Protein 4R9X (pdb70)

Radius of gyration: 24.57 Å; Cα contacts (8 Å, |Δi|>4): 889; chains: 2; bounding box: 40×70×51 Å

InterPro domains:
  IPR005627 CutC-like [MF_00795] (1-203)
  IPR005627 CutC-like [PF03932] (2-199)
  IPR005627 CutC-like [PTHR12598] (2-208)
  IPR036822 CutC-like domain superfamily [G3DSA:3.20.20.380] (1-225)
  IPR036822 CutC-like domain superfamily [SSF110395] (1-224)

Secondary structure (DSSP, 8-state):
-EEEESSHHHHHHHHHTT--EEEE-B-GGGT-BPPPHHHHHHHHHH-SS-EE---S-SS-S---HHHH--HHHHHHHHTT-SEEEE--B-TTSSB-HHHHHHHHTT--SSEEEE-GGGGGSSSTTT---GGGSTT--EEEE-SSSS-TTTSHHHHH--GGGTTTSEEEE-TT--TTTHHHHHHHH----BEESGGGBTTS-TTSPB-HHHHHHHHHHH-/-EEEE-SHHHHHHHHHHT--EEEE-B-GGGT-BPPPHHHHHHHHHH-SS-EE---S-SS-S---HHHH--HHHHHHHHTT-SEEEE--B-TTSSB-HHHHHHHHTT--SSEEEE-GGGGGSS-TTT---GGG-TT--EEEE-SSSS-TTTTHHHHH--TTTTTSSEEEEESS--TTHHHHHHHHH---EEEESGGGBGGG-TTSPBPHHHHHHHHHHH-

Nearest PDB structures (foldseek):
  1twd-assembly1_A  TM=9.140E-01  e=3.077E-18  Shigella flexneri
  1twd-assembly1_B  TM=9.065E-01  e=1.204E-17  Shigella flexneri
  1x7i-assembly1_A  TM=9.084E-01  e=1.824E-17  Shigella flexneri 2a str. 301
  1x8c-assembly1_A  TM=9.023E-01  e=2.313E-17  Shigella flexneri 2a str. 301
  1x8c-assembly1_B  TM=9.132E-01  e=1.218E-16  Shigella flexneri 2a str. 301

Sequence (438 aa):
LEVIATCLEDVKRIERRAGGKRRIELISSSYTEGGLTPSYAFIKKAVEAVQIPIHVIRPHAKSFTYTEEEIEKEDIVVAQKLGVAGVVLGVLNERNEVAEEKLADLLSSVVDGINVTYHRAIDDIENPVEARTLKKFHKVTHVLTSGGQGNIVDNIPVLTDQKISDGQIQLVVGAGVTKENIKQLLNETGISQAHVGTAVREGKSCFAEIDLNLVQELVQIIQLEVIATCLEDVKRIERRAGGKRRIELISSYTEGGLTPSYAFIKKAVEAVQIPIHVIRPHAKSFTYTEEEIEKEDIVVAQKLGVAGVVLGVLNERNEVAEEKLADLLSVVDGINVTYHRAIDDIENPVEARTLKKFHKVTHVLTSGGQGNIVDNIPVLTDQKISDGQIQLVVGAGVTKENIKQLLNETGISQAHVGTAVREGKSCFAEIDLNLVQELVQIIQ

B-factor: mean 27.84, std 11.62, range [7.13, 100.3]

Foldseek 3Di:
DEEEDQAQLLLVLCVVLVNQEYEYFHPVPLVGAADDLVRLLCSPVPDDHAYAYHHHGRPDQADDVVSLVLVSQVSSVVSPHQEYEHAHADPLLAGPLVSVVSNCVNVDRHAYEHEASLLQRPQSLVNVVCVVVQRHAEYEYQLHDDASVVSLVSLQNLVVCPNSHQYEYDDNDEPVCPQVSCVSRVRLHYYDYLRQFDVSDNVGHGHSCSSSVVVVRSD/DEEEDQALLQLQLCVVLDNQEYEYFHDVPLPGAADDLVRLLVSVVRDDHAYAYHHHGRPAQADDPVRLPLPSQLSSVVSPHQYYEGAHAHPQLAGPVVSVVSNCVNPDRHEYEDEASCQSHPQNLVNCVVLPDQRHAEYEYLQHDDGSLVNLVSLQNVVSCVNRHQYEYDDNDELVCPLVSCVSRVHLHYYDYQNQFDVSDNPGHGDSVRSNSVVVVSD

Solvent-accessible surface area: 19313 Å² total

Structure (mmCIF, N/CA/C/O backbone):
data_4R9X
#
_entry.id   4R9X
#
_cell.length_a   58.335
_cell.length_b   58.335
_cell.length_c   118.967
_cell.angle_alpha   90.00
_cell.angle_beta   90.00
_cell.angle_gamma   120.00
#
_symmetry.space_group_name_H-M   'P 31'
#
loop_
_entity.id
_entity.type
_entity.pdbx_description
1 polymer 'Copper homeostasis protein CutC'
2 non-polymer 'TRIETHYLENE GLYCOL'
3 non-polymer 'CALCIUM ION'
4 non-polymer GLYCEROL
5 non-polymer 1,2-ETHANEDIOL
6 water water
#
loop_
_atom_site.group_PDB
_atom_site.id
_atom_site.type_symbol
_atom_site.label_atom_id
_atom_site.label_alt_id
_atom_site.label_comp_id
_atom_site.label_asym_id
_atom_site.label_entity_id
_atom_site.label_seq_id
_atom_site.pdbx_PDB_ins_code
_atom_site.Cartn_x
_atom_site.Cartn_y
_atom_site.Cartn_z
_atom_site.occupancy
_atom_site.B_iso_or_equiv
_atom_site.auth_seq_id
_atom_site.auth_comp_id
_atom_site.auth_asym_id
_atom_site.auth_atom_id
_atom_site.pdbx_PDB_model_num
ATOM 9 N N . LEU A 1 2 ? 2.110 18.044 30.885 1.00 24.01 2 LEU A N 1
ATOM 10 C CA . LEU A 1 2 ? 2.717 16.741 30.730 1.00 23.43 2 LEU A CA 1
ATOM 11 C C . LEU A 1 2 ? 4.241 16.858 30.843 1.00 21.45 2 LEU A C 1
ATOM 12 O O . LEU A 1 2 ? 4.878 17.532 30.031 1.00 20.52 2 LEU A O 1
ATOM 17 N N . GLU A 1 3 ? 4.808 16.222 31.867 1.00 21.25 3 GLU A N 1
ATOM 18 C CA . GLU A 1 3 ? 6.262 16.098 32.002 1.00 20.60 3 GLU A CA 1
ATOM 19 C C . GLU A 1 3 ? 6.690 14.785 31.381 1.00 19.54 3 GLU A C 1
ATOM 20 O O . GLU A 1 3 ? 6.091 13.737 31.652 1.00 19.61 3 GLU A O 1
ATOM 26 N N . VAL A 1 4 ? 7.709 14.842 30.529 1.00 16.57 4 VAL A N 1
ATOM 27 C CA . VAL A 1 4 ? 8.118 13.668 29.781 1.00 21.00 4 VAL A CA 1
ATOM 28 C C . VAL A 1 4 ? 9.598 13.374 29.974 1.00 21.76 4 VAL A C 1
ATOM 29 O O . VAL A 1 4 ? 10.446 14.266 29.878 1.00 20.32 4 VAL A O 1
ATOM 33 N N . ILE A 1 5 ? 9.900 12.110 30.242 1.00 19.81 5 ILE A N 1
ATOM 34 C CA . ILE A 1 5 ? 11.278 11.663 30.387 1.00 18.59 5 ILE A CA 1
ATOM 35 C C . ILE A 1 5 ? 12.016 11.698 29.058 1.00 22.60 5 ILE A C 1
ATOM 36 O O . ILE A 1 5 ? 11.495 11.234 28.042 1.00 24.26 5 ILE A O 1
ATOM 41 N N . ALA A 1 6 ? 13.228 12.254 29.077 1.00 22.35 6 ALA A N 1
ATOM 42 C CA . ALA A 1 6 ? 14.172 12.150 27.962 1.00 19.33 6 ALA A CA 1
ATOM 43 C C . ALA A 1 6 ? 15.445 11.431 28.428 1.00 15.11 6 ALA A C 1
ATOM 44 O O . ALA A 1 6 ? 15.950 11.706 29.517 1.00 16.31 6 ALA A O 1
ATOM 46 N N . THR A 1 7 ? 15.952 10.508 27.613 1.00 14.99 7 THR A N 1
ATOM 47 C CA . THR A 1 7 ? 17.206 9.795 27.912 1.00 13.24 7 THR A CA 1
ATOM 48 C C . THR A 1 7 ? 18.261 10.079 26.845 1.00 15.22 7 THR A C 1
ATOM 49 O O . THR A 1 7 ? 19.395 9.588 26.894 1.00 14.50 7 THR A O 1
ATOM 53 N N . CYS A 1 8 ? 17.861 10.856 25.855 1.00 16.80 8 CYS A N 1
ATOM 54 C CA . CYS A 1 8 ? 18.739 11.174 24.745 1.00 13.69 8 CYS A CA 1
ATOM 55 C C . CYS A 1 8 ? 18.270 12.470 24.135 1.00 13.56 8 CYS A C 1
ATOM 56 O O . CYS A 1 8 ? 17.172 12.929 24.420 1.00 15.92 8 CYS A O 1
ATOM 59 N N . LEU A 1 9 ? 19.105 13.059 23.291 1.00 15.27 9 LEU A N 1
ATOM 60 C CA . LEU A 1 9 ? 18.783 14.351 22.705 1.00 14.01 9 LEU A CA 1
ATOM 61 C C . LEU A 1 9 ? 17.528 14.311 21.845 1.00 19.32 9 LEU A C 1
ATOM 62 O O . LEU A 1 9 ? 16.736 15.250 21.840 1.00 21.04 9 LEU A O 1
ATOM 67 N N . GLU A 1 10 ? 17.348 13.232 21.096 1.00 18.54 10 GLU A N 1
ATOM 68 C CA . GLU A 1 10 ? 16.207 13.156 20.206 1.00 17.90 10 GLU A CA 1
ATOM 69 C C . GLU A 1 10 ? 14.905 13.094 21.017 1.00 18.74 10 GLU A C 1
ATOM 70 O O . GLU A 1 10 ? 13.901 13.676 20.613 1.00 18.98 10 GLU A O 1
ATOM 76 N N . ASP A 1 11 ? 14.928 12.434 22.174 1.00 15.96 11 ASP A N 1
ATOM 77 C CA . ASP A 1 11 ? 13.788 12.503 23.085 1.00 14.70 11 ASP A CA 1
ATOM 78 C C . ASP A 1 11 ? 13.512 13.953 23.429 1.00 14.30 11 ASP A C 1
ATOM 79 O O . ASP A 1 11 ? 12.375 14.399 23.417 1.00 15.72 11 ASP A O 1
ATOM 84 N N . VAL A 1 12 ? 14.570 14.681 23.758 1.00 13.84 12 VAL A N 1
ATOM 85 C CA . VAL A 1 12 ? 14.453 16.076 24.128 1.00 12.89 12 VAL A CA 1
ATOM 86 C C . VAL A 1 12 ? 13.731 16.848 23.044 1.00 13.69 12 VAL A C 1
ATOM 87 O O . VAL A 1 12 ? 12.740 17.518 23.298 1.00 14.20 12 VAL A O 1
ATOM 91 N N . LYS A 1 13 ? 14.237 16.712 21.823 1.00 18.46 13 LYS A N 1
ATOM 92 C CA . LYS A 1 13 ? 13.675 17.380 20.661 1.00 17.71 13 LYS A CA 1
ATOM 93 C C . LYS A 1 13 ? 12.234 16.981 20.376 1.00 18.28 13 LYS A C 1
ATOM 94 O O . LYS A 1 13 ? 11.407 17.821 20.037 1.00 20.16 13 LYS A O 1
ATOM 100 N N . ARG A 1 14 ? 11.936 15.695 20.505 1.00 18.89 14 ARG A N 1
ATOM 101 C CA . ARG A 1 14 ? 10.622 15.184 20.128 1.00 19.79 14 ARG A CA 1
ATOM 102 C C . ARG A 1 14 ? 9.538 15.547 21.124 1.00 22.52 14 ARG A C 1
ATOM 103 O O . ARG A 1 14 ? 8.380 15.728 20.739 1.00 23.88 14 ARG A O 1
ATOM 111 N N . ILE A 1 15 ? 9.902 15.640 22.402 1.00 20.58 15 ILE A N 1
ATOM 112 C CA . ILE A 1 15 ? 8.944 16.050 23.425 1.00 16.42 15 ILE A CA 1
ATOM 113 C C . ILE A 1 15 ? 8.495 17.474 23.152 1.00 20.34 15 ILE A C 1
ATOM 114 O O . ILE A 1 15 ? 7.313 17.797 23.263 1.00 21.36 15 ILE A O 1
ATOM 119 N N . GLU A 1 16 ? 9.430 18.326 22.765 1.00 16.51 16 GLU A N 1
ATOM 120 C CA . GLU A 1 16 ? 9.065 19.693 22.446 1.00 21.22 16 GLU A CA 1
ATOM 121 C C . GLU A 1 16 ? 8.203 19.719 21.183 1.00 24.78 16 GLU A C 1
ATOM 122 O O . GLU A 1 16 ? 7.180 20.403 21.138 1.00 25.81 16 GLU A O 1
ATOM 128 N N A ARG A 1 17 ? 8.615 18.971 20.161 0.56 22.20 17 ARG A N 1
ATOM 129 N N B ARG A 1 17 ? 8.621 18.960 20.171 0.44 22.37 17 ARG A N 1
ATOM 130 C CA A ARG A 1 17 ? 7.874 18.915 18.903 0.56 23.64 17 ARG A CA 1
ATOM 131 C CA B ARG A 1 17 ? 7.903 18.875 18.902 0.44 23.85 17 ARG A CA 1
ATOM 132 C C A ARG A 1 17 ? 6.460 18.381 19.095 0.56 25.99 17 ARG A C 1
ATOM 133 C C B ARG A 1 17 ? 6.478 18.363 19.085 0.44 25.96 17 ARG A C 1
ATOM 134 O O A ARG A 1 17 ? 5.556 18.704 18.323 0.56 28.68 17 ARG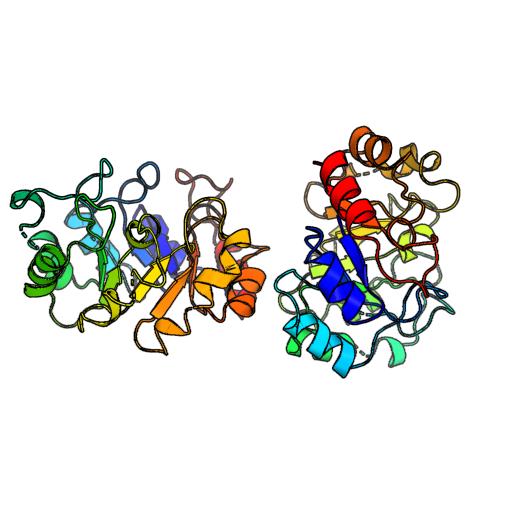 A O 1
ATOM 135 O O B ARG A 1 17 ? 5.587 18.688 18.299 0.44 28.49 17 ARG A O 1
ATOM 150 N N . ALA A 1 18 ? 6.270 17.561 20.122 1.00 24.04 18 ALA A N 1
ATOM 151 C CA . ALA A 1 18 ? 4.974 16.941 20.363 1.00 26.00 18 ALA A CA 1
ATOM 152 C C . ALA A 1 18 ? 4.086 17.750 21.309 1.00 27.52 18 ALA A C 1
ATOM 153 O O . ALA A 1 18 ? 2.985 17.320 21.657 1.00 28.64 18 ALA A O 1
ATOM 155 N N . GLY A 1 19 ? 4.557 18.919 21.721 1.00 26.01 19 GLY A N 1
ATOM 156 C CA . GLY A 1 19 ? 3.751 19.783 22.557 1.00 27.62 19 GLY A CA 1
ATOM 157 C C . GLY A 1 19 ? 3.943 19.585 24.049 1.00 29.97 19 GLY A C 1
ATOM 158 O O . GLY A 1 19 ? 3.297 20.256 24.851 1.00 29.59 19 GLY A O 1
ATOM 159 N N . GLY A 1 20 ? 4.816 18.656 24.428 1.00 27.12 20 GLY A N 1
ATOM 160 C CA . GLY A 1 20 ? 5.225 18.538 25.818 1.00 27.79 20 GLY A CA 1
ATOM 161 C C . GLY A 1 20 ? 5.873 19.843 26.245 1.00 23.49 20 GLY A C 1
ATOM 162 O O . GLY A 1 20 ? 6.570 20.486 25.461 1.00 24.81 20 GLY A O 1
ATOM 163 N N . LYS A 1 21 ? 5.628 20.258 27.481 1.00 23.43 21 LYS A N 1
ATOM 164 C CA . LYS A 1 21 ? 6.111 21.564 27.918 1.00 24.71 21 LYS A CA 1
ATOM 165 C C . LYS A 1 21 ? 7.144 21.457 29.049 1.00 20.07 21 LYS A C 1
ATOM 166 O O . LYS A 1 21 ? 7.533 22.461 29.644 1.00 20.13 21 LYS A O 1
ATOM 172 N N A ARG A 1 22 ? 7.580 20.239 29.343 0.42 19.27 22 ARG A N 1
ATOM 173 N N B ARG A 1 22 ? 7.498 20.239 29.434 0.58 19.19 22 ARG A N 1
ATOM 174 C CA A ARG A 1 22 ? 8.664 20.027 30.302 0.42 18.64 22 ARG A CA 1
ATOM 175 C CA B ARG A 1 22 ? 8.614 19.992 30.340 0.58 18.83 22 ARG A CA 1
ATOM 176 C C A ARG A 1 22 ? 9.308 18.650 30.126 0.42 20.64 22 ARG A C 1
ATOM 177 C C B ARG A 1 22 ? 9.317 18.642 30.086 0.58 20.81 22 ARG A C 1
ATOM 178 O O A ARG A 1 22 ? 8.651 17.679 29.717 0.42 19.44 22 ARG A O 1
ATOM 179 O O B ARG A 1 22 ? 8.681 17.674 29.718 0.58 19.15 22 ARG A O 1
ATOM 194 N N . ILE A 1 23 ? 10.604 18.592 30.437 1.00 20.63 23 ILE A N 1
ATOM 195 C CA . ILE A 1 23 ? 11.412 17.388 30.340 1.00 18.05 23 ILE A CA 1
ATOM 196 C C . ILE A 1 23 ? 12.055 17.023 31.671 1.00 21.93 23 ILE A C 1
ATOM 197 O O . ILE A 1 23 ? 12.660 17.868 32.323 1.00 23.94 23 ILE A O 1
ATOM 202 N N . GLU A 1 24 ? 11.933 15.764 32.076 1.00 20.41 24 GLU A N 1
ATOM 203 C CA . GLU A 1 24 ? 12.820 15.268 33.103 1.00 17.82 24 GLU A CA 1
ATOM 204 C C . GLU A 1 24 ? 13.986 14.655 32.380 1.00 16.47 24 GLU A C 1
ATOM 205 O O . GLU A 1 24 ? 13.818 13.730 31.588 1.00 12.38 24 GLU A O 1
ATOM 211 N N . LEU A 1 25 ? 15.163 15.207 32.631 1.00 12.87 25 LEU A N 1
ATOM 212 C CA . LEU A 1 25 ? 16.379 14.761 31.975 1.00 15.87 25 LEU A CA 1
ATOM 213 C C . LEU A 1 25 ? 17.118 13.762 32.842 1.00 14.95 25 LEU A C 1
ATOM 214 O O . LEU A 1 25 ? 17.580 14.089 33.934 1.00 17.90 25 LEU A O 1
ATOM 219 N N . ILE A 1 26 ? 17.205 12.528 32.350 1.00 14.60 26 ILE A N 1
ATOM 220 C CA . ILE A 1 26 ? 17.873 11.448 33.059 1.00 13.09 26 ILE A CA 1
ATOM 221 C C . ILE A 1 26 ? 18.718 10.598 32.120 1.00 15.66 26 ILE A C 1
ATOM 222 O O . ILE A 1 26 ? 18.605 10.682 30.891 1.00 13.76 26 ILE A O 1
ATOM 227 N N A SER A 1 27 ? 19.584 9.784 32.705 0.40 14.94 27 SER A N 1
ATOM 228 N N B SER A 1 27 ? 19.591 9.797 32.720 0.60 15.13 27 SER A N 1
ATOM 229 C CA A SER A 1 27 ? 20.165 8.676 31.982 0.40 14.37 27 SER A CA 1
ATOM 230 C CA B SER A 1 27 ? 20.207 8.677 32.043 0.60 13.65 27 SER A CA 1
ATOM 231 C C A SER A 1 27 ? 19.755 7.418 32.723 0.40 16.15 27 SER A C 1
ATOM 232 C C B SER A 1 27 ? 19.699 7.423 32.730 0.60 16.18 27 SER A C 1
ATOM 233 O O A SER A 1 27 ? 19.538 7.452 33.934 0.40 16.46 27 SER A O 1
ATOM 234 O O B SER A 1 27 ? 19.360 7.462 33.913 0.60 16.33 27 SER A O 1
ATOM 239 N N . SER A 1 28 ? 19.603 6.330 31.978 1.00 18.69 28 SER A N 1
ATOM 240 C CA . SER A 1 28 ? 19.170 5.044 32.522 1.00 19.44 28 SER A CA 1
ATOM 241 C C . SER A 1 28 ? 17.757 5.052 33.117 1.00 22.79 28 SER A C 1
ATOM 242 O O . SER A 1 28 ? 17.563 5.133 34.338 1.00 21.98 28 SER A O 1
ATOM 245 N N . TYR A 1 29 ? 16.777 4.938 32.228 1.00 22.06 29 TYR A N 1
ATOM 246 C CA . TYR A 1 29 ? 15.398 4.711 32.612 1.00 20.13 29 TYR A CA 1
ATOM 247 C C . TYR A 1 29 ? 15.294 3.459 33.464 1.00 23.96 29 TYR A C 1
ATOM 248 O O . TYR A 1 29 ? 14.452 3.363 34.353 1.00 23.90 29 TYR A O 1
ATOM 257 N N . THR A 1 30 ? 16.162 2.497 33.173 1.00 28.09 30 THR A N 1
ATOM 258 C CA . THR A 1 30 ? 16.106 1.198 33.818 1.00 29.73 30 THR A CA 1
ATOM 259 C C . THR A 1 30 ? 16.201 1.295 35.329 1.00 28.76 30 THR A C 1
ATOM 260 O O . THR A 1 30 ? 15.516 0.573 36.055 1.00 26.76 30 THR A O 1
ATOM 264 N N . GLU A 1 31 ? 17.062 2.189 35.797 1.00 28.24 31 GLU A N 1
ATOM 265 C CA . GLU A 1 31 ? 17.355 2.276 37.224 1.00 25.07 31 GLU A CA 1
ATOM 266 C C . GLU A 1 31 ? 16.643 3.470 37.845 1.00 21.08 31 GLU A C 1
ATOM 267 O O . GLU A 1 31 ? 17.013 3.945 38.917 1.00 19.03 31 GLU A O 1
ATOM 273 N N . GLY A 1 32 ? 15.599 3.937 37.175 1.00 22.92 32 GLY A N 1
ATOM 274 C CA . GLY A 1 32 ? 14.777 5.001 37.720 1.00 20.73 32 GLY A CA 1
ATOM 275 C C . GLY A 1 32 ? 15.275 6.381 37.350 1.00 19.82 32 GLY A C 1
ATOM 276 O O . GLY A 1 32 ? 14.626 7.376 37.671 1.00 14.65 32 GLY A O 1
ATOM 277 N N . GLY A 1 33 ? 16.423 6.436 36.673 1.00 18.82 33 GLY A N 1
ATOM 278 C C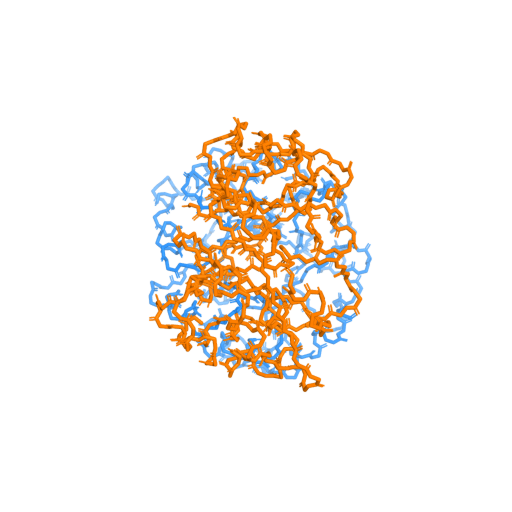A . GLY A 1 33 ? 17.047 7.695 36.282 1.00 14.06 33 GLY A CA 1
ATOM 279 C C . GLY A 1 33 ? 18.157 8.179 37.200 1.00 14.52 33 GLY A C 1
ATOM 280 O O . GLY A 1 33 ? 17.976 8.273 38.412 1.00 17.01 33 GLY A O 1
ATOM 281 N N . LEU A 1 34 ? 19.308 8.483 36.611 1.00 15.42 34 LEU A N 1
ATOM 282 C CA . LEU A 1 34 ? 20.480 8.959 37.337 1.00 14.77 34 LEU A CA 1
ATOM 283 C C . LEU A 1 34 ? 20.927 10.300 36.759 1.00 16.81 34 LEU A C 1
ATOM 284 O O . LEU A 1 34 ? 20.426 10.719 35.714 1.00 14.18 34 LEU A O 1
ATOM 289 N N . THR A 1 35 ? 21.873 10.968 37.419 1.00 10.55 35 THR A N 1
ATOM 290 C CA . THR A 1 35 ? 22.368 12.252 36.930 1.00 8.58 35 THR A CA 1
ATOM 291 C C . THR A 1 35 ? 23.060 12.087 35.584 1.00 13.68 35 THR A C 1
ATOM 292 O O . THR A 1 35 ? 23.995 11.304 35.465 1.00 13.32 35 THR A O 1
ATOM 296 N N . PRO A 1 36 ? 22.616 12.835 34.568 1.00 8.14 36 PRO A N 1
ATOM 297 C CA . PRO A 1 36 ? 23.250 12.697 33.252 1.00 11.87 36 PRO A CA 1
ATOM 298 C C . PRO A 1 36 ? 24.595 13.437 33.158 1.00 9.52 36 PRO A C 1
ATOM 299 O O . PRO A 1 36 ? 24.958 14.168 34.061 1.00 9.63 36 PRO A O 1
ATOM 303 N N . SER A 1 37 ? 25.336 13.231 32.079 1.00 7.39 37 SER A N 1
ATOM 304 C CA . SER A 1 37 ? 26.630 13.881 31.915 1.00 7.13 37 SER A CA 1
ATOM 305 C C . SER A 1 37 ? 26.505 15.378 31.682 1.00 16.78 37 SER A C 1
ATOM 306 O O . SER A 1 37 ? 25.465 15.872 31.234 1.00 13.83 37 SER A O 1
ATOM 309 N N . TYR A 1 38 ? 27.590 16.085 31.964 1.00 10.08 38 TYR A N 1
ATOM 310 C CA . TYR A 1 38 ? 27.729 17.506 31.677 1.00 10.46 38 TYR A CA 1
ATOM 311 C C . TYR A 1 38 ? 27.213 17.899 30.289 1.00 9.92 38 TYR A C 1
ATOM 312 O O . TYR A 1 38 ? 26.391 18.807 30.139 1.00 9.16 38 TYR A O 1
ATOM 321 N N . ALA A 1 39 ? 27.681 17.206 29.264 1.00 10.45 39 ALA A N 1
ATOM 322 C CA . ALA A 1 39 ? 27.350 17.627 27.911 1.00 10.99 39 ALA A CA 1
ATOM 323 C C . ALA A 1 39 ? 25.905 17.325 27.528 1.00 13.49 39 ALA A C 1
ATOM 324 O O . ALA A 1 39 ? 25.334 18.033 26.707 1.00 15.35 39 ALA A O 1
ATOM 326 N N . PHE A 1 40 ? 25.318 16.271 28.086 1.00 11.17 40 PHE A N 1
ATOM 327 C CA . PHE A 1 40 ? 23.916 15.971 27.797 1.00 11.10 40 PHE A CA 1
ATOM 328 C C . PHE A 1 40 ? 23.035 17.054 28.406 1.00 11.47 40 PHE A C 1
ATOM 329 O O . PHE A 1 40 ? 22.081 17.515 27.786 1.00 16.91 40 PHE A O 1
ATOM 337 N N . ILE A 1 41 ? 23.344 17.452 29.637 1.00 8.85 41 ILE A N 1
ATOM 338 C CA . ILE A 1 41 ? 22.659 18.588 30.229 1.00 9.89 41 ILE A CA 1
ATOM 339 C C . ILE A 1 41 ? 22.768 19.852 29.396 1.00 8.99 41 ILE A C 1
ATOM 340 O O . ILE A 1 41 ? 21.771 20.492 29.119 1.00 11.43 41 ILE A O 1
ATOM 345 N N . LYS A 1 42 ? 23.978 20.215 28.994 1.00 12.99 42 LYS A N 1
ATOM 346 C CA . LYS A 1 42 ? 24.185 21.464 28.250 1.00 13.96 42 LYS A CA 1
ATOM 347 C C . LYS A 1 42 ? 23.495 21.434 26.882 1.00 11.76 42 LYS A C 1
ATOM 348 O O . LYS A 1 42 ? 22.818 22.380 26.490 1.00 15.52 42 LYS A O 1
ATOM 354 N N . LYS A 1 43 ? 23.647 20.331 26.166 1.00 9.87 43 LYS A N 1
ATOM 355 C CA . LYS A 1 43 ? 23.081 20.231 24.842 1.00 10.46 43 LYS A CA 1
ATOM 356 C C . LYS A 1 43 ? 21.567 20.107 24.876 1.00 15.47 43 LYS A C 1
ATOM 357 O O . LYS A 1 43 ? 20.898 20.595 23.979 1.00 20.71 43 LYS A O 1
ATOM 363 N N . ALA A 1 44 ? 21.010 19.460 25.890 1.00 10.30 44 ALA A N 1
ATOM 364 C CA . ALA A 1 44 ? 19.546 19.380 25.985 1.00 12.87 44 ALA A CA 1
ATOM 365 C C . ALA A 1 44 ? 18.913 20.760 26.221 1.00 14.44 44 ALA A C 1
ATOM 366 O O . ALA A 1 44 ? 17.947 21.159 25.561 1.00 12.75 44 ALA A O 1
ATOM 368 N N . VAL A 1 45 ? 19.454 21.477 27.193 1.00 15.21 45 VAL A N 1
ATOM 369 C CA . VAL A 1 45 ? 18.992 22.815 27.493 1.00 13.02 45 VAL A CA 1
ATOM 370 C C . VAL A 1 45 ? 19.134 23.711 26.273 1.00 18.41 45 VAL A C 1
ATOM 371 O O . VAL A 1 45 ? 18.239 24.499 25.974 1.00 18.43 45 VAL A O 1
ATOM 375 N N . GLU A 1 46 ? 20.237 23.594 25.547 1.00 18.61 46 GLU A N 1
ATOM 376 C CA . GLU A 1 46 ? 20.394 24.414 24.355 1.00 17.13 46 GLU A CA 1
ATOM 377 C C . GLU A 1 46 ? 19.337 24.084 23.316 1.00 17.43 46 GLU A C 1
ATOM 378 O O . GLU A 1 46 ? 18.758 24.973 22.692 1.00 14.49 46 GLU A O 1
ATOM 384 N N . ALA A 1 47 ? 19.052 22.800 23.173 1.00 13.09 47 ALA A N 1
ATOM 385 C CA . ALA A 1 47 ? 18.325 22.282 22.020 1.00 13.63 47 ALA A CA 1
ATOM 386 C C . ALA A 1 47 ? 16.852 22.647 21.969 1.00 21.67 47 ALA A C 1
ATOM 387 O O . ALA A 1 47 ? 16.259 22.614 20.896 1.00 20.25 47 ALA A O 1
ATOM 389 N N . VAL A 1 48 ? 16.246 22.946 23.117 1.00 18.90 48 VAL A N 1
ATOM 390 C CA . VAL A 1 48 ? 14.812 23.211 23.153 1.00 19.77 48 VAL A CA 1
ATOM 391 C C . VAL A 1 48 ? 14.473 24.418 24.005 1.00 20.65 48 VAL A C 1
ATOM 392 O O . VAL A 1 48 ? 15.246 24.805 24.874 1.00 21.36 48 VAL A O 1
ATOM 396 N N . GLN A 1 49 ? 13.293 24.986 23.763 1.00 22.87 49 GLN A N 1
ATOM 397 C CA . GLN A 1 49 ? 12.835 26.177 24.470 1.00 23.16 49 GLN A CA 1
ATOM 398 C C . GLN A 1 49 ? 11.882 25.877 25.607 1.00 23.06 49 GLN A C 1
ATOM 399 O O . GLN A 1 49 ? 11.298 26.794 26.180 1.00 25.90 49 GLN A O 1
ATOM 405 N N . ILE A 1 50 ? 11.686 24.599 25.905 1.00 20.02 50 ILE A N 1
ATOM 406 C CA . ILE A 1 50 ? 10.875 24.229 27.052 1.00 18.01 50 ILE A CA 1
ATOM 407 C C . ILE A 1 50 ? 11.809 23.884 28.198 1.00 18.56 50 ILE A C 1
ATOM 408 O O . ILE A 1 50 ? 12.951 23.433 27.972 1.00 14.58 50 ILE A O 1
ATOM 413 N N . PRO A 1 51 ? 11.353 24.135 29.433 1.00 18.85 51 PRO A N 1
ATOM 414 C CA . PRO A 1 51 ? 12.221 23.969 30.596 1.00 22.18 51 PRO A CA 1
ATOM 415 C C . PRO A 1 51 ? 12.677 22.529 30.804 1.00 21.08 51 PRO A C 1
ATOM 416 O O . PRO A 1 51 ? 11.927 21.595 30.524 1.00 24.05 51 PRO A O 1
ATOM 420 N N . ILE A 1 52 ? 13.902 22.365 31.295 1.00 20.25 52 ILE A N 1
ATOM 421 C CA . ILE A 1 52 ? 14.453 21.055 31.644 1.00 15.52 52 ILE A CA 1
ATOM 422 C C . ILE A 1 52 ? 14.517 20.872 33.161 1.00 15.63 52 ILE A C 1
ATOM 423 O O . ILE A 1 52 ? 15.090 21.707 33.851 1.00 17.61 52 ILE A O 1
ATOM 428 N N . HIS A 1 53 ? 13.912 19.800 33.672 1.00 14.12 53 HIS A N 1
ATOM 429 C CA . HIS A 1 53 ? 14.158 19.348 35.046 1.00 19.01 53 HIS A CA 1
ATOM 430 C C . HIS A 1 53 ? 15.129 18.187 35.012 1.00 17.69 53 HIS A C 1
ATOM 431 O O . HIS A 1 53 ? 14.808 17.134 34.485 1.00 17.95 53 HIS A O 1
ATOM 438 N N . VAL A 1 54 ? 16.311 18.362 35.582 1.00 13.35 54 VAL A N 1
ATOM 439 C CA . VAL A 1 54 ? 17.340 17.343 35.445 1.00 10.47 54 VAL A CA 1
ATOM 440 C C . VAL A 1 54 ? 17.464 16.509 36.723 1.00 10.57 54 VAL A C 1
ATOM 441 O O . VAL A 1 54 ? 17.378 17.022 37.838 1.00 14.67 54 VAL A O 1
ATOM 453 N N . ILE A 1 56 ? 19.121 14.682 39.750 1.00 14.93 56 ILE A N 1
ATOM 454 C CA . ILE A 1 56 ? 20.327 14.761 40.557 1.00 15.16 56 ILE A CA 1
ATOM 455 C C . ILE A 1 56 ? 20.270 13.550 41.456 1.00 15.28 56 ILE A C 1
ATOM 456 O O . ILE A 1 56 ? 19.705 13.600 42.553 1.00 16.16 56 ILE A O 1
ATOM 461 N N . ARG A 1 57 ? 20.812 12.451 40.954 1.00 11.08 57 ARG A N 1
ATOM 462 C CA . ARG A 1 57 ? 20.689 11.171 41.597 1.00 12.49 57 ARG A CA 1
ATOM 463 C C . ARG A 1 57 ? 21.904 10.368 41.188 1.00 13.22 57 ARG A C 1
ATOM 464 O O . ARG A 1 57 ? 22.057 9.989 40.033 1.00 15.58 57 ARG A O 1
ATOM 472 N N . PRO A 1 58 ? 22.814 10.157 42.138 1.00 13.08 58 PRO A N 1
ATOM 473 C CA . PRO A 1 58 ? 24.130 9.567 41.852 1.00 14.65 58 PRO A CA 1
ATOM 474 C C . PRO A 1 58 ? 24.115 8.068 41.490 1.00 14.54 58 PRO A C 1
ATOM 475 O O . PRO A 1 58 ? 24.988 7.613 40.763 1.00 14.07 58 PRO A O 1
ATOM 479 N N . HIS A 1 59 ? 23.134 7.324 41.984 1.00 14.37 59 HIS A N 1
ATOM 480 C CA . HIS A 1 59 ? 22.963 5.918 41.653 1.00 11.88 59 HIS A CA 1
ATOM 481 C C . HIS A 1 59 ? 21.586 5.534 42.165 1.00 13.75 59 HIS A C 1
ATOM 482 O O . HIS A 1 59 ? 20.856 6.380 42.694 1.00 18.24 59 HIS A O 1
ATOM 489 N N . ALA A 1 60 ? 21.244 4.261 42.044 1.00 19.21 60 ALA A N 1
ATOM 490 C CA . ALA A 1 60 ? 19.933 3.792 42.469 1.00 19.22 60 ALA A CA 1
ATOM 491 C C . ALA A 1 60 ? 20.013 2.722 43.529 1.00 23.03 60 ALA A C 1
ATOM 492 O O . ALA A 1 60 ? 19.110 1.907 43.640 1.00 24.52 60 ALA A O 1
ATOM 494 N N . LYS A 1 61 ? 21.089 2.695 44.300 1.00 21.97 61 LYS A N 1
ATOM 495 C CA . LYS A 1 61 ? 21.197 1.669 45.321 1.00 23.89 61 LYS A CA 1
ATOM 496 C C . LYS A 1 61 ? 20.327 2.067 46.505 1.00 26.92 61 LYS A C 1
ATOM 497 O O . LYS A 1 61 ? 19.824 1.220 47.244 1.00 30.49 61 LYS A O 1
ATOM 503 N N . SER A 1 62 ? 20.117 3.365 46.658 1.00 27.55 62 SER A N 1
ATOM 504 C CA . SER A 1 62 ? 19.536 3.896 47.879 1.00 28.47 62 SER A CA 1
ATOM 505 C C . SER A 1 62 ? 19.151 5.352 47.702 1.00 27.00 62 SER A C 1
ATOM 506 O O . SER A 1 62 ? 19.592 5.995 46.757 1.00 25.23 62 SER A O 1
ATOM 509 N N . PHE A 1 63 ? 18.343 5.886 48.605 1.00 18.63 63 PHE A N 1
ATOM 510 C CA . PHE A 1 63 ? 18.159 7.328 48.626 1.00 23.49 63 PHE A CA 1
ATOM 511 C C . PHE A 1 63 ? 18.780 7.904 49.876 1.00 21.72 63 PHE A C 1
ATOM 512 O O . PHE A 1 63 ? 18.536 9.052 50.238 1.00 23.79 63 PHE A O 1
ATOM 520 N N . THR A 1 64 ? 19.590 7.089 50.538 1.00 23.56 64 THR A N 1
ATOM 521 C CA . THR A 1 64 ? 20.409 7.573 51.632 1.00 26.14 64 THR A CA 1
ATOM 522 C C . THR A 1 64 ? 21.817 7.757 51.076 1.00 29.87 64 THR A C 1
ATOM 523 O O . THR A 1 64 ? 22.473 6.792 50.670 1.00 34.78 64 THR A O 1
ATOM 527 N N . TYR A 1 65 ? 22.254 9.011 51.025 1.00 24.31 65 TYR A N 1
ATOM 528 C CA . TYR A 1 65 ? 23.532 9.371 50.415 1.00 18.50 65 TYR A CA 1
ATOM 529 C C . TYR A 1 65 ? 24.590 9.634 51.476 1.00 22.72 65 TYR A C 1
ATOM 530 O O . TYR A 1 65 ? 24.266 10.100 52.574 1.00 24.47 65 TYR A O 1
ATOM 539 N N . THR A 1 66 ? 25.843 9.320 51.157 1.00 21.10 66 THR A N 1
ATOM 540 C CA . THR A 1 66 ? 26.950 9.673 52.026 1.00 14.93 66 THR A CA 1
ATOM 541 C C . THR A 1 66 ? 27.126 11.174 51.982 1.00 14.18 66 THR A C 1
ATOM 542 O O . THR A 1 66 ? 26.602 11.832 51.101 1.00 13.55 66 THR A O 1
ATOM 546 N N . GLU A 1 67 ? 27.872 11.717 52.935 1.00 22.48 67 GLU A N 1
ATOM 547 C CA . GLU A 1 67 ? 28.073 13.160 52.966 1.00 20.31 67 GLU A CA 1
ATOM 548 C C . GLU A 1 67 ? 28.827 13.641 51.737 1.00 17.20 67 GLU A C 1
ATOM 549 O O . GLU A 1 67 ? 28.584 14.729 51.223 1.00 16.59 67 GLU A O 1
ATOM 555 N N . GLU A 1 68 ? 29.739 12.811 51.261 1.00 16.52 68 GLU A N 1
ATOM 556 C CA . GLU A 1 68 ? 30.471 13.129 50.057 1.00 14.40 68 GLU A CA 1
ATOM 557 C C . GLU A 1 68 ? 29.561 13.054 48.855 1.00 13.16 68 GLU A C 1
ATOM 558 O O . GLU A 1 68 ? 29.706 13.834 47.914 1.00 12.38 68 GLU A O 1
ATOM 564 N N . GLU A 1 69 ? 28.613 12.124 48.866 1.00 14.94 69 GLU A N 1
ATOM 565 C CA . GLU A 1 69 ? 27.650 12.082 47.768 1.00 14.91 69 GLU A CA 1
ATOM 566 C C . GLU A 1 69 ? 26.762 13.305 47.786 1.00 14.88 69 GLU A C 1
ATOM 567 O O . GLU A 1 69 ? 26.416 13.831 46.739 1.00 11.14 69 GLU A O 1
ATOM 573 N N . ILE A 1 70 ? 26.413 13.771 48.974 1.00 12.21 70 ILE A N 1
ATOM 574 C CA . ILE A 1 70 ? 25.696 15.029 49.101 1.00 15.37 70 ILE A CA 1
ATOM 575 C C . ILE A 1 70 ? 26.507 16.114 48.423 1.00 21.45 70 ILE A C 1
ATOM 576 O O . ILE A 1 70 ? 25.983 16.865 47.609 1.00 24.39 70 ILE A O 1
ATOM 581 N N . GLU A 1 71 ? 27.803 16.166 48.717 1.00 15.25 71 GLU A N 1
ATOM 582 C CA . GLU A 1 71 ? 28.629 17.213 48.147 1.00 12.12 71 GLU A CA 1
ATOM 583 C C . GLU A 1 71 ? 28.779 17.059 46.640 1.00 10.82 71 GLU A C 1
ATOM 584 O O . GLU A 1 71 ? 28.876 18.041 45.924 1.00 15.30 71 GLU A O 1
ATOM 614 N N . LYS A 1 74 ? 25.567 18.410 45.401 1.00 12.49 74 LYS A N 1
ATOM 615 C CA . LYS A 1 74 ? 25.645 19.863 45.442 1.00 10.91 74 LYS A CA 1
ATOM 616 C C . LYS A 1 74 ? 26.385 20.380 44.192 1.00 18.27 74 LYS A C 1
ATOM 617 O O . LYS A 1 74 ? 25.861 21.227 43.464 1.00 20.78 74 LYS A O 1
ATOM 623 N N . GLU A 1 75 ? 27.572 19.846 43.918 1.00 16.79 75 GLU A N 1
ATOM 624 C CA . GLU A 1 75 ? 28.351 20.327 42.785 1.00 12.03 75 GLU A CA 1
ATOM 625 C C . GLU A 1 75 ? 27.620 20.090 41.468 1.00 12.95 75 GLU A C 1
ATOM 626 O O . GLU A 1 75 ? 27.683 20.923 40.571 1.00 14.59 75 GLU A O 1
ATOM 632 N N . ASP A 1 76 ? 26.904 18.979 41.343 1.00 11.95 76 ASP A N 1
ATOM 633 C CA . ASP A 1 76 ? 26.146 18.751 40.109 1.00 10.02 76 ASP A CA 1
ATOM 634 C C . ASP A 1 76 ? 24.989 19.742 39.983 1.00 10.57 76 ASP A C 1
ATOM 635 O O . ASP A 1 76 ? 24.608 20.093 38.867 1.00 12.41 76 ASP A O 1
ATOM 640 N N . ILE A 1 77 ? 24.429 20.179 41.109 1.00 15.32 77 ILE A N 1
ATOM 641 C CA . ILE A 1 77 ? 23.362 21.188 41.085 1.00 19.16 77 ILE A CA 1
ATOM 642 C C . ILE A 1 77 ? 23.912 22.527 40.579 1.00 20.82 77 ILE A C 1
ATOM 643 O O . ILE A 1 77 ? 23.347 23.158 39.686 1.00 20.65 77 ILE A O 1
ATOM 648 N N . VAL A 1 78 ? 25.030 22.946 41.154 1.00 17.87 78 VAL A N 1
ATOM 649 C CA . VAL A 1 78 ? 25.724 24.143 40.705 1.00 16.94 78 VAL A CA 1
ATOM 650 C C . VAL A 1 78 ? 26.078 24.059 39.216 1.00 16.87 78 VAL A C 1
ATOM 651 O O . VAL A 1 78 ? 25.884 25.016 38.458 1.00 18.45 78 VAL A O 1
ATOM 655 N N . VAL A 1 79 ? 26.576 22.908 38.783 1.00 13.41 79 VAL A N 1
ATOM 656 C CA . VAL A 1 79 ? 26.908 22.723 37.364 1.00 12.56 79 VAL A CA 1
ATOM 657 C C . VAL A 1 79 ? 25.669 22.868 36.458 1.00 19.80 79 VAL A C 1
ATOM 658 O O . VAL A 1 79 ? 25.680 23.638 35.493 1.00 17.78 79 VAL A O 1
ATOM 662 N N . ALA A 1 80 ? 24.598 22.151 36.799 1.00 19.28 80 ALA A N 1
ATOM 663 C CA . ALA A 1 80 ? 23.373 22.140 36.016 1.00 13.96 80 ALA A CA 1
ATOM 664 C C . ALA A 1 80 ? 22.710 23.508 36.013 1.00 15.41 80 ALA A C 1
ATOM 665 O O . ALA A 1 80 ? 22.125 23.928 35.026 1.00 16.79 80 ALA A O 1
ATOM 667 N N . GLN A 1 81 ? 22.814 24.216 37.124 1.00 15.47 81 GLN A N 1
ATOM 668 C CA . GLN A 1 81 ? 22.300 25.575 37.158 1.00 21.30 81 GLN A CA 1
ATOM 669 C C . GLN A 1 81 ? 23.036 26.470 36.162 1.00 23.73 81 GLN A C 1
ATOM 670 O O . GLN A 1 81 ? 22.417 27.185 35.374 1.00 25.76 81 GLN A O 1
ATOM 676 N N . LYS A 1 82 ? 24.361 26.403 36.179 1.00 20.34 82 LYS A N 1
ATOM 677 C CA . LYS A 1 82 ? 25.150 27.217 35.288 1.00 21.59 82 LYS A CA 1
ATOM 678 C C . LYS A 1 82 ? 24.857 26.835 33.841 1.00 24.26 82 LYS A C 1
ATOM 679 O O . LYS A 1 82 ? 24.970 27.673 32.947 1.00 25.56 82 LYS A O 1
ATOM 685 N N . LEU A 1 83 ? 24.458 25.584 33.614 1.00 15.69 83 LEU A N 1
ATOM 686 C CA . LEU A 1 83 ? 24.093 25.137 32.268 1.00 16.52 83 LEU A CA 1
ATOM 687 C C . LEU A 1 83 ? 22.640 25.449 31.962 1.00 16.46 83 LEU A C 1
ATOM 688 O O . LEU A 1 83 ? 22.118 25.042 30.917 1.00 17.14 83 LEU A O 1
ATOM 693 N N . GLY A 1 84 ? 21.977 26.127 32.891 1.00 17.33 84 GLY A N 1
ATOM 694 C CA . GLY A 1 84 ? 20.659 26.668 32.626 1.00 18.53 84 GLY A CA 1
ATOM 695 C C . GLY A 1 84 ? 19.475 25.726 32.682 1.00 19.48 84 GLY A C 1
ATOM 696 O O . GLY A 1 84 ? 18.470 25.979 32.024 1.00 22.11 84 GLY A O 1
ATOM 697 N N . VAL A 1 85 ? 19.548 24.653 33.459 1.00 16.85 85 VAL A N 1
ATOM 698 C CA . VAL A 1 85 ? 18.356 23.837 33.616 1.00 18.69 85 VAL A CA 1
ATOM 699 C C . VAL A 1 85 ? 17.294 24.694 34.279 1.00 16.47 85 VAL A C 1
ATOM 700 O O . VAL A 1 85 ? 17.601 25.738 34.850 1.00 12.74 85 VAL A O 1
ATOM 704 N N . ALA A 1 86 ? 16.041 24.275 34.199 1.00 13.26 86 ALA A N 1
ATOM 705 C CA . ALA A 1 86 ? 14.991 25.003 34.892 1.00 15.37 86 ALA A CA 1
ATOM 706 C C . ALA A 1 86 ? 14.756 24.474 36.310 1.00 18.00 86 ALA A C 1
ATOM 707 O O . ALA A 1 86 ? 14.267 25.194 37.178 1.00 21.31 86 ALA A O 1
ATOM 709 N N . GLY A 1 87 ? 15.090 23.216 36.548 1.00 14.45 87 GLY A N 1
ATOM 710 C CA . GLY A 1 87 ? 14.908 22.648 37.874 1.00 13.93 87 GLY A CA 1
ATOM 711 C C . GLY A 1 87 ? 15.746 21.405 38.078 1.00 13.11 87 GLY A C 1
ATOM 712 O O . GLY A 1 87 ? 16.205 20.792 37.117 1.00 19.92 87 GLY A O 1
ATOM 713 N N . VAL A 1 88 ? 15.964 21.053 39.341 1.00 14.57 88 VAL A N 1
ATOM 714 C CA . VAL A 1 88 ? 16.648 19.827 39.684 1.00 14.26 88 VAL A CA 1
ATOM 715 C C . VAL A 1 88 ? 15.664 18.861 40.327 1.00 13.13 88 VAL A C 1
ATOM 716 O O . VAL A 1 88 ? 14.699 19.268 40.964 1.00 15.54 88 VAL A O 1
ATOM 720 N N . VAL A 1 89 ? 15.915 17.579 40.140 1.00 13.59 89 VAL A N 1
ATOM 721 C CA . VAL A 1 89 ? 15.020 16.542 40.605 1.00 12.25 89 VAL A CA 1
ATOM 722 C C . VAL A 1 89 ? 15.845 15.714 41.558 1.00 14.37 89 VAL A C 1
ATOM 723 O O . VAL A 1 89 ? 16.807 15.066 41.143 1.00 14.30 89 VAL A O 1
ATOM 727 N N . LEU A 1 90 ? 15.504 15.754 42.840 1.00 19.02 90 LEU A N 1
ATOM 728 C CA . LEU A 1 90 ? 16.349 15.117 43.852 1.00 17.28 90 LEU A CA 1
ATOM 729 C C . LEU A 1 90 ? 15.506 14.654 45.021 1.00 20.28 90 LEU A C 1
ATOM 730 O O . LEU A 1 90 ? 14.420 15.161 45.228 1.00 20.32 90 LEU A O 1
ATOM 735 N N . GLY A 1 91 ? 15.996 13.684 45.780 1.00 21.03 91 GLY A N 1
ATOM 736 C CA . GLY A 1 91 ? 15.306 13.260 46.984 1.00 21.49 91 GLY A CA 1
ATOM 737 C C . GLY A 1 91 ? 16.254 12.547 47.910 1.00 17.79 91 GLY A C 1
ATOM 738 O O . GLY A 1 91 ? 17.119 11.808 47.454 1.00 23.48 91 GLY A O 1
ATOM 739 N N . VAL A 1 92 ? 16.101 12.759 49.212 1.00 19.93 92 VAL A N 1
ATOM 740 C CA . VAL A 1 92 ? 17.014 12.171 50.182 1.00 21.89 92 VAL A CA 1
ATOM 741 C C . VAL A 1 92 ? 16.253 11.697 51.426 1.00 25.01 92 VAL A C 1
ATOM 742 O O . VAL A 1 92 ? 15.355 12.386 51.935 1.00 22.28 92 VAL A O 1
ATOM 746 N N . LEU A 1 93 ? 16.590 10.499 51.896 1.00 22.83 93 LEU A N 1
ATOM 747 C CA . LEU A 1 93 ? 15.958 9.945 53.088 1.00 24.56 93 LEU A CA 1
ATOM 748 C C . LEU A 1 93 ? 16.971 9.694 54.191 1.00 27.74 93 LEU A C 1
ATOM 749 O O . LEU A 1 93 ? 18.173 9.638 53.945 1.00 28.25 93 LEU A O 1
ATOM 754 N N . ASN A 1 94 ? 16.467 9.531 55.411 1.00 33.25 94 ASN A N 1
ATOM 755 C CA . ASN A 1 94 ? 17.309 9.165 56.537 1.00 32.00 94 ASN A CA 1
ATOM 756 C C . ASN A 1 94 ? 17.069 7.746 57.017 1.00 34.82 94 ASN A C 1
ATOM 757 O O . ASN A 1 94 ? 16.563 6.900 56.278 1.00 30.76 94 ASN A O 1
ATOM 762 N N . GLU A 1 95 ? 17.440 7.521 58.273 1.00 39.44 95 GLU A N 1
ATOM 763 C CA . GLU A 1 95 ? 17.345 6.229 58.944 1.00 48.45 95 GLU A CA 1
ATOM 764 C C . GLU A 1 95 ? 15.904 5.835 59.224 1.00 47.25 95 GLU A C 1
ATOM 765 O O . GLU A 1 95 ? 15.538 4.665 59.121 1.00 48.26 95 GLU A O 1
ATOM 771 N N . ARG A 1 96 ? 15.089 6.818 59.585 1.00 45.18 96 ARG A N 1
ATOM 772 C CA . ARG A 1 96 ? 13.685 6.578 59.872 1.00 44.22 96 ARG A CA 1
ATOM 773 C C . ARG A 1 96 ? 12.894 6.310 58.600 1.00 43.54 96 ARG A C 1
ATOM 774 O O . ARG A 1 96 ? 11.724 5.966 58.672 1.00 47.06 96 ARG A O 1
ATOM 782 N N . ASN A 1 97 ? 13.549 6.454 57.448 1.00 43.60 97 ASN A N 1
ATOM 783 C CA . ASN A 1 97 ? 12.895 6.527 56.134 1.00 36.87 97 ASN A CA 1
ATOM 784 C C . ASN A 1 97 ? 11.966 7.717 56.067 1.00 31.81 97 ASN A C 1
ATOM 785 O O . ASN A 1 97 ? 10.844 7.635 55.562 1.00 30.27 97 ASN A O 1
ATOM 790 N N . GLU A 1 98 ? 12.453 8.825 56.606 1.00 31.54 98 GLU A N 1
ATOM 791 C CA . GLU A 1 98 ? 11.800 10.111 56.468 1.00 32.02 98 GLU A CA 1
ATOM 792 C C . GLU A 1 98 ? 12.764 11.071 55.801 1.00 32.78 98 GLU A C 1
ATOM 793 O O . GLU A 1 98 ? 13.940 10.762 55.663 1.00 31.04 98 GLU A O 1
ATOM 799 N N . VAL A 1 99 ? 12.254 12.227 55.388 1.00 33.94 99 VAL A N 1
ATOM 800 C CA . VAL A 1 99 ? 13.051 13.248 54.720 1.00 32.32 99 VAL A CA 1
ATOM 801 C C . VAL A 1 99 ? 14.311 13.577 55.504 1.00 36.15 99 VAL A C 1
ATOM 802 O O . VAL A 1 99 ? 14.243 13.987 56.665 1.00 42.86 99 VAL A O 1
ATOM 806 N N . ALA A 1 100 ? 15.462 13.367 54.877 1.00 31.30 100 ALA A N 1
ATOM 807 C CA . ALA A 1 100 ? 16.726 13.645 55.534 1.00 30.50 100 ALA A CA 1
ATOM 808 C C . ALA A 1 100 ? 16.916 15.145 55.551 1.00 28.93 100 ALA A C 1
ATOM 809 O O . ALA A 1 100 ? 17.513 15.713 54.651 1.00 30.08 100 ALA A O 1
ATOM 811 N N . GLU A 1 101 ? 16.397 15.773 56.596 1.00 27.21 101 GLU A N 1
ATOM 812 C CA . GLU A 1 101 ? 16.217 17.212 56.613 1.00 24.18 101 GLU A CA 1
ATOM 813 C C . GLU A 1 101 ? 17.536 17.983 56.647 1.00 27.09 101 GLU A C 1
ATOM 814 O O . GLU A 1 101 ? 17.649 19.011 55.993 1.00 24.26 101 GLU A O 1
ATOM 820 N N . GLU A 1 102 ? 18.538 17.505 57.382 1.00 23.17 102 GLU A N 1
ATOM 821 C CA . GLU A 1 102 ? 19.827 18.193 57.334 1.00 22.19 102 GLU A CA 1
ATOM 822 C C . GLU A 1 102 ? 20.490 17.978 55.992 1.00 20.47 102 GLU A C 1
ATOM 823 O O . GLU A 1 102 ? 21.162 18.866 55.485 1.00 19.57 102 GLU A O 1
ATOM 829 N N . LYS A 1 103 ? 20.323 16.785 55.439 1.00 21.46 103 LYS A N 1
ATOM 830 C CA . LYS A 1 103 ? 20.926 16.480 54.151 1.00 18.66 103 LYS A CA 1
ATOM 831 C C . LYS A 1 103 ? 20.173 17.225 53.066 1.00 19.79 103 LYS A C 1
ATOM 832 O O . LYS A 1 103 ? 20.775 17.804 52.165 1.00 19.86 103 LYS A O 1
ATOM 838 N N . LEU A 1 104 ? 18.852 17.222 53.166 1.00 21.49 104 LEU A N 1
ATOM 839 C CA . LEU A 1 104 ? 18.029 17.993 52.249 1.00 21.14 104 LEU A CA 1
ATOM 840 C C . LEU A 1 104 ? 18.400 19.469 52.273 1.00 23.26 104 LEU A C 1
ATOM 841 O O . LEU A 1 104 ? 18.559 20.092 51.228 1.00 23.27 104 LEU A O 1
ATOM 846 N N . ALA A 1 105 ? 18.545 20.024 53.471 1.00 23.43 105 ALA A N 1
ATOM 847 C CA . ALA A 1 105 ? 18.919 21.424 53.610 1.00 19.74 105 ALA A CA 1
ATOM 848 C C . ALA A 1 105 ? 20.239 21.707 52.913 1.00 21.35 105 ALA A C 1
ATOM 849 O O . ALA A 1 105 ? 20.371 22.680 52.183 1.00 17.82 105 ALA A O 1
ATOM 851 N N . ASP A 1 106 ? 21.215 20.838 53.150 1.00 23.93 106 ASP A N 1
ATOM 852 C CA . ASP A 1 106 ? 22.539 20.979 52.572 1.00 20.64 106 ASP A CA 1
ATOM 853 C C . ASP A 1 106 ? 22.451 21.048 51.053 1.00 21.20 106 ASP A C 1
ATOM 854 O O . ASP A 1 106 ? 23.068 21.905 50.425 1.00 24.18 106 ASP A O 1
ATOM 859 N N . LEU A 1 107 ? 21.676 20.142 50.473 1.00 20.79 107 LEU A N 1
ATOM 860 C CA . LEU A 1 107 ? 21.477 20.109 49.030 1.00 19.94 107 LEU A CA 1
ATOM 861 C C . LEU A 1 107 ? 20.873 21.411 48.521 1.00 19.53 107 LEU A C 1
ATOM 862 O O . LEU A 1 107 ? 21.272 21.927 47.479 1.00 19.59 107 LEU A O 1
ATOM 867 N N . LEU A 1 108 ? 19.905 21.932 49.262 1.00 19.95 108 LEU A N 1
ATOM 868 C CA . LEU A 1 108 ? 19.165 23.116 48.841 1.00 19.26 108 LEU A CA 1
ATOM 869 C C . LEU A 1 108 ? 19.990 24.372 49.004 1.00 20.90 108 LEU A C 1
ATOM 870 O O . LEU A 1 108 ? 19.646 25.411 48.455 1.00 17.13 108 LEU A O 1
ATOM 875 N N A SER A 1 109 ? 21.067 24.282 49.771 0.39 21.55 109 SER A N 1
ATOM 876 N N B SER A 1 109 ? 21.090 24.269 49.744 0.61 21.74 109 SER A N 1
ATOM 877 C CA A SER A 1 109 ? 21.898 25.444 50.053 0.39 21.82 109 SER A CA 1
ATOM 878 C CA B SER A 1 109 ? 21.906 25.434 50.076 0.61 21.54 109 SER A CA 1
ATOM 879 C C A SER A 1 109 ? 22.396 26.124 48.781 0.39 22.39 109 SER A C 1
ATOM 880 C C B SER A 1 109 ? 22.625 26.046 48.869 0.61 22.32 109 SER A C 1
ATOM 881 O O A SER A 1 109 ? 22.524 27.345 48.735 0.39 24.44 109 SER A O 1
ATOM 882 O O B SER A 1 109 ? 23.148 27.156 48.960 0.61 25.12 109 SER A O 1
ATOM 887 N N . VAL A 1 110 ? 22.660 25.338 47.746 1.00 19.21 110 VAL A N 1
ATOM 888 C CA . VAL A 1 110 ? 23.287 25.876 46.542 1.00 15.69 110 VAL A CA 1
ATOM 889 C C . VAL A 1 110 ? 22.279 26.108 45.433 1.00 19.11 110 VAL A C 1
ATOM 890 O O . VAL A 1 110 ? 22.641 26.565 44.353 1.00 21.61 110 VAL A O 1
ATOM 894 N N . VAL A 1 111 ? 21.016 25.771 45.690 1.00 22.17 111 VAL A N 1
ATOM 895 C CA . VAL A 1 111 ? 19.941 26.037 44.738 1.00 17.43 111 VAL A CA 1
ATOM 896 C C . VAL A 1 111 ? 19.716 27.536 44.706 1.00 18.67 111 VAL A C 1
ATOM 897 O O . VAL A 1 111 ? 19.552 28.176 45.749 1.00 20.02 111 VAL A O 1
ATOM 901 N N . ASP A 1 112 ? 19.748 28.099 43.508 1.00 20.58 112 ASP A N 1
ATOM 902 C CA . ASP A 1 112 ? 19.749 29.541 43.351 1.00 24.21 112 ASP A CA 1
ATOM 903 C C . ASP A 1 112 ? 18.988 29.938 42.103 1.00 30.69 112 ASP A C 1
ATOM 904 O O . ASP A 1 112 ? 19.577 30.072 41.032 1.00 34.38 112 ASP A O 1
ATOM 909 N N . GLY A 1 113 ? 17.675 30.098 42.241 1.00 30.45 113 GLY A N 1
ATOM 910 C CA . GLY A 1 113 ? 16.839 30.536 41.138 1.00 32.04 113 GLY A CA 1
ATOM 911 C C . GLY A 1 113 ? 15.900 29.500 40.536 1.00 33.25 113 GLY A C 1
ATOM 912 O O . GLY A 1 113 ? 14.865 29.870 39.973 1.00 39.98 113 GLY A O 1
ATOM 913 N N . ILE A 1 114 ? 16.243 28.215 40.646 1.00 24.71 114 ILE A N 1
ATOM 914 C CA . ILE A 1 114 ? 15.526 27.182 39.899 1.00 22.77 114 ILE A CA 1
ATOM 915 C C . ILE A 1 114 ? 14.605 26.350 40.763 1.00 26.10 114 ILE A C 1
ATOM 916 O O . ILE A 1 114 ? 14.613 26.464 41.984 1.00 27.44 114 ILE A O 1
ATOM 921 N N . ASN A 1 115 ? 13.800 25.512 40.116 1.00 26.61 115 ASN A N 1
ATOM 922 C CA . ASN A 1 115 ? 12.860 24.657 40.828 1.00 25.76 115 ASN A CA 1
ATOM 923 C C . ASN A 1 115 ? 13.569 23.490 41.481 1.00 20.38 115 ASN A C 1
ATOM 924 O O . ASN A 1 115 ? 14.648 23.100 41.058 1.00 15.95 115 ASN A O 1
ATOM 929 N N . VAL A 1 116 ? 12.965 22.949 42.529 1.00 24.05 116 VAL A N 1
ATOM 930 C CA . VAL A 1 116 ? 13.422 21.695 43.083 1.00 22.55 116 VAL A CA 1
ATOM 931 C C . VAL A 1 116 ? 12.239 20.759 43.192 1.00 23.65 116 VAL A C 1
ATOM 932 O O . VAL A 1 116 ? 11.260 21.070 43.863 1.00 23.63 116 VAL A O 1
ATOM 936 N N . THR A 1 117 ? 12.328 19.628 42.506 1.00 18.86 117 THR A N 1
ATOM 937 C CA . THR A 1 117 ? 11.332 18.578 42.605 1.00 18.40 117 THR A CA 1
ATOM 938 C C . THR A 1 117 ? 11.835 17.514 43.551 1.00 18.35 117 THR A C 1
ATOM 939 O O . THR A 1 117 ? 12.880 16.922 43.304 1.00 17.40 117 THR A O 1
ATOM 943 N N . TYR A 1 118 ? 11.110 17.260 44.634 1.00 23.44 118 TYR A N 1
ATOM 944 C CA . TYR A 1 118 ? 11.448 16.129 45.492 1.00 21.94 118 TYR A CA 1
ATOM 945 C C . TYR A 1 118 ? 10.744 14.913 44.914 1.00 20.01 118 TYR A C 1
ATOM 946 O O . TYR A 1 118 ? 9.524 14.908 44.787 1.00 23.66 118 TYR A O 1
ATOM 955 N N . HIS A 1 119 ? 11.507 13.892 44.548 1.00 19.32 119 HIS A N 1
ATOM 956 C CA . HIS A 1 119 ? 10.974 12.849 43.691 1.00 20.93 119 HIS A CA 1
ATOM 957 C C . HIS A 1 119 ? 10.511 11.589 44.427 1.00 25.42 119 HIS A C 1
ATOM 958 O O . HIS A 1 119 ? 10.233 11.610 45.633 1.00 23.53 119 HIS A O 1
ATOM 965 N N . ARG A 1 120 ? 10.429 10.494 43.678 1.00 27.27 120 ARG A N 1
ATOM 966 C CA . ARG A 1 120 ? 9.751 9.278 44.116 1.00 26.53 120 ARG A CA 1
ATOM 967 C C . ARG A 1 120 ? 10.451 8.548 45.261 1.00 29.53 120 ARG A C 1
ATOM 968 O O . ARG A 1 120 ? 10.075 7.425 45.630 1.00 28.12 120 ARG A O 1
ATOM 976 N N . ALA A 1 121 ? 11.457 9.193 45.834 1.00 31.17 121 ALA A N 1
ATOM 977 C CA . ALA A 1 121 ? 11.948 8.781 47.131 1.00 31.35 121 ALA A CA 1
ATOM 978 C C . ALA A 1 121 ? 10.747 8.746 48.066 1.00 37.00 121 ALA A C 1
ATOM 979 O O . ALA A 1 121 ? 10.618 7.857 48.909 1.00 38.71 121 ALA A O 1
ATOM 981 N N . ILE A 1 122 ? 9.854 9.713 47.879 1.00 35.02 122 ILE A N 1
ATOM 982 C CA . ILE A 1 122 ? 8.669 9.859 48.718 1.00 32.88 122 ILE A CA 1
ATOM 983 C C . ILE A 1 122 ? 7.745 8.629 48.676 1.00 26.38 122 ILE A C 1
ATOM 984 O O . ILE A 1 122 ? 7.027 8.347 49.639 1.00 27.83 122 ILE A O 1
ATOM 989 N N . ASP A 1 123 ? 7.779 7.874 47.581 1.00 25.90 123 ASP A N 1
ATOM 990 C CA . ASP A 1 123 ? 6.947 6.675 47.476 1.00 29.88 123 ASP A CA 1
ATOM 991 C C . ASP A 1 123 ? 7.429 5.580 48.408 1.00 32.74 123 ASP A C 1
ATOM 992 O O . ASP A 1 123 ? 6.691 4.651 48.708 1.00 31.91 123 ASP A O 1
ATOM 997 N N . ASP A 1 124 ? 8.680 5.683 48.850 1.00 34.55 124 ASP A N 1
ATOM 998 C CA . ASP A 1 124 ? 9.248 4.687 49.747 1.00 35.83 124 ASP A CA 1
ATOM 999 C C . ASP A 1 124 ? 9.018 5.076 51.213 1.00 37.62 124 ASP A C 1
ATOM 1000 O O . ASP A 1 124 ? 9.485 4.392 52.116 1.00 39.31 124 ASP A O 1
ATOM 1005 N N . ILE A 1 125 ? 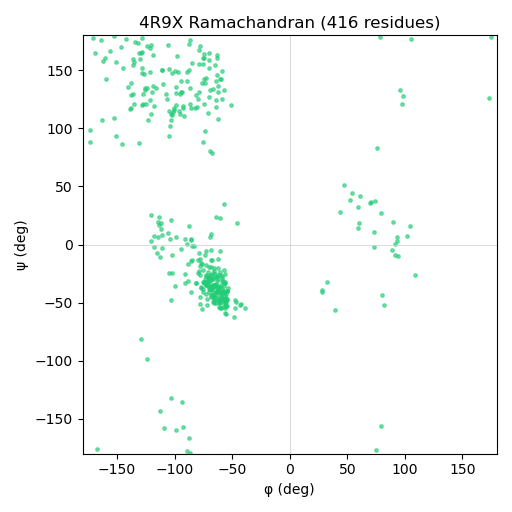8.276 6.158 51.439 1.00 39.86 125 ILE A N 1
ATOM 1006 C CA . ILE A 1 125 ? 7.885 6.583 52.787 1.00 30.34 125 ILE A CA 1
ATOM 1007 C C . ILE A 1 125 ? 6.491 6.030 53.131 1.00 32.19 125 ILE A C 1
ATOM 1008 O O . ILE A 1 125 ? 5.613 5.994 52.274 1.00 35.75 125 ILE A O 1
ATOM 1013 N N . GLU A 1 126 ? 6.285 5.586 54.369 1.00 37.76 126 GLU A N 1
ATOM 1014 C CA . GLU A 1 126 ? 5.090 4.793 54.669 1.00 36.25 126 GLU A CA 1
ATOM 1015 C C . GLU A 1 126 ? 3.779 5.584 54.664 1.00 38.99 126 GLU A C 1
ATOM 1016 O O . GLU A 1 126 ? 2.743 5.049 54.265 1.00 38.12 126 GLU A O 1
ATOM 1022 N N . ASN A 1 127 ? 3.806 6.840 55.098 1.00 40.40 127 ASN A N 1
ATOM 1023 C CA . ASN A 1 127 ? 2.676 7.731 54.839 1.00 42.07 127 ASN A CA 1
ATOM 1024 C C . ASN A 1 127 ? 3.163 9.053 54.270 1.00 39.30 127 ASN A C 1
ATOM 1025 O O . ASN A 1 127 ? 3.391 10.006 55.009 1.00 41.51 127 ASN A O 1
ATOM 1030 N N . PRO A 1 128 ? 3.318 9.114 52.943 1.00 40.11 128 PRO A N 1
ATOM 1031 C CA . PRO A 1 128 ? 3.905 10.263 52.249 1.00 40.52 128 PRO A CA 1
ATOM 1032 C C . PRO A 1 128 ? 3.148 11.568 52.433 1.00 42.53 128 PRO A C 1
ATOM 1033 O O . PRO A 1 128 ? 3.629 12.603 51.966 1.00 41.54 128 PRO A O 1
ATOM 1037 N N . VAL A 1 129 ? 1.990 11.528 53.085 1.00 42.05 129 VAL A N 1
ATOM 1038 C CA . VAL A 1 129 ? 1.229 12.750 53.313 1.00 42.94 129 VAL A CA 1
ATOM 1039 C C . VAL A 1 129 ? 1.965 13.552 54.377 1.00 42.92 129 VAL A C 1
ATOM 1040 O O . VAL A 1 129 ? 2.012 14.782 54.338 1.00 44.12 129 VAL A O 1
ATOM 1044 N N . GLU A 1 130 ? 2.557 12.823 55.316 1.00 41.46 130 GLU A N 1
ATOM 1045 C CA . GLU A 1 130 ? 3.383 13.398 56.368 1.00 39.93 130 GLU A CA 1
ATOM 1046 C C . GLU A 1 130 ? 4.529 14.234 55.803 1.00 37.23 130 GLU A C 1
ATOM 1047 O O . GLU A 1 130 ? 4.770 15.362 56.236 1.00 38.37 130 GLU A O 1
ATOM 1053 N N . ALA A 1 131 ? 5.219 13.657 54.823 1.00 36.02 131 ALA A N 1
ATOM 1054 C CA . ALA A 1 131 ? 6.411 14.245 54.214 1.00 30.83 131 ALA A CA 1
ATOM 1055 C C . ALA A 1 131 ? 6.166 15.638 53.634 1.00 33.92 131 ALA A C 1
ATOM 1056 O O . ALA A 1 131 ? 7.065 16.481 53.597 1.00 31.75 131 ALA A O 1
ATOM 1066 N N . ARG A 1 133 ? 4.142 18.057 54.775 1.00 35.57 133 ARG A N 1
ATOM 1067 C CA . ARG A 1 133 ? 4.248 19.041 55.847 1.00 37.83 133 ARG A CA 1
ATOM 1068 C C . ARG A 1 133 ? 5.705 19.401 56.130 1.00 39.34 133 ARG A C 1
ATOM 1069 O O . ARG A 1 133 ? 6.038 20.561 56.355 1.00 41.98 133 ARG A O 1
ATOM 1077 N N . THR A 1 134 ? 6.565 18.391 56.117 1.00 39.00 134 THR A N 1
ATOM 1078 C CA . THR A 1 134 ? 8.001 18.581 56.278 1.00 31.23 134 THR A CA 1
ATOM 1079 C C . THR A 1 134 ? 8.596 19.380 55.123 1.00 29.60 134 THR A C 1
ATOM 1080 O O . THR A 1 134 ? 9.302 20.360 55.334 1.00 29.26 134 THR A O 1
ATOM 1084 N N . LEU A 1 135 ? 8.295 18.967 53.897 1.00 28.71 135 LEU A N 1
ATOM 1085 C CA . LEU A 1 135 ? 8.873 19.617 52.725 1.00 27.20 135 LEU A CA 1
ATOM 1086 C C . LEU A 1 135 ? 8.462 21.076 52.647 1.00 27.79 135 LEU A C 1
ATOM 1087 O O . LEU A 1 135 ? 9.203 21.909 52.140 1.00 29.42 135 LEU A O 1
ATOM 1092 N N . LYS A 1 136 ? 7.278 21.381 53.171 1.00 37.70 136 LYS A N 1
ATOM 1093 C CA . LYS A 1 136 ? 6.784 22.750 53.194 1.00 36.70 136 LYS A CA 1
ATOM 1094 C C . LYS A 1 136 ? 7.648 23.625 54.102 1.00 34.80 136 LYS A C 1
ATOM 1095 O O . LYS A 1 136 ? 7.667 24.846 53.965 1.00 30.91 136 LYS A O 1
ATOM 1101 N N . LYS A 1 137 ? 8.386 22.993 55.011 1.00 32.63 137 LYS A N 1
ATOM 1102 C CA . LYS A 1 137 ? 9.330 23.728 55.851 1.00 34.60 137 LYS A CA 1
ATOM 1103 C C . LYS A 1 137 ? 10.538 24.168 55.037 1.00 30.57 137 LYS A C 1
ATOM 1104 O O . LYS A 1 137 ? 11.293 25.042 55.454 1.00 29.25 137 LYS A O 1
ATOM 1110 N N . PHE A 1 138 ? 10.717 23.546 53.878 1.00 29.82 138 PHE A N 1
ATOM 1111 C CA . PHE A 1 138 ? 11.800 23.898 52.970 1.00 32.30 138 PHE A CA 1
ATOM 1112 C C . PHE A 1 138 ? 11.209 24.691 51.834 1.00 34.40 138 PHE A C 1
ATOM 1113 O O . PHE A 1 138 ? 10.600 24.114 50.934 1.00 36.07 138 PHE A O 1
ATOM 1121 N N . HIS A 1 139 ? 11.378 26.007 51.863 1.00 31.23 139 HIS A N 1
ATOM 1122 C CA . HIS A 1 139 ? 10.666 26.844 50.909 1.00 30.62 139 HIS A CA 1
ATOM 1123 C C . HIS A 1 139 ? 11.129 26.591 49.464 1.00 25.43 139 HIS A C 1
ATOM 1124 O O . HIS A 1 139 ? 10.362 26.822 48.537 1.00 26.19 139 HIS A O 1
ATOM 1131 N N . LYS A 1 140 ? 12.340 26.068 49.271 1.00 23.14 140 LYS A N 1
ATOM 1132 C CA . LYS A 1 140 ? 12.868 25.897 47.911 1.00 24.09 140 LYS A CA 1
ATOM 1133 C C . LYS A 1 140 ? 12.250 24.722 47.164 1.00 24.86 140 LYS A C 1
ATOM 1134 O O . LYS A 1 140 ? 12.271 24.683 45.935 1.00 27.61 140 LYS A O 1
ATOM 1140 N N . VAL A 1 141 ? 11.695 23.765 47.895 1.00 25.79 141 VAL A N 1
ATOM 1141 C CA . VAL A 1 141 ? 11.061 22.610 47.264 1.00 25.23 141 VAL A CA 1
ATOM 1142 C C . VAL A 1 141 ? 9.769 22.994 46.575 1.00 30.62 141 VAL A C 1
ATOM 1143 O O . VAL A 1 141 ? 8.803 23.355 47.241 1.00 35.61 141 VAL A O 1
ATOM 1147 N N . THR A 1 142 ? 9.742 22.912 45.248 1.00 27.18 142 THR A N 1
ATOM 1148 C CA . THR A 1 142 ? 8.599 23.410 44.493 1.00 27.46 142 THR A CA 1
ATOM 1149 C C . THR A 1 142 ? 7.619 22.325 44.054 1.00 28.72 142 THR A C 1
ATOM 1150 O O . THR A 1 142 ? 6.416 22.567 44.001 1.00 33.30 142 THR A O 1
ATOM 1154 N N . HIS A 1 143 ? 8.125 21.146 43.720 1.00 22.73 143 HIS A N 1
ATOM 1155 C CA . HIS A 1 143 ? 7.277 20.083 43.195 1.00 22.47 143 HIS A CA 1
ATOM 1156 C C . HIS A 1 143 ? 7.458 18.801 43.938 1.00 22.47 143 HIS A C 1
ATOM 1157 O O . HIS A 1 143 ? 8.442 18.610 44.651 1.00 25.09 143 HIS A O 1
ATOM 1164 N N . VAL A 1 144 ? 6.525 17.890 43.724 1.00 24.62 144 VAL A N 1
ATOM 1165 C CA . VAL A 1 144 ? 6.700 16.548 44.233 1.00 24.34 144 VAL A CA 1
ATOM 1166 C C . VAL A 1 144 ? 6.253 15.543 43.194 1.00 23.10 144 VAL A C 1
ATOM 1167 O O . VAL A 1 144 ? 5.158 15.642 42.648 1.00 27.70 144 VAL A O 1
ATOM 1171 N N . LEU A 1 145 ? 7.130 14.587 42.915 1.00 22.21 145 LEU A N 1
ATOM 1172 C CA . LEU A 1 145 ? 6.837 13.498 41.997 1.00 26.59 145 LEU A CA 1
ATOM 1173 C C . LEU A 1 145 ? 6.515 12.220 42.786 1.00 29.89 145 LEU A C 1
ATOM 1174 O O . LEU A 1 145 ? 7.385 11.634 43.428 1.00 25.71 145 LEU A O 1
ATOM 1179 N N . THR A 1 146 ? 5.262 11.785 42.743 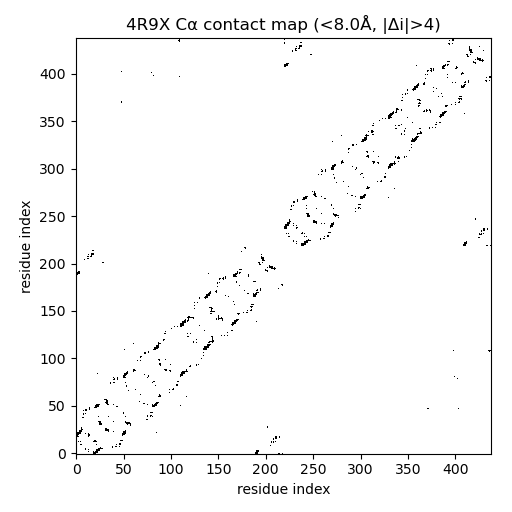1.00 31.20 146 THR A N 1
ATOM 1180 C CA . THR A 1 146 ? 4.870 10.639 43.551 1.00 29.24 146 THR A CA 1
ATOM 1181 C C . THR A 1 146 ? 3.835 9.764 42.857 1.00 30.30 146 THR A C 1
ATOM 1182 O O . THR A 1 146 ? 3.043 10.237 42.035 1.00 26.43 146 THR A O 1
ATOM 1186 N N . SER A 1 147 ? 3.859 8.479 43.197 1.00 34.09 147 SER A N 1
ATOM 1187 C CA . SER A 1 147 ? 2.927 7.508 42.639 1.00 37.43 147 SER A CA 1
ATOM 1188 C C . SER A 1 147 ? 1.966 6.969 43.703 1.00 39.51 147 SER A C 1
ATOM 1189 O O . SER A 1 147 ? 1.411 5.875 43.569 1.00 42.14 147 SER A O 1
ATOM 1192 N N . GLY A 1 148 ? 1.766 7.744 44.760 1.00 35.93 148 GLY A N 1
ATOM 1193 C CA . GLY A 1 148 ? 0.862 7.337 45.806 1.00 35.85 148 GLY A CA 1
ATOM 1194 C C . GLY A 1 148 ? 1.421 6.188 46.609 1.00 40.10 148 GLY A C 1
ATOM 1195 O O . GLY A 1 148 ? 0.687 5.301 47.025 1.00 43.21 148 GLY A O 1
ATOM 1196 N N . GLY A 1 149 ? 2.729 6.197 46.829 1.00 30.87 149 GLY A N 1
ATOM 1197 C CA . GLY A 1 149 ? 3.362 5.098 47.523 1.00 31.24 149 GLY A CA 1
ATOM 1198 C C . GLY A 1 149 ? 3.565 3.936 46.576 1.00 38.40 149 GLY A C 1
ATOM 1199 O O . GLY A 1 149 ? 3.648 4.109 45.355 1.00 32.70 149 GLY A O 1
ATOM 1200 N N . GLN A 1 150 ? 3.659 2.738 47.139 1.00 40.42 150 GLN A N 1
ATOM 1201 C CA . GLN A 1 150 ? 3.816 1.549 46.320 1.00 41.77 150 GLN A CA 1
ATOM 1202 C C . GLN A 1 150 ? 2.443 1.051 45.909 1.00 44.46 150 GLN A C 1
ATOM 1203 O O . GLN A 1 150 ? 1.423 1.652 46.258 1.00 44.65 150 GLN A O 1
ATOM 1209 N N . GLY A 1 151 ? 2.418 -0.044 45.161 1.00 43.55 151 GLY A N 1
ATOM 1210 C CA . GLY A 1 151 ? 1.169 -0.604 44.693 1.00 44.42 151 GLY A CA 1
ATOM 1211 C C . GLY A 1 151 ? 0.643 0.166 43.506 1.00 44.29 151 GLY A C 1
ATOM 1212 O O . GLY A 1 151 ? 1.238 1.157 43.084 1.00 46.77 151 GLY A O 1
ATOM 1213 N N . ASN A 1 152 ? -0.484 -0.286 42.973 1.00 45.43 152 ASN A N 1
ATOM 1214 C CA . ASN A 1 152 ? -1.026 0.290 41.7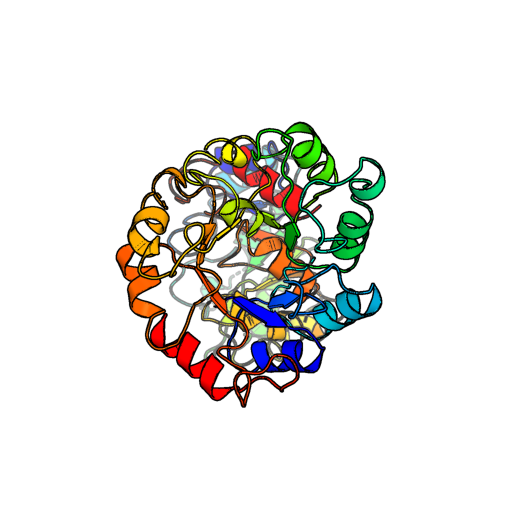55 1.00 42.54 152 ASN A CA 1
ATOM 1215 C C . ASN A 1 152 ? -1.435 1.752 41.906 1.00 41.03 152 ASN A C 1
ATOM 1216 O O . ASN A 1 152 ? -1.986 2.159 42.921 1.00 35.56 152 ASN A O 1
ATOM 1221 N N . ILE A 1 153 ? -1.156 2.533 40.872 1.00 40.45 153 ILE A N 1
ATOM 1222 C CA . ILE A 1 153 ? -1.277 3.978 40.949 1.00 38.31 153 ILE A CA 1
ATOM 1223 C C . ILE A 1 153 ? -2.724 4.419 41.124 1.00 37.14 153 ILE A C 1
ATOM 1224 O O . ILE A 1 153 ? -3.024 5.273 41.960 1.00 38.37 153 ILE A O 1
ATOM 1229 N N . VAL A 1 154 ? -3.629 3.829 40.358 1.00 37.98 154 VAL A N 1
ATOM 1230 C CA . VAL A 1 154 ? -5.031 4.203 40.463 1.00 36.59 154 VAL A CA 1
ATOM 1231 C C . VAL A 1 154 ? -5.619 3.580 41.713 1.00 41.99 154 VAL A C 1
ATOM 1232 O O . VAL A 1 154 ? -6.681 3.970 42.186 1.00 42.25 154 VAL A O 1
ATOM 1236 N N . ASP A 1 155 ? -4.917 2.590 42.239 1.00 43.27 155 ASP A N 1
ATOM 1237 C CA . ASP A 1 155 ? -5.321 2.001 43.491 1.00 48.01 155 ASP A CA 1
ATOM 1238 C C . ASP A 1 155 ? -4.658 2.804 44.598 1.00 44.72 155 ASP A C 1
ATOM 1239 O O . ASP A 1 155 ? -5.071 2.749 45.754 1.00 40.35 155 ASP A O 1
ATOM 1244 N N . ASN A 1 156 ? -3.636 3.569 44.220 1.00 41.18 156 ASN A N 1
ATOM 1245 C CA . ASN A 1 156 ? -3.028 4.543 45.121 1.00 41.77 156 ASN A CA 1
ATOM 1246 C C . ASN A 1 156 ? -3.709 5.892 45.012 1.00 43.05 156 ASN A C 1
ATOM 1247 O O . ASN A 1 156 ? -3.336 6.837 45.708 1.00 41.31 156 ASN A O 1
ATOM 1252 N N . ILE A 1 157 ? -4.718 5.977 44.147 1.00 36.04 157 ILE A N 1
ATOM 1253 C CA . ILE A 1 157 ? -5.391 7.244 43.926 1.00 38.81 157 ILE A CA 1
ATOM 1254 C C . ILE A 1 157 ? -5.966 7.855 45.212 1.00 37.34 157 ILE A C 1
ATOM 1255 O O . ILE A 1 157 ? -5.954 9.074 45.339 1.00 44.62 157 ILE A O 1
ATOM 1260 N N . PRO A 1 158 ? -6.425 7.039 46.190 1.00 42.86 158 PRO A N 1
ATOM 1261 C CA . PRO A 1 158 ? -6.853 7.755 47.401 1.00 42.78 158 PRO A CA 1
ATOM 1262 C C . PRO A 1 158 ? -5.711 8.425 48.160 1.00 43.33 158 PRO A C 1
ATOM 1263 O O . PRO A 1 158 ? -5.884 9.496 48.740 1.00 40.40 158 PRO A O 1
ATOM 1267 N N . VAL A 1 159 ? -4.549 7.789 48.164 1.00 44.59 159 VAL A N 1
ATOM 1268 C CA . VAL A 1 159 ? -3.436 8.316 48.929 1.00 42.89 159 VAL A CA 1
ATOM 1269 C C . VAL A 1 159 ? -2.863 9.534 48.187 1.00 40.63 159 VAL A C 1
ATOM 1270 O O . VAL A 1 159 ? -2.429 10.498 48.815 1.00 37.68 159 VAL A O 1
ATOM 1274 N N . LEU A 1 160 ? -2.914 9.513 46.857 1.00 36.23 160 LEU A N 1
ATOM 1275 C CA . LEU A 1 160 ? -2.576 10.700 46.075 1.00 35.06 160 LEU A CA 1
ATOM 1276 C C . LEU A 1 160 ? -3.465 11.886 46.439 1.00 41.60 160 LEU A C 1
ATOM 1277 O O . LEU A 1 160 ? -3.012 13.033 46.489 1.00 41.94 160 LEU A O 1
ATOM 1282 N N . THR A 1 161 ? -4.739 11.607 46.682 1.00 38.84 161 THR A N 1
ATOM 1283 C CA . THR A 1 161 ? -5.673 12.655 47.044 1.00 38.24 161 THR A CA 1
ATOM 1284 C C . THR A 1 161 ? -5.320 13.273 48.398 1.00 39.34 161 THR A C 1
ATOM 1285 O O . THR A 1 161 ? -5.264 14.496 48.523 1.00 39.47 161 THR A O 1
ATOM 1289 N N . ASP A 1 162 ? -5.071 12.425 49.394 1.00 40.23 162 ASP A N 1
ATOM 1290 C CA . ASP A 1 162 ? -4.568 12.852 50.704 1.00 45.38 162 ASP A CA 1
ATOM 1291 C C . ASP A 1 162 ? -3.414 13.840 50.589 1.00 40.24 162 ASP A C 1
ATOM 1292 O O . ASP A 1 162 ? -3.368 14.852 51.286 1.00 41.09 162 ASP A O 1
ATOM 1305 N N . GLN A 1 164 ? -2.462 15.727 47.985 1.00 38.65 164 GLN A N 1
ATOM 1306 C CA . GLN A 1 164 ? -2.813 16.973 47.323 1.00 40.66 164 GLN A CA 1
ATOM 1307 C C . GLN A 1 164 ? -3.352 18.037 48.291 1.00 43.32 164 GLN A C 1
ATOM 1308 O O . GLN A 1 164 ? -3.121 19.232 48.098 1.00 42.75 164 GLN A O 1
ATOM 1314 N N . LYS A 1 165 ? -4.040 17.605 49.345 1.00 46.63 165 LYS A N 1
ATOM 1315 C CA . LYS A 1 165 ? -4.724 18.547 50.228 1.00 52.15 165 LYS A CA 1
ATOM 1316 C C . LYS A 1 165 ? -3.806 19.537 50.971 1.00 53.53 165 LYS A C 1
ATOM 1317 O O . LYS A 1 165 ? -4.124 20.728 51.049 1.00 53.14 165 LYS A O 1
ATOM 1323 N N . ILE A 1 166 ? -2.677 19.067 51.506 1.00 54.36 166 ILE A N 1
ATOM 1324 C CA . ILE A 1 166 ? -1.826 19.923 52.350 1.00 52.31 166 ILE A CA 1
ATOM 1325 C C . ILE A 1 166 ? -0.958 20.883 51.548 1.00 50.35 166 ILE A C 1
ATOM 1326 O O . ILE A 1 166 ? -0.285 21.747 52.110 1.00 52.55 166 ILE A O 1
ATOM 1331 N N . SER A 1 167 ? -0.979 20.719 50.233 1.00 46.08 167 SER A N 1
ATOM 1332 C CA . SER A 1 167 ? -0.112 21.468 49.338 1.00 45.88 167 SER A CA 1
ATOM 1333 C C . SER A 1 167 ? -0.253 22.973 49.475 1.00 46.77 167 SER A C 1
ATOM 1334 O O . SER A 1 167 ? 0.712 23.704 49.261 1.00 44.20 167 SER A O 1
ATOM 1337 N N . ASP A 1 168 ? -1.467 23.413 49.810 1.00 50.13 168 ASP A N 1
ATOM 1338 C CA . ASP A 1 168 ? -1.823 24.828 49.964 1.00 48.53 168 ASP A CA 1
ATOM 1339 C C . ASP A 1 168 ? -1.274 25.711 48.858 1.00 46.62 168 ASP A C 1
ATOM 1340 O O . ASP A 1 168 ? -1.029 26.898 49.075 1.00 47.71 168 ASP A O 1
ATOM 1345 N N . GLY A 1 169 ? -1.080 25.131 47.679 1.00 37.56 169 GLY A N 1
ATOM 1346 C CA . GLY A 1 169 ? -0.517 25.861 46.564 1.00 36.20 169 GLY A CA 1
ATOM 1347 C C . GLY A 1 169 ? 0.962 26.110 46.766 1.00 44.38 169 GLY A C 1
ATOM 1348 O O . GLY A 1 169 ? 1.575 26.885 46.030 1.00 46.25 169 GLY A O 1
ATOM 1349 N N . GLN A 1 170 ? 1.539 25.453 47.770 1.00 40.76 170 GLN A N 1
ATOM 1350 C CA . GLN A 1 170 ? 2.947 25.623 48.073 1.00 38.05 170 GLN A CA 1
ATOM 1351 C C . GLN A 1 170 ? 3.774 24.688 47.215 1.00 33.00 170 GLN A C 1
ATOM 1352 O O . GLN A 1 170 ? 4.826 25.060 46.709 1.00 31.86 170 GLN A O 1
ATOM 1358 N N . ILE A 1 171 ? 3.284 23.466 47.057 1.00 34.41 171 ILE A N 1
ATOM 1359 C CA . ILE A 1 171 ? 4.012 22.445 46.315 1.00 34.78 171 ILE A CA 1
ATOM 1360 C C . ILE A 1 171 ? 3.169 21.952 45.145 1.00 34.20 171 ILE A C 1
ATOM 1361 O O . ILE A 1 171 ? 2.032 21.520 45.328 1.00 37.30 171 ILE A O 1
ATOM 1366 N N . GLN A 1 172 ? 3.721 22.026 43.939 1.00 31.41 172 GLN A N 1
ATOM 1367 C CA . GLN A 1 172 ? 3.036 21.481 42.780 1.00 28.61 172 GLN A CA 1
ATOM 1368 C C . GLN A 1 172 ? 3.261 19.985 42.680 1.00 28.13 172 GLN A C 1
ATOM 1369 O O . GLN A 1 172 ? 4.381 19.532 42.514 1.00 30.32 172 GLN A O 1
ATOM 1375 N N . LEU A 1 173 ? 2.204 19.202 42.764 1.00 28.80 173 LEU A N 1
ATOM 1376 C CA . LEU A 1 173 ? 2.396 17.775 42.619 1.00 28.44 173 LEU A CA 1
ATOM 1377 C C . LEU A 1 173 ? 2.387 17.391 41.155 1.00 30.01 173 LEU A C 1
ATOM 1378 O O . LEU A 1 173 ? 1.892 18.128 40.309 1.00 29.90 173 LEU A O 1
ATOM 1383 N N . VAL A 1 174 ? 3.017 16.266 40.865 1.00 31.33 174 VAL A N 1
ATOM 1384 C CA . VAL A 1 174 ? 3.091 15.717 39.533 1.00 25.96 174 VAL A CA 1
ATOM 1385 C C . VAL A 1 174 ? 2.815 14.246 39.675 1.00 26.33 174 VAL A C 1
ATOM 1386 O O . VAL A 1 174 ? 3.551 13.590 40.368 1.00 26.51 174 VAL A O 1
ATOM 1390 N N . VAL A 1 175 ? 1.787 13.720 39.025 1.00 30.36 175 VAL A N 1
ATOM 1391 C CA . VAL A 1 175 ? 1.509 12.293 39.149 1.00 33.29 175 VAL A CA 1
ATOM 1392 C C . VAL A 1 175 ? 2.519 11.517 38.361 1.00 38.09 175 VAL A C 1
ATOM 1393 O O . VAL A 1 175 ? 2.918 11.920 37.290 1.00 38.74 175 VAL A O 1
ATOM 1397 N N . GLY A 1 176 ? 2.897 10.381 38.921 1.00 41.69 176 GLY A N 1
ATOM 1398 C CA . GLY A 1 176 ? 4.036 9.637 38.472 1.00 44.67 176 GLY A CA 1
ATOM 1399 C C . GLY A 1 176 ? 3.829 8.304 37.827 1.00 48.16 176 GLY A C 1
ATOM 1400 O O . GLY A 1 176 ? 2.867 8.068 37.118 1.00 51.34 176 GLY A O 1
ATOM 1401 N N . ALA A 1 177 ? 4.759 7.417 38.137 1.00 46.30 177 ALA A N 1
ATOM 1402 C CA . ALA A 1 177 ? 4.968 6.184 37.428 1.00 47.76 177 ALA A CA 1
ATOM 1403 C C . ALA A 1 177 ? 3.715 5.369 37.481 1.00 43.90 177 ALA A C 1
ATOM 1404 O O . ALA A 1 177 ? 2.943 5.471 38.405 1.00 45.34 177 ALA A O 1
ATOM 1406 N N . GLY A 1 178 ? 3.528 4.599 36.435 1.00 39.06 178 GLY A N 1
ATOM 1407 C CA . GLY A 1 178 ? 2.329 3.850 36.218 1.00 40.03 178 GLY A CA 1
ATOM 1408 C C . GLY A 1 178 ? 1.311 4.569 35.348 1.00 33.58 178 GLY A C 1
ATOM 1409 O O . GLY A 1 178 ? 0.410 3.937 34.879 1.00 32.88 178 GLY A O 1
ATOM 1410 N N . VAL A 1 179 ? 1.529 5.842 35.053 1.00 28.74 179 VAL A N 1
ATOM 1411 C CA . VAL A 1 179 ? 0.597 6.590 34.220 1.00 28.74 179 VAL A CA 1
ATOM 1412 C C . VAL A 1 179 ? 0.481 6.020 32.812 1.00 30.16 179 VAL A C 1
ATOM 1413 O O . VAL A 1 179 ? 1.481 5.778 32.151 1.00 28.49 179 VAL A O 1
ATOM 1417 N N . THR A 1 180 ? -0.774 5.837 32.367 1.00 28.05 180 THR A N 1
ATOM 1418 C CA . THR A 1 180 ? -1.084 5.393 30.997 1.00 28.26 180 THR A CA 1
ATOM 1419 C C . THR A 1 180 ? -2.165 6.279 30.382 1.00 28.37 180 THR A C 1
ATOM 1420 O O . THR A 1 180 ? -2.734 7.119 31.069 1.00 28.40 180 THR A O 1
ATOM 1424 N N . LYS A 1 181 ? -2.457 6.095 29.098 1.00 28.57 181 LYS A N 1
ATOM 1425 C CA . LYS A 1 181 ? -3.543 6.856 28.482 1.00 28.86 181 LYS A CA 1
ATOM 1426 C C . LYS A 1 181 ? -4.884 6.397 29.044 1.00 29.85 181 LYS A C 1
ATOM 1427 O O . LYS A 1 181 ? -5.842 7.170 29.127 1.00 30.16 181 LYS A O 1
ATOM 1433 N N . GLU A 1 182 ? -4.939 5.137 29.450 1.00 30.44 182 GLU A N 1
ATOM 1434 C CA . GLU A 1 182 ? -6.161 4.589 29.999 1.00 33.27 182 GLU A CA 1
ATOM 1435 C C . GLU A 1 182 ? -6.445 5.135 31.398 1.00 36.44 182 GLU A C 1
ATOM 1436 O O . GLU A 1 182 ? -7.605 5.206 31.810 1.00 38.74 182 GLU A O 1
ATOM 1442 N N . ASN A 1 183 ? -5.409 5.538 32.132 1.00 30.84 183 ASN A N 1
ATOM 1443 C CA . ASN A 1 183 ? -5.634 5.925 33.522 1.00 32.67 183 ASN A CA 1
ATOM 1444 C C . ASN A 1 183 ? -5.251 7.359 33.915 1.00 34.23 183 ASN A C 1
ATOM 1445 O O . ASN A 1 183 ? -5.373 7.732 35.084 1.00 38.21 183 ASN A O 1
ATOM 1450 N N . ILE A 1 184 ? -4.804 8.164 32.961 1.00 29.94 184 ILE A N 1
ATOM 1451 C CA . ILE A 1 184 ? -4.246 9.462 33.313 1.00 29.78 184 ILE A CA 1
ATOM 1452 C C . ILE A 1 184 ? -5.326 10.501 33.647 1.00 27.61 184 ILE A C 1
ATOM 1453 O O . ILE A 1 184 ? -5.149 11.320 34.545 1.00 36.69 184 ILE A O 1
ATOM 1458 N N . LYS A 1 185 ? -6.452 10.457 32.945 1.00 31.57 185 LYS A N 1
ATOM 1459 C CA . LYS A 1 185 ? -7.548 11.395 33.205 1.00 31.79 185 LYS A CA 1
ATOM 1460 C C . LYS A 1 185 ? -8.069 11.269 34.627 1.00 34.09 185 LYS A C 1
ATOM 1461 O O . LYS A 1 185 ? -8.149 12.251 35.371 1.00 30.61 185 LYS A O 1
ATOM 1467 N N . GLN A 1 186 ? -8.437 10.037 34.972 1.00 37.41 186 GLN A N 1
ATOM 1468 C CA . GLN A 1 186 ? -8.909 9.679 36.299 1.00 39.03 186 GLN A CA 1
ATOM 1469 C C . GLN A 1 186 ? -7.975 10.240 37.371 1.00 43.00 186 GLN A C 1
ATOM 1470 O O . GLN A 1 186 ? -8.427 10.866 38.328 1.00 45.41 186 GLN A O 1
ATOM 1476 N N . LEU A 1 187 ? -6.671 10.043 37.184 1.00 42.51 187 LEU A N 1
ATOM 1477 C CA . LEU A 1 187 ? -5.686 10.357 38.215 1.00 43.01 187 LEU A CA 1
ATOM 1478 C C . LEU A 1 187 ? -5.583 11.852 38.538 1.00 39.22 187 LEU A C 1
ATOM 1479 O O . LEU A 1 187 ? -5.374 12.223 39.689 1.00 39.60 187 LEU A O 1
ATOM 1484 N N . LEU A 1 188 ? -5.725 12.713 37.540 1.00 34.32 188 LEU A N 1
ATOM 1485 C CA . LEU A 1 188 ? -5.730 14.141 37.822 1.00 31.13 188 LEU A CA 1
ATOM 1486 C C . LEU A 1 188 ? -7.073 14.570 38.386 1.00 30.28 188 LEU A C 1
ATOM 1487 O O . LEU A 1 188 ? -7.140 15.319 39.362 1.00 29.73 188 LEU A O 1
ATOM 1492 N N . ASN A 1 189 ? -8.144 14.097 37.759 1.00 32.64 189 ASN A N 1
ATOM 1493 C CA . ASN A 1 189 ? -9.486 14.504 38.150 1.00 34.35 189 ASN A CA 1
ATOM 1494 C C . ASN A 1 189 ? -9.756 14.240 39.607 1.00 38.76 189 ASN A C 1
ATOM 1495 O O . ASN A 1 189 ? -10.175 15.134 40.341 1.00 43.24 189 ASN A O 1
ATOM 1500 N N . GLU A 1 190 ? -9.503 13.009 40.025 1.00 36.61 190 GLU A N 1
ATOM 1501 C CA . GLU A 1 190 ? -9.850 12.607 41.372 1.00 36.58 190 GLU A CA 1
ATOM 1502 C C . GLU A 1 190 ? -9.048 13.432 42.378 1.00 35.25 190 GLU A C 1
ATOM 1503 O O . GLU A 1 190 ? -9.593 13.899 43.379 1.00 34.88 190 GLU A O 1
ATOM 1509 N N . THR A 1 191 ? -7.775 13.657 42.073 1.00 34.09 191 THR A N 1
ATOM 1510 C CA . THR A 1 191 ? -6.844 14.272 43.018 1.00 34.44 191 THR A CA 1
ATOM 1511 C C . THR A 1 191 ? -6.796 15.785 42.975 1.00 34.60 191 THR A C 1
ATOM 1512 O O . THR A 1 191 ? -6.503 16.421 43.976 1.00 36.25 191 THR A O 1
ATOM 1516 N N . GLY A 1 192 ? -7.032 16.359 41.808 1.00 30.48 192 GLY A N 1
ATOM 1517 C CA . GLY A 1 192 ? -6.955 17.796 41.674 1.00 30.44 192 GLY A CA 1
ATOM 1518 C C . GLY A 1 192 ? -5.564 18.233 41.267 1.00 38.75 192 GLY A C 1
ATOM 1519 O O . GLY A 1 192 ? -5.343 19.397 40.949 1.00 42.47 192 GLY A O 1
ATOM 1520 N N . ILE A 1 193 ? -4.619 17.299 41.285 1.00 35.99 193 ILE A N 1
ATOM 1521 C CA . ILE A 1 193 ? -3.264 17.574 40.807 1.00 30.21 193 ILE A CA 1
ATOM 1522 C C . ILE A 1 193 ? -3.363 17.990 39.352 1.00 30.37 193 ILE A C 1
ATOM 1523 O O . ILE A 1 193 ? -4.195 17.461 38.622 1.00 33.83 193 ILE A O 1
ATOM 1528 N N . SER A 1 194 ? -2.545 18.944 38.927 1.00 29.78 194 SER A N 1
ATOM 1529 C CA . SER A 1 194 ? -2.643 19.434 37.559 1.00 29.63 194 SER A CA 1
ATOM 1530 C C . SER A 1 194 ? -1.417 19.134 36.704 1.00 35.67 194 SER A C 1
ATOM 1531 O O . SER A 1 194 ? -1.333 19.612 35.570 1.00 37.32 194 SER A O 1
ATOM 1534 N N . GLN A 1 195 ? -0.470 18.360 37.237 1.00 26.13 195 GLN A N 1
ATOM 1535 C CA . GLN A 1 195 ? 0.724 17.998 36.468 1.00 25.43 195 GLN A CA 1
ATOM 1536 C C . GLN A 1 195 ? 0.970 16.500 36.473 1.00 29.94 195 GLN A C 1
ATOM 1537 O O . GLN A 1 195 ? 0.643 15.809 37.440 1.00 29.02 195 GLN A O 1
ATOM 1543 N N . ALA A 1 196 ? 1.526 16.006 35.369 1.00 32.17 196 ALA A N 1
ATOM 1544 C CA . ALA A 1 196 ? 1.749 14.573 35.170 1.00 30.69 196 ALA A CA 1
ATOM 1545 C C . ALA A 1 196 ? 3.131 14.270 34.587 1.00 29.98 196 ALA A C 1
ATOM 1546 O O . ALA A 1 196 ? 3.729 15.094 33.890 1.00 29.89 196 ALA A O 1
ATOM 1548 N N . HIS A 1 197 ? 3.609 13.063 34.870 1.00 29.08 197 HIS A N 1
ATOM 1549 C CA . HIS A 1 197 ? 4.936 12.616 34.480 1.00 26.94 197 HIS A CA 1
ATOM 1550 C C . HIS A 1 197 ? 4.825 11.283 33.741 1.00 28.14 197 HIS A C 1
ATOM 1551 O O . HIS A 1 197 ? 4.292 10.307 34.283 1.00 23.90 197 HIS A O 1
ATOM 1558 N N . VAL A 1 198 ? 5.298 11.243 32.497 1.00 23.11 198 VAL A N 1
ATOM 1559 C CA . VAL A 1 198 ? 5.190 10.021 31.701 1.00 28.56 198 VAL A CA 1
ATOM 1560 C C . VAL A 1 198 ? 6.518 9.550 31.129 1.00 28.33 198 VAL A C 1
ATOM 1561 O O . VAL A 1 198 ? 7.385 10.352 30.774 1.00 22.26 198 VAL A O 1
ATOM 1565 N N . GLY A 1 199 ? 6.650 8.235 31.023 1.00 26.83 199 GLY A N 1
ATOM 1566 C CA . GLY A 1 199 ? 7.879 7.617 30.577 1.00 26.17 199 GLY A CA 1
ATOM 1567 C C . GLY A 1 199 ? 7.694 6.716 29.375 1.00 27.99 199 GLY A C 1
ATOM 1568 O O . GLY A 1 199 ? 7.642 7.185 28.245 1.00 22.37 199 GLY A O 1
ATOM 1569 N N . THR A 1 200 ? 7.595 5.416 29.623 1.00 30.09 200 THR A N 1
ATOM 1570 C CA . THR A 1 200 ? 7.532 4.426 28.553 1.00 32.26 200 THR A CA 1
ATOM 1571 C C . THR A 1 200 ? 6.179 4.438 27.857 1.00 29.42 200 THR A C 1
ATOM 1572 O O . THR A 1 200 ? 5.989 3.807 26.817 1.00 27.32 200 THR A O 1
ATOM 1576 N N . ALA A 1 201 ? 5.242 5.176 28.437 1.00 27.99 201 ALA A N 1
ATOM 1577 C CA . ALA A 1 201 ? 3.927 5.347 27.847 1.00 26.21 201 ALA A CA 1
ATOM 1578 C C . ALA A 1 201 ? 3.969 5.963 26.444 1.00 29.21 201 ALA A C 1
ATOM 1579 O O . ALA A 1 201 ? 3.093 5.693 25.628 1.00 32.69 201 ALA A O 1
ATOM 1581 N N . VAL A 1 202 ? 4.978 6.781 26.157 1.00 27.47 202 VAL A N 1
ATOM 1582 C CA . VAL A 1 202 ? 5.027 7.503 24.883 1.00 27.00 202 VAL A CA 1
ATOM 1583 C C . VAL A 1 202 ? 6.176 7.100 23.966 1.00 26.31 202 VAL A C 1
ATOM 1584 O O . VAL A 1 202 ? 6.536 7.835 23.047 1.00 26.53 202 VAL A O 1
ATOM 1588 N N . ARG A 1 203 ? 6.733 5.924 24.213 1.00 26.83 203 ARG A N 1
ATOM 1589 C CA . ARG A 1 203 ? 7.767 5.356 23.364 1.00 28.20 203 ARG A CA 1
ATOM 1590 C C . ARG A 1 203 ? 7.170 4.334 22.405 1.00 32.96 203 ARG A C 1
ATOM 1591 O O . ARG A 1 203 ? 6.340 3.508 22.797 1.00 30.70 203 ARG A O 1
ATOM 1599 N N . GLU A 1 204 ? 7.587 4.401 21.146 1.00 36.79 204 GLU A N 1
ATOM 1600 C CA . GLU A 1 204 ? 7.125 3.454 20.143 1.00 43.15 204 GLU A CA 1
ATOM 1601 C C . GLU A 1 204 ? 7.587 2.064 20.565 1.00 49.06 204 GLU A C 1
ATOM 1602 O O . GLU A 1 204 ? 8.777 1.767 20.522 1.00 53.61 204 GLU A O 1
ATOM 1608 N N . GLY A 1 205 ? 6.654 1.226 21.011 1.00 48.68 205 GLY A N 1
ATOM 1609 C CA . GLY A 1 205 ? 6.992 -0.128 21.426 1.00 45.07 205 GLY A CA 1
ATOM 1610 C C . GLY A 1 205 ? 7.064 -0.289 22.932 1.00 39.72 205 GLY A C 1
ATOM 1611 O O . GLY A 1 205 ? 7.468 -1.335 23.443 1.00 36.64 205 GLY A O 1
ATOM 1612 N N . LYS A 1 206 ? 6.665 0.767 23.634 1.00 36.40 206 LYS A N 1
ATOM 1613 C CA . LYS A 1 206 ? 6.584 0.787 25.092 1.00 32.40 206 LYS A CA 1
ATOM 1614 C C . LYS A 1 206 ? 7.935 0.539 25.761 1.00 33.78 206 LYS A C 1
ATOM 1615 O O . LYS A 1 206 ? 7.995 0.209 26.949 1.00 34.01 206 LYS A O 1
ATOM 1621 N N . SER A 1 207 ? 9.022 0.715 25.015 1.00 31.30 207 SER A N 1
ATOM 1622 C CA . SER A 1 207 ? 10.353 0.441 25.553 1.00 30.35 207 SER A CA 1
ATOM 1623 C C . SER A 1 207 ? 11.186 1.705 25.746 1.00 32.32 207 SER A C 1
ATOM 1624 O O . SER A 1 207 ? 11.044 2.672 25.002 1.00 33.53 207 SER A O 1
ATOM 1627 N N . CYS A 1 208 ? 12.076 1.672 26.733 1.00 29.66 208 CYS A N 1
ATOM 1628 C CA . CYS A 1 208 ? 12.896 2.830 27.061 1.00 27.01 208 CYS A CA 1
ATOM 1629 C C . CYS A 1 208 ? 14.154 2.929 26.217 1.00 23.13 208 CYS A C 1
ATOM 1630 O O . CYS A 1 208 ? 14.926 3.873 26.380 1.00 25.00 208 CYS A O 1
ATOM 1633 N N . PHE A 1 209 ? 14.366 1.959 25.330 1.00 23.91 209 PHE A N 1
ATOM 1634 C CA . PHE A 1 209 ? 15.462 2.045 24.366 1.00 26.38 209 PHE A CA 1
ATOM 1635 C C . PHE A 1 209 ? 14.907 2.412 23.008 1.00 27.15 209 PHE A C 1
ATOM 1636 O O . PHE A 1 209 ? 15.637 2.474 22.013 1.00 26.38 209 PHE A O 1
ATOM 1644 N N . ALA A 1 210 ? 13.603 2.664 22.983 1.00 30.38 210 ALA A N 1
ATOM 1645 C CA . ALA A 1 210 ? 12.926 3.082 21.770 1.00 28.43 210 ALA A CA 1
ATOM 1646 C C . ALA A 1 210 ? 12.756 4.595 21.730 1.00 24.30 210 ALA A C 1
ATOM 1647 O O . ALA A 1 210 ? 12.857 5.266 22.749 1.00 23.28 210 ALA A O 1
ATOM 1649 N N . GLU A 1 211 ? 12.502 5.114 20.535 1.00 24.59 211 GLU A N 1
ATOM 1650 C CA . GLU A 1 211 ? 12.246 6.530 20.322 1.00 24.86 211 GLU A CA 1
ATOM 1651 C C . GLU A 1 211 ? 10.855 6.921 20.782 1.00 29.25 211 GLU A C 1
ATOM 1652 O O . GLU A 1 211 ? 9.974 6.073 20.920 1.00 34.05 211 GLU A O 1
ATOM 1658 N N . ILE A 1 212 ? 10.662 8.217 21.008 1.00 28.53 212 ILE A N 1
ATOM 1659 C CA . ILE A 1 212 ? 9.380 8.736 21.468 1.00 28.93 212 ILE A CA 1
ATOM 1660 C C . ILE A 1 212 ? 8.380 8.786 20.318 1.00 27.02 212 ILE A C 1
ATOM 1661 O O . ILE A 1 212 ? 8.744 9.104 19.184 1.00 21.36 212 ILE A O 1
ATOM 1666 N N . ASP A 1 213 ? 7.136 8.411 20.615 1.00 29.07 213 ASP A N 1
ATOM 1667 C CA . ASP A 1 213 ? 6.028 8.472 19.660 1.00 28.85 213 ASP A CA 1
ATOM 1668 C C . ASP A 1 213 ? 5.323 9.811 19.811 1.00 27.03 213 ASP A C 1
ATOM 1669 O O . ASP A 1 213 ? 4.667 10.044 20.818 1.00 27.06 213 ASP A O 1
ATOM 1674 N N . LEU A 1 214 ? 5.452 10.687 18.820 1.00 27.38 214 LEU A N 1
ATOM 1675 C CA . LEU A 1 214 ? 4.875 12.031 18.915 1.00 27.92 214 LEU A CA 1
ATOM 1676 C C . LEU A 1 214 ? 3.366 12.010 19.120 1.00 32.65 214 LEU A C 1
ATOM 1677 O O . LEU A 1 214 ? 2.827 12.802 19.894 1.00 24.51 214 LEU A O 1
ATOM 1682 N N . ASN A 1 215 ? 2.688 11.100 18.428 1.00 34.69 215 ASN A N 1
ATOM 1683 C CA . ASN A 1 215 ? 1.240 10.980 18.566 1.00 33.14 215 ASN A CA 1
ATOM 1684 C C . ASN A 1 215 ? 0.824 10.589 19.973 1.00 32.46 215 ASN A C 1
ATOM 1685 O O . ASN A 1 215 ? -0.158 11.105 20.491 1.00 34.37 215 ASN A O 1
ATOM 1690 N N . LEU A 1 216 ? 1.571 9.688 20.596 1.00 24.99 216 LEU A N 1
ATOM 1691 C CA . LEU A 1 216 ? 1.221 9.266 21.944 1.00 26.81 216 LEU A CA 1
ATOM 1692 C C . LEU A 1 216 ? 1.405 10.428 22.907 1.00 30.36 216 LEU A C 1
ATOM 1693 O O . LEU A 1 216 ? 0.706 10.517 23.911 1.00 33.61 216 LEU A O 1
ATOM 1698 N N . VAL A 1 217 ? 2.345 11.321 22.605 1.00 30.09 217 VAL A N 1
ATOM 1699 C CA . VAL A 1 217 ? 2.527 12.497 23.439 1.00 29.92 217 VAL A CA 1
ATOM 1700 C C . VAL A 1 217 ? 1.423 13.485 23.150 1.00 29.35 217 VAL A C 1
ATOM 1701 O O . VAL A 1 217 ? 0.722 13.902 24.072 1.00 30.51 217 VAL A O 1
ATOM 1705 N N . GLN A 1 218 ? 1.279 13.857 21.873 1.00 25.17 218 GLN A N 1
ATOM 1706 C CA . GLN A 1 218 ? 0.242 14.805 21.446 1.00 28.36 218 GLN A CA 1
ATOM 1707 C C . GLN A 1 218 ? -1.086 14.406 22.074 1.00 33.37 218 GLN A C 1
ATOM 1708 O O . GLN A 1 218 ? -1.772 15.219 22.690 1.00 36.85 218 GLN A O 1
ATOM 1714 N N . GLU A 1 219 ? -1.412 13.129 21.934 1.00 27.07 219 GLU A N 1
ATOM 1715 C CA . GLU A 1 219 ? -2.617 12.556 22.495 1.00 27.77 219 GLU A CA 1
ATOM 1716 C C . GLU A 1 219 ? -2.717 12.820 23.980 1.00 27.50 219 GLU A C 1
ATOM 1717 O O . GLU A 1 219 ? -3.752 13.248 24.467 1.00 29.84 219 GLU A O 1
ATOM 1723 N N . LEU A 1 220 ? -1.626 12.568 24.691 1.00 25.89 220 LEU A N 1
ATOM 1724 C CA . LEU A 1 220 ? -1.606 12.741 26.129 1.00 29.06 220 LEU A CA 1
ATOM 1725 C C . LEU A 1 220 ? -1.820 14.198 26.477 1.00 30.60 220 LEU A C 1
ATOM 1726 O O . LEU A 1 220 ? -2.464 14.511 27.474 1.00 32.89 220 LEU A O 1
ATOM 1731 N N . VAL A 1 221 ? -1.285 15.089 25.652 1.00 28.07 221 VAL A N 1
ATOM 1732 C CA . VAL A 1 221 ? -1.581 16.499 25.814 1.00 30.49 221 VAL A CA 1
ATOM 1733 C C . VAL A 1 221 ? -3.100 16.640 25.714 1.00 30.82 221 VAL A C 1
ATOM 1734 O O . VAL A 1 221 ? -3.764 17.150 26.622 1.00 31.65 221 VAL A O 1
ATOM 1738 N N . GLN A 1 222 ? -3.638 16.107 24.625 1.00 31.43 222 GLN A N 1
ATOM 1739 C CA . GLN A 1 222 ? -5.024 16.327 24.232 1.00 34.24 222 GLN A CA 1
ATOM 1740 C C . GLN A 1 222 ? -6.060 15.691 25.143 1.00 36.09 222 GLN A C 1
ATOM 1741 O O . GLN A 1 222 ? -7.262 15.867 24.943 1.00 39.01 222 GLN A O 1
ATOM 1747 N N . ILE A 1 223 ? -5.607 14.937 26.132 1.00 33.70 223 ILE A N 1
ATOM 1748 C CA . ILE A 1 223 ? -6.533 14.267 27.035 1.00 34.05 223 ILE A CA 1
ATOM 1749 C C . ILE A 1 223 ? -6.570 15.051 28.336 1.00 36.20 223 ILE A C 1
ATOM 1750 O O . ILE A 1 223 ? -7.640 15.371 28.858 1.00 39.82 223 ILE A O 1
ATOM 1755 N N . ILE A 1 224 ? -5.383 15.374 28.836 1.00 33.55 224 ILE A N 1
ATOM 1756 C CA . ILE A 1 224 ? -5.224 16.153 30.054 1.00 32.11 224 ILE A CA 1
ATOM 1757 C C . ILE A 1 224 ? -5.879 17.510 29.886 1.00 32.85 224 ILE A C 1
ATOM 1758 O O . ILE A 1 224 ? -6.624 17.965 30.745 1.00 37.41 224 ILE A O 1
ATOM 1763 N N . GLN A 1 225 ? -5.624 18.136 28.745 1.00 35.13 225 GLN A N 1
ATOM 1764 C CA . GLN A 1 225 ? -6.114 19.480 28.494 1.00 38.30 225 GLN A CA 1
ATOM 1765 C C . GLN A 1 225 ? -7.581 19.495 28.062 1.00 39.99 225 GLN A C 1
ATOM 1766 O O . GLN A 1 225 ? -8.390 20.244 28.612 1.00 34.91 225 GLN A O 1
ATOM 1780 N N . LEU B 1 2 ? 14.785 44.665 36.947 1.00 32.06 2 LEU B N 1
ATOM 1781 C CA . LEU B 1 2 ? 13.350 44.500 37.148 1.00 32.17 2 LEU B CA 1
ATOM 1782 C C . LEU B 1 2 ? 12.669 45.852 37.068 1.00 30.26 2 LEU B C 1
ATOM 1783 O O . LEU B 1 2 ? 12.904 46.735 37.900 1.00 31.68 2 LEU B O 1
ATOM 1788 N N . GLU B 1 3 ? 11.823 45.994 36.053 1.00 26.36 3 GLU B N 1
ATOM 1789 C CA . GLU B 1 3 ? 10.982 47.171 35.886 1.00 22.92 3 GLU B CA 1
ATOM 1790 C C . GLU B 1 3 ? 9.584 46.860 36.406 1.00 25.70 3 GLU B C 1
ATOM 1791 O O . GLU B 1 3 ? 9.008 45.818 36.069 1.00 27.69 3 GLU B O 1
ATOM 1797 N N . VAL B 1 4 ? 9.051 47.749 37.244 1.00 22.05 4 VAL B N 1
ATOM 1798 C CA . VAL B 1 4 ? 7.742 47.530 37.856 1.00 23.10 4 VAL B CA 1
ATOM 1799 C C . VAL B 1 4 ? 6.766 48.681 37.616 1.00 22.85 4 VAL B C 1
ATOM 1800 O O . VAL B 1 4 ? 7.112 49.848 37.790 1.00 15.67 4 VAL B O 1
ATOM 1804 N N . ILE B 1 5 ? 5.534 48.346 37.250 1.00 19.62 5 ILE B N 1
ATOM 1805 C CA . ILE B 1 5 ? 4.489 49.353 37.096 1.00 18.05 5 ILE B CA 1
ATOM 1806 C C . ILE B 1 5 ? 4.136 49.972 38.432 1.00 20.04 5 ILE B C 1
ATOM 1807 O O . ILE B 1 5 ? 3.963 49.259 39.417 1.00 15.13 5 ILE B O 1
ATOM 1812 N N . ALA B 1 6 ? 4.042 51.297 38.456 1.00 14.68 6 ALA B N 1
ATOM 1813 C CA . ALA B 1 6 ? 3.548 52.029 39.612 1.00 14.73 6 ALA B CA 1
ATOM 1814 C C . ALA B 1 6 ? 2.302 52.823 39.208 1.00 13.78 6 ALA B C 1
ATOM 1815 O O . ALA B 1 6 ? 2.306 53.500 38.184 1.00 14.54 6 ALA B O 1
ATOM 1817 N N . THR B 1 7 ? 1.233 52.716 39.995 1.00 13.58 7 THR B N 1
ATOM 1818 C CA . THR B 1 7 ? -0.013 53.446 39.702 1.00 12.90 7 THR B CA 1
ATOM 1819 C C . THR B 1 7 ? -0.279 54.503 40.756 1.00 14.80 7 THR B C 1
ATOM 1820 O O . THR B 1 7 ? -1.174 55.332 40.616 1.00 17.84 7 THR B O 1
ATOM 1824 N N . CYS B 1 8 ? 0.474 54.450 41.840 1.00 11.84 8 CYS B N 1
ATOM 1825 C CA . CYS B 1 8 ? 0.273 55.420 42.908 1.00 19.82 8 CYS B CA 1
ATOM 1826 C C . CYS B 1 8 ? 1.586 55.737 43.575 1.00 16.27 8 CYS B C 1
ATOM 1827 O O . CYS B 1 8 ? 2.589 55.085 43.326 1.00 18.32 8 CYS B O 1
ATOM 1830 N N . LEU B 1 9 ? 1.581 56.753 44.421 1.00 17.96 9 LEU B N 1
ATOM 1831 C CA . LEU B 1 9 ? 2.812 57.187 45.049 1.00 20.43 9 LEU B CA 1
ATOM 1832 C C . LEU B 1 9 ? 3.385 56.121 45.979 1.00 20.14 9 LEU B C 1
ATOM 1833 O O . LEU B 1 9 ? 4.592 55.973 46.078 1.00 18.65 9 LEU B O 1
ATOM 1838 N N . GLU B 1 10 ? 2.533 55.363 46.654 1.00 19.80 10 GLU B N 1
ATOM 1839 C CA . GLU B 1 10 ? 3.064 54.327 47.537 1.00 22.34 10 GLU B CA 1
ATOM 1840 C C . GLU B 1 10 ? 3.751 53.225 46.722 1.00 20.22 10 GLU B C 1
ATOM 1841 O O . GLU B 1 10 ? 4.787 52.709 47.142 1.00 19.51 10 GLU B O 1
ATOM 1847 N N . ASP B 1 11 ? 3.188 52.881 45.561 1.00 19.64 11 ASP B N 1
ATOM 1848 C CA . ASP B 1 11 ? 3.842 51.954 44.634 1.00 15.68 11 ASP B CA 1
ATOM 1849 C C . ASP B 1 11 ? 5.278 52.367 44.434 1.00 23.24 11 ASP B C 1
ATOM 1850 O O . ASP B 1 11 ? 6.193 51.626 44.756 1.00 25.58 11 ASP B O 1
ATOM 1855 N N . VAL B 1 12 ? 5.448 53.566 43.886 1.00 21.11 12 VAL B N 1
ATOM 1856 C CA . VAL B 1 12 ? 6.747 54.133 43.566 1.00 17.79 12 VAL B CA 1
ATOM 1857 C C . VAL B 1 12 ? 7.776 53.886 44.656 1.00 18.29 12 VAL B C 1
ATOM 1858 O O . VAL B 1 12 ? 8.860 53.372 44.391 1.00 19.51 12 VAL B O 1
ATOM 1862 N N . LYS B 1 13 ? 7.414 54.213 45.892 1.00 18.73 13 LYS B N 1
ATOM 1863 C CA . LYS B 1 13 ? 8.341 54.097 47.010 1.00 20.77 13 LYS B CA 1
ATOM 1864 C C . LYS B 1 13 ? 8.661 52.643 47.341 1.00 23.13 13 LYS B C 1
ATOM 1865 O O . LYS B 1 13 ? 9.813 52.296 47.552 1.00 22.35 13 LYS B O 1
ATOM 1871 N N . ARG B 1 14 ? 7.646 51.792 47.392 1.00 22.33 14 ARG B N 1
ATOM 1872 C CA . ARG B 1 14 ? 7.877 50.387 47.697 1.00 20.83 14 ARG B CA 1
ATOM 1873 C C . ARG B 1 14 ? 8.660 49.712 46.587 1.00 24.40 14 ARG B C 1
ATOM 1874 O O . ARG B 1 14 ? 9.393 48.749 46.847 1.00 25.31 14 ARG B O 1
ATOM 1882 N N . ILE B 1 15 ? 8.510 50.212 45.356 1.00 22.63 15 ILE B N 1
ATOM 1883 C CA . ILE B 1 15 ? 9.296 49.698 44.241 1.00 25.20 15 ILE B CA 1
ATOM 1884 C C . ILE B 1 15 ? 10.761 49.802 44.603 1.00 24.91 15 ILE B C 1
ATOM 1885 O O . ILE B 1 15 ? 11.470 48.803 44.659 1.00 25.47 15 ILE B O 1
ATOM 1890 N N . GLU B 1 16 ? 11.202 51.024 44.862 1.00 24.83 16 GLU B N 1
ATOM 1891 C CA . GLU B 1 16 ? 12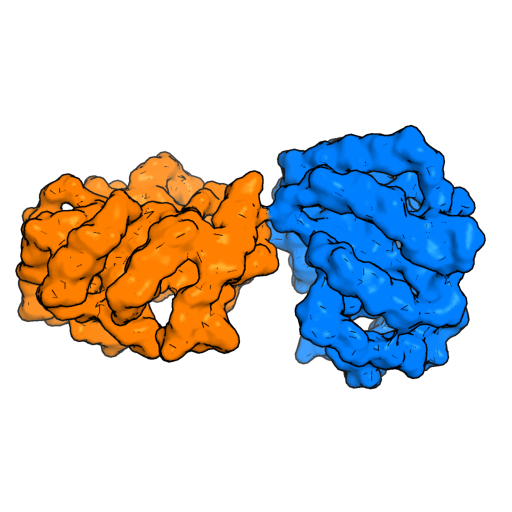.583 51.265 45.225 1.00 20.52 16 GLU B CA 1
ATOM 1892 C C . GLU B 1 16 ? 12.972 50.457 46.476 1.00 29.13 16 GLU B C 1
ATOM 1893 O O . GLU B 1 16 ? 14.017 49.802 46.484 1.00 32.49 16 GLU B O 1
ATOM 1899 N N A ARG B 1 17 ? 12.130 50.501 47.506 0.37 27.41 17 ARG B N 1
ATOM 1900 N N B ARG B 1 17 ? 12.124 50.483 47.509 0.63 27.33 17 ARG B N 1
ATOM 1901 C CA A ARG B 1 17 ? 12.403 49.833 48.779 0.37 26.82 17 ARG B CA 1
ATOM 1902 C CA B ARG B 1 17 ? 12.430 49.840 48.794 0.63 26.67 17 ARG B CA 1
ATOM 1903 C C A ARG B 1 17 ? 12.733 48.349 48.622 0.37 27.98 17 ARG B C 1
ATOM 1904 C C B ARG B 1 17 ? 12.713 48.339 48.654 0.63 28.05 17 ARG B C 1
ATOM 1905 O O A ARG B 1 17 ? 13.698 47.853 49.206 0.37 28.37 17 ARG B O 1
ATOM 1906 O O B ARG B 1 17 ? 13.638 47.819 49.281 0.63 28.28 17 ARG B O 1
ATOM 1921 N N . ALA B 1 18 ? 11.933 47.647 47.826 1.00 28.12 18 ALA B N 1
ATOM 1922 C CA . ALA B 1 18 ? 12.052 46.189 47.706 1.00 26.97 18 ALA B CA 1
ATOM 1923 C C . ALA B 1 18 ? 13.112 45.723 46.709 1.00 29.24 18 ALA B C 1
ATOM 1924 O O . ALA B 1 18 ? 13.386 44.527 46.607 1.00 27.02 18 ALA B O 1
ATOM 1926 N N . GLY B 1 19 ? 13.701 46.653 45.967 1.00 28.37 19 GLY B N 1
ATOM 1927 C CA . GLY B 1 19 ? 14.761 46.293 45.043 1.00 29.48 19 GLY B CA 1
ATOM 1928 C C . GLY B 1 19 ? 14.422 46.256 43.561 1.00 30.49 19 GLY B C 1
ATOM 1929 O O . GLY B 1 19 ? 15.173 45.686 42.771 1.00 33.02 19 GLY B O 1
ATOM 1930 N N . GLY B 1 20 ? 13.305 46.855 43.172 1.00 26.28 20 GLY B N 1
ATOM 1931 C CA . GLY B 1 20 ? 13.035 47.069 41.763 1.00 20.43 20 GLY B CA 1
ATOM 1932 C C . GLY B 1 20 ? 14.001 48.128 41.264 1.00 25.63 20 GLY B C 1
ATOM 1933 O O . GLY B 1 20 ? 14.446 48.981 42.036 1.00 27.05 20 GLY B O 1
ATOM 1934 N N . LYS B 1 21 ? 14.340 48.089 39.981 1.00 25.81 21 LYS B N 1
ATOM 1935 C CA . LYS B 1 21 ? 15.350 49.012 39.477 1.00 24.56 21 LYS B CA 1
ATOM 1936 C C . LYS B 1 21 ? 14.840 50.044 38.466 1.00 24.37 21 LYS B C 1
ATOM 1937 O O . LYS B 1 21 ? 15.522 51.018 38.153 1.00 23.00 21 LYS B O 1
ATOM 1943 N N A ARG B 1 22 ? 13.631 49.842 37.978 0.37 23.56 22 ARG B N 1
ATOM 1944 N N B ARG B 1 22 ? 13.672 49.856 37.904 0.63 23.53 22 ARG B N 1
ATOM 1945 C CA A ARG B 1 22 ? 13.012 50.814 37.095 0.37 23.11 22 ARG B CA 1
ATOM 1946 C CA B ARG B 1 22 ? 13.037 50.875 37.107 0.63 23.40 22 ARG B CA 1
ATOM 1947 C C A ARG B 1 22 ? 11.510 50.815 37.366 0.37 23.66 22 ARG B C 1
ATOM 1948 C C B ARG B 1 22 ? 11.523 50.840 37.367 0.63 23.70 22 ARG B C 1
ATOM 1949 O O A ARG B 1 22 ? 10.939 49.780 37.723 0.37 24.01 22 ARG B O 1
ATOM 1950 O O B ARG B 1 22 ? 10.995 49.859 37.825 0.63 23.85 22 ARG B O 1
ATOM 1965 N N . ILE B 1 23 ? 10.893 51.987 37.235 1.00 16.17 23 ILE B N 1
ATOM 1966 C CA . ILE B 1 23 ? 9.450 52.149 37.390 1.00 15.32 23 ILE B CA 1
ATOM 1967 C C . ILE B 1 23 ? 8.792 52.547 36.077 1.00 15.25 23 ILE B C 1
ATOM 1968 O O . ILE B 1 23 ? 9.305 53.407 35.371 1.00 15.16 23 ILE B O 1
ATOM 1973 N N . GLU B 1 24 ? 7.656 51.921 35.761 1.00 21.29 24 GLU B N 1
ATOM 1974 C CA . GLU B 1 24 ? 6.767 52.411 34.708 1.00 19.76 24 GLU B CA 1
ATOM 1975 C C . GLU B 1 24 ? 5.600 53.093 35.381 1.00 19.64 24 GLU B C 1
ATOM 1976 O O . GLU B 1 24 ? 4.738 52.442 35.970 1.00 19.10 24 GLU B O 1
ATOM 1982 N N . LEU B 1 25 ? 5.595 54.413 35.301 1.00 17.08 25 LEU B N 1
ATOM 1983 C CA . LEU B 1 25 ? 4.592 55.233 35.952 1.00 16.12 25 LEU B CA 1
ATOM 1984 C C . LEU B 1 25 ? 3.355 55.380 35.072 1.00 15.78 25 LEU B C 1
ATOM 1985 O O . LEU B 1 25 ? 3.429 55.928 33.966 1.00 14.71 25 LEU B O 1
ATOM 1990 N N . ILE B 1 26 ? 2.237 54.887 35.574 1.00 17.05 26 ILE B N 1
ATOM 1991 C CA . ILE B 1 26 ? 0.961 54.907 34.865 1.00 17.09 26 ILE B CA 1
ATOM 1992 C C . ILE B 1 26 ? -0.205 55.457 35.724 1.00 15.78 26 ILE B C 1
ATOM 1993 O O . ILE B 1 26 ? -0.076 55.623 36.905 1.00 13.68 26 ILE B O 1
ATOM 1998 N N . SER B 1 27 ? -1.298 55.782 35.048 1.00 12.30 27 SER B N 1
ATOM 1999 C CA . SER B 1 27 ? -2.620 55.802 35.628 1.00 15.07 27 SER B CA 1
ATOM 2000 C C . SER B 1 27 ? -3.476 54.739 34.923 1.00 17.23 27 SER B C 1
ATOM 2001 O O . SER B 1 27 ? -3.386 54.589 33.739 1.00 19.17 27 SER B O 1
ATOM 2004 N N . SER B 1 28 ? -4.211 53.958 35.700 1.00 21.63 28 SER B N 1
ATOM 2005 C CA . SER B 1 28 ? -5.119 52.930 35.175 1.00 23.69 28 SER B CA 1
ATOM 2006 C C . SER B 1 28 ? -4.476 51.650 34.660 1.00 20.77 28 SER B C 1
ATOM 2007 O O . SER B 1 28 ? -4.267 51.525 33.492 1.00 20.33 28 SER B O 1
ATOM 2010 N N . TYR B 1 29 ? -4.170 50.714 35.543 1.00 22.08 29 TYR B N 1
ATOM 2011 C CA . TYR B 1 29 ? -3.716 49.408 35.097 1.00 23.72 29 TYR B CA 1
ATOM 2012 C C . TYR B 1 29 ? -4.821 48.731 34.264 1.00 23.34 29 TYR B C 1
ATOM 2013 O O . TYR B 1 29 ? -4.574 48.063 33.286 1.00 21.44 29 TYR B O 1
ATOM 2022 N N . THR B 1 30 ? -6.056 48.948 34.669 1.00 21.85 30 THR B N 1
ATOM 2023 C CA . THR B 1 30 ? -7.195 48.261 34.075 1.00 22.80 30 THR B CA 1
ATOM 2024 C C . THR B 1 30 ? -7.292 48.528 32.560 1.00 21.42 30 THR B C 1
ATOM 2025 O O . THR B 1 30 ? -7.834 47.735 31.824 1.00 22.91 30 THR B O 1
ATOM 2029 N N . GLU B 1 31 ? -6.780 49.670 32.122 1.00 19.50 31 GLU B N 1
ATOM 2030 C CA . GLU B 1 31 ? -6.812 50.035 30.708 1.00 17.32 31 GLU B CA 1
ATOM 2031 C C . GLU B 1 31 ? -5.436 49.893 30.076 1.00 19.08 31 GLU B C 1
ATOM 2032 O O . GLU B 1 31 ? -5.222 50.313 28.936 1.00 21.68 31 GLU B O 1
ATOM 2038 N N . GLY B 1 32 ? -4.505 49.287 30.805 1.00 15.23 32 GLY B N 1
ATOM 2039 C CA . GLY B 1 32 ? -3.202 48.999 30.238 1.00 19.75 32 GLY B CA 1
ATOM 2040 C C . GLY B 1 32 ? -2.147 50.058 30.485 1.00 22.44 32 GLY B C 1
ATOM 2041 O O . GLY B 1 32 ? -1.022 49.923 30.011 1.00 19.81 32 GLY B O 1
ATOM 2042 N N . GLY B 1 33 ? -2.502 51.100 31.234 1.00 20.32 33 GLY B N 1
ATOM 2043 C CA . GLY B 1 33 ? -1.583 52.186 31.528 1.00 14.69 33 GLY B CA 1
ATOM 2044 C C . GLY B 1 33 ? -1.772 53.378 30.616 1.00 12.24 33 GLY B C 1
ATOM 2045 O O . GLY B 1 33 ? -1.668 53.239 29.398 1.00 14.37 33 GLY B O 1
ATOM 2046 N N . LEU B 1 34 ? -2.070 54.536 31.210 1.00 11.97 34 LEU B N 1
ATOM 2047 C CA . LEU B 1 34 ? -2.293 55.798 30.490 1.00 15.47 34 LEU B CA 1
ATOM 2048 C C . LEU B 1 34 ? -1.444 56.895 31.117 1.00 13.54 34 LEU B C 1
ATOM 2049 O O . LEU B 1 34 ? -0.959 56.724 32.233 1.00 16.31 34 LEU B O 1
ATOM 2054 N N . THR B 1 35 ? -1.283 58.021 30.422 1.00 13.54 35 THR B N 1
ATOM 2055 C CA . THR B 1 35 ? -0.473 59.121 30.944 1.00 15.93 35 THR B CA 1
ATOM 2056 C C . THR B 1 35 ? -1.023 59.611 32.273 1.00 12.68 35 THR B C 1
ATOM 2057 O O . THR B 1 35 ? -2.192 59.968 32.350 1.00 15.19 35 THR B O 1
ATOM 2061 N N . PRO B 1 36 ? -0.185 59.638 33.318 1.00 12.04 36 PRO B N 1
ATOM 2062 C CA . PRO B 1 36 ? -0.576 60.164 34.628 1.00 11.60 36 PRO B CA 1
ATOM 2063 C C . PRO B 1 36 ? -0.553 61.688 34.693 1.00 13.25 36 PRO B C 1
ATOM 2064 O O . PRO B 1 36 ? -0.001 62.335 33.813 1.00 14.50 36 PRO B O 1
ATOM 2068 N N . SER B 1 37 ? -1.134 62.256 35.740 1.00 15.89 37 SER B N 1
ATOM 2069 C CA . SER B 1 37 ? -1.243 63.703 35.841 1.00 12.75 37 SER B CA 1
ATOM 2070 C C . SER B 1 37 ? 0.074 64.348 36.192 1.00 12.27 37 SER B C 1
ATOM 2071 O O . SER B 1 37 ? 1.016 63.684 36.653 1.00 8.32 37 SER B O 1
ATOM 2074 N N . TYR B 1 38 ? 0.109 65.657 35.976 1.00 10.36 38 TYR B N 1
ATOM 2075 C CA . TYR B 1 38 ? 1.259 66.500 36.242 1.00 9.48 38 TYR B CA 1
ATOM 2076 C C . TYR B 1 38 ? 1.848 66.250 37.611 1.00 10.02 38 TYR B C 1
ATOM 2077 O O . TYR B 1 38 ? 3.029 65.954 37.754 1.00 9.51 38 TYR B O 1
ATOM 2086 N N . ALA B 1 39 ? 1.016 66.358 38.632 1.00 9.36 39 ALA B N 1
ATOM 2087 C CA . ALA B 1 39 ? 1.560 66.295 39.981 1.00 11.30 39 ALA B CA 1
ATOM 2088 C C . ALA B 1 39 ? 2.059 64.894 40.337 1.00 14.33 39 ALA B C 1
ATOM 2089 O O . ALA B 1 39 ? 3.020 64.748 41.096 1.00 17.54 39 ALA B O 1
ATOM 2091 N N . PHE B 1 40 ? 1.422 63.867 39.786 1.00 12.34 40 PHE B N 1
ATOM 2092 C CA . PHE B 1 40 ? 1.908 62.497 39.988 1.00 16.35 40 PHE B CA 1
ATOM 2093 C C . PHE B 1 40 ? 3.317 62.345 39.408 1.00 19.26 40 PHE B C 1
ATOM 2094 O O . PHE B 1 40 ? 4.233 61.919 40.104 1.00 10.04 40 PHE B O 1
ATOM 2102 N N . ILE B 1 41 ? 3.502 62.694 38.133 1.00 19.22 41 ILE B N 1
ATOM 2103 C CA . ILE B 1 41 ? 4.844 62.626 37.562 1.00 13.85 41 ILE B CA 1
ATOM 2104 C C . ILE B 1 41 ? 5.818 63.422 38.407 1.00 14.81 41 ILE B C 1
ATOM 2105 O O . ILE B 1 41 ? 6.897 62.950 38.735 1.00 17.96 41 ILE B O 1
ATOM 2110 N N . LYS B 1 42 ? 5.424 64.632 38.774 1.00 13.93 42 LYS B N 1
ATOM 2111 C CA . LYS B 1 42 ? 6.304 65.509 39.545 1.00 15.44 42 LYS B CA 1
ATOM 2112 C C . LYS B 1 42 ? 6.775 64.827 40.812 1.00 14.06 42 LYS B C 1
ATOM 2113 O O . LYS B 1 42 ? 7.974 64.722 41.078 1.00 11.71 42 LYS B O 1
ATOM 2119 N N . LYS B 1 43 ? 5.815 64.325 41.574 1.00 14.26 43 LYS B N 1
ATOM 2120 C CA . LYS B 1 43 ? 6.106 63.778 42.880 1.00 13.85 43 LYS B CA 1
ATOM 2121 C C . LYS B 1 43 ? 6.770 62.427 42.802 1.00 12.93 43 LYS B C 1
ATOM 2122 O O . LYS B 1 43 ? 7.581 62.092 43.665 1.00 12.82 43 LYS B O 1
ATOM 2128 N N . ALA B 1 44 ? 6.429 61.647 41.780 1.00 13.20 44 ALA B N 1
ATOM 2129 C CA . ALA B 1 44 ? 7.009 60.314 41.627 1.00 13.30 44 ALA B CA 1
ATOM 2130 C C . ALA B 1 44 ? 8.498 60.424 41.431 1.00 13.88 44 ALA B C 1
ATOM 2131 O O . ALA B 1 44 ? 9.276 59.701 42.046 1.00 14.86 44 ALA B O 1
ATOM 2133 N N . VAL B 1 45 ? 8.887 61.330 40.547 1.00 15.44 45 VAL B N 1
ATOM 2134 C CA . VAL B 1 45 ? 10.290 61.593 40.315 1.00 15.20 45 VAL B CA 1
ATOM 2135 C C . VAL B 1 45 ? 10.945 62.031 41.622 1.00 18.56 45 VAL B C 1
ATOM 2136 O O . VAL B 1 45 ? 12.025 61.543 41.965 1.00 18.00 45 VAL B O 1
ATOM 2140 N N . GLU B 1 46 ? 10.296 62.912 42.374 1.00 14.25 46 GLU B N 1
ATOM 2141 C CA . GLU B 1 46 ? 10.887 63.406 43.621 1.00 16.90 46 GLU B CA 1
ATOM 2142 C C . GLU B 1 46 ? 11.008 62.366 44.737 1.00 21.76 46 GLU B C 1
ATOM 2143 O O . GLU B 1 46 ? 11.795 62.542 45.676 1.00 26.67 46 GLU B O 1
ATOM 2149 N N . ALA B 1 47 ? 10.246 61.283 44.651 1.00 20.46 47 ALA B N 1
ATOM 2150 C CA . ALA B 1 47 ? 10.150 60.342 45.769 1.00 19.37 47 ALA B CA 1
ATOM 2151 C C . ALA B 1 47 ? 11.308 59.370 45.811 1.00 18.42 47 ALA B C 1
ATOM 2152 O O . ALA B 1 47 ? 11.718 58.934 46.885 1.00 19.48 47 ALA B O 1
ATOM 2154 N N . VAL B 1 48 ? 11.822 59.000 44.644 1.00 15.25 48 VAL B N 1
ATOM 2155 C CA . VAL B 1 48 ? 12.800 57.931 44.583 1.00 17.85 48 VAL B CA 1
ATOM 2156 C C . VAL B 1 48 ? 14.014 58.379 43.812 1.00 21.15 48 VAL B C 1
ATOM 2157 O O . VAL B 1 48 ? 14.055 59.499 43.314 1.00 20.45 48 VAL B O 1
ATOM 2161 N N . GLN B 1 49 ? 15.002 57.498 43.726 1.00 23.34 49 GLN B N 1
ATOM 2162 C CA . GLN B 1 49 ? 16.209 57.774 42.966 1.00 24.97 49 GLN B CA 1
ATOM 2163 C C . GLN B 1 49 ? 16.337 56.829 41.779 1.00 29.77 49 GLN B C 1
ATOM 2164 O O . GLN B 1 49 ? 17.219 57.001 40.938 1.00 35.94 49 GLN B O 1
ATOM 2170 N N . ILE B 1 50 ? 15.451 55.838 41.703 1.00 24.79 50 ILE B N 1
ATOM 2171 C CA . ILE B 1 50 ? 15.448 54.934 40.561 1.00 22.51 50 ILE B CA 1
ATOM 2172 C C . ILE B 1 50 ? 14.777 55.625 39.398 1.00 19.96 50 ILE B C 1
ATOM 2173 O O . ILE B 1 50 ? 13.970 56.544 39.594 1.00 21.58 50 ILE B O 1
ATOM 2178 N N . PRO B 1 51 ? 15.110 55.193 38.174 1.00 22.14 51 PRO B N 1
ATOM 2179 C CA . PRO B 1 51 ? 14.505 55.809 36.990 1.00 24.03 51 PRO B CA 1
ATOM 2180 C C . PRO B 1 51 ? 12.979 55.661 36.893 1.00 22.98 51 PRO B C 1
ATOM 2181 O O . PRO B 1 51 ? 12.405 54.599 37.149 1.00 18.43 51 PRO B O 1
ATOM 2185 N N . ILE B 1 52 ? 12.345 56.766 36.518 1.00 15.02 52 ILE B N 1
ATOM 2186 C CA . ILE B 1 52 ? 10.936 56.812 36.153 1.00 16.81 52 ILE B CA 1
ATOM 2187 C C . ILE B 1 52 ? 10.769 56.932 34.646 1.00 15.12 52 ILE B C 1
ATOM 2188 O O . ILE B 1 52 ? 11.166 57.935 34.062 1.00 16.92 52 ILE B O 1
ATOM 2193 N N . HIS B 1 53 ? 10.197 55.903 34.030 1.00 14.58 53 HIS B N 1
ATOM 2194 C CA . HIS B 1 53 ? 9.709 55.974 32.659 1.00 15.36 53 HIS B CA 1
ATOM 2195 C C . HIS B 1 53 ? 8.208 56.162 32.719 1.00 13.26 53 HIS B C 1
ATOM 2196 O O . HIS B 1 53 ? 7.499 55.298 33.217 1.00 15.14 53 HIS B O 1
ATOM 2203 N N . VAL B 1 54 ? 7.722 57.281 32.206 1.00 14.29 54 VAL B N 1
ATOM 2204 C CA . VAL B 1 54 ? 6.298 57.593 32.265 1.00 11.85 54 VAL B CA 1
ATOM 2205 C C . VAL B 1 54 ? 5.568 57.139 30.990 1.00 11.97 54 VAL B C 1
ATOM 2206 O O . VAL B 1 54 ? 6.046 57.319 29.872 1.00 16.89 54 VAL B O 1
ATOM 2218 N N . ILE B 1 56 ? 3.134 57.405 28.007 1.00 11.75 56 ILE B N 1
ATOM 2219 C CA . ILE B 1 56 ? 2.550 58.476 27.232 1.00 11.34 56 ILE B CA 1
ATOM 2220 C C . ILE B 1 56 ? 1.542 57.830 26.295 1.00 17.76 56 ILE B C 1
ATOM 2221 O O . ILE B 1 56 ? 1.899 57.273 25.245 1.00 16.44 56 ILE B O 1
ATOM 2226 N N . ARG B 1 57 ? 0.284 57.897 26.717 1.00 11.91 57 ARG B N 1
ATOM 2227 C CA . ARG B 1 57 ? -0.805 57.165 26.114 1.00 11.51 57 ARG B CA 1
ATOM 2228 C C . ARG B 1 57 ? -2.101 57.809 26.573 1.00 10.81 57 ARG B C 1
ATOM 2229 O O . ARG B 1 57 ? -2.498 57.681 27.727 1.00 10.91 57 ARG B O 1
ATOM 2237 N N . PRO B 1 58 ? -2.768 58.520 25.667 1.00 12.53 58 PRO B N 1
ATOM 2238 C CA . PRO B 1 58 ? -3.864 59.411 26.058 1.00 15.62 58 PRO B CA 1
ATOM 2239 C C . PRO B 1 58 ? -5.189 58.680 26.326 1.00 16.54 58 PRO B C 1
ATOM 2240 O O . PRO B 1 58 ? -6.045 59.186 27.049 1.00 21.55 58 PRO B O 1
ATOM 2244 N N . HIS B 1 59 ? -5.341 57.493 25.753 1.00 14.24 59 HIS B N 1
ATOM 2245 C CA . HIS B 1 59 ? -6.488 56.635 26.008 1.00 16.48 59 HIS B CA 1
ATOM 2246 C C . HIS B 1 59 ? -6.117 55.247 25.506 1.00 18.65 59 HIS B C 1
ATOM 2247 O O . HIS B 1 59 ? -5.052 55.061 24.909 1.00 19.77 59 HIS B O 1
ATOM 2254 N N . ALA B 1 60 ? -6.999 54.280 25.711 1.00 19.55 60 ALA B N 1
ATOM 2255 C CA . ALA B 1 60 ? -6.684 52.902 25.370 1.00 19.01 60 ALA B CA 1
ATOM 2256 C C . ALA B 1 60 ? -7.517 52.346 24.231 1.00 24.15 60 ALA B C 1
ATOM 2257 O O . ALA B 1 60 ? -7.569 51.137 24.058 1.00 30.99 60 ALA B O 1
ATOM 2259 N N . LYS B 1 61 ? -8.166 53.211 23.455 1.00 23.09 61 LYS B N 1
ATOM 2260 C CA . LYS B 1 61 ? -9.126 52.745 22.457 1.00 24.63 61 LYS B CA 1
ATOM 2261 C C . LYS B 1 61 ? -8.443 52.239 21.178 1.00 23.50 61 LYS B C 1
ATOM 2262 O O . LYS B 1 61 ? -9.006 51.422 20.445 1.00 18.66 61 LYS B O 1
ATOM 2268 N N . SER B 1 62 ? -7.230 52.718 20.926 1.00 23.31 62 SER B N 1
ATOM 2269 C CA . SER B 1 62 ? -6.442 52.281 19.780 1.00 24.54 62 SER B CA 1
ATOM 2270 C C . SER B 1 62 ? -5.031 52.831 19.887 1.00 28.28 62 SER B C 1
ATOM 2271 O O . SER B 1 62 ? -4.734 53.581 20.811 1.00 25.46 62 SER B O 1
ATOM 2274 N N . PHE B 1 63 ? -4.169 52.478 18.938 1.00 18.14 63 PHE B N 1
ATOM 2275 C CA . PHE B 1 63 ? -2.874 53.136 18.832 1.00 18.85 63 PHE B CA 1
ATOM 2276 C C . PHE B 1 63 ? -2.775 53.985 17.572 1.00 21.36 63 PHE B C 1
ATOM 2277 O O . PHE B 1 63 ? -1.679 54.307 17.131 1.00 22.70 63 PHE B O 1
ATOM 2285 N N . THR B 1 64 ? -3.909 54.326 16.974 1.00 23.00 64 THR B N 1
ATOM 2286 C CA . THR B 1 64 ? -3.906 55.192 15.800 1.00 22.31 64 THR B CA 1
ATOM 2287 C C . THR B 1 64 ? -4.371 56.574 16.217 1.00 21.39 64 THR B C 1
ATOM 2288 O O . THR B 1 64 ? -5.565 56.844 16.263 1.00 22.52 64 THR B O 1
ATOM 2292 N N . TYR B 1 65 ? -3.430 57.432 16.541 1.00 21.28 65 TYR B N 1
ATOM 2293 C CA . TYR B 1 65 ? -3.738 58.697 17.185 1.00 19.96 65 TYR B CA 1
ATOM 2294 C C . TYR B 1 65 ? -4.000 59.817 16.169 1.00 20.89 65 TYR B C 1
ATOM 2295 O O . TYR B 1 65 ? -3.340 59.863 15.172 1.00 28.11 65 TYR B O 1
ATOM 2304 N N . THR B 1 66 ? -4.978 60.683 16.422 1.00 17.18 66 THR B N 1
ATOM 2305 C CA . THR B 1 66 ? -5.225 61.854 15.585 1.00 14.42 66 THR B CA 1
ATOM 2306 C C . THR B 1 66 ? -4.015 62.773 15.636 1.00 22.62 66 THR B C 1
ATOM 2307 O O . THR B 1 66 ? -3.213 62.684 16.565 1.00 18.88 66 THR B O 1
ATOM 2311 N N . GLU B 1 67 ? -3.873 63.670 14.664 1.00 10.96 67 GLU B N 1
ATOM 2312 C CA . GLU B 1 67 ? -2.742 64.589 14.729 1.00 11.01 67 GLU B CA 1
ATOM 2313 C C . GLU B 1 67 ? -2.844 65.519 15.938 1.00 16.56 67 GLU B C 1
ATOM 2314 O O . GLU B 1 67 ? -1.837 66.015 16.446 1.00 12.97 67 GLU B O 1
ATOM 2320 N N . GLU B 1 68 ? -4.057 65.745 16.414 1.00 18.08 68 GLU B N 1
ATOM 2321 C CA . GLU B 1 68 ? -4.223 66.534 17.618 1.00 12.26 68 GLU B CA 1
ATOM 2322 C C . GLU B 1 68 ? -3.780 65.734 18.819 1.00 15.67 68 GLU B C 1
ATOM 2323 O O . GLU B 1 68 ? -3.251 66.291 19.784 1.00 18.42 68 GLU B O 1
ATOM 2329 N N . GLU B 1 69 ? -3.972 64.426 18.774 1.00 13.40 69 GLU B N 1
ATOM 2330 C CA . GLU B 1 69 ? -3.491 63.613 19.879 1.00 13.70 69 GLU B CA 1
ATOM 2331 C C . GLU B 1 69 ? -1.979 63.490 19.863 1.00 15.16 69 GLU B C 1
ATOM 2332 O O . GLU B 1 69 ? -1.352 63.449 20.919 1.00 12.19 69 GLU B O 1
ATOM 2338 N N . ILE B 1 70 ? -1.384 63.449 18.681 1.00 12.31 70 ILE B N 1
ATOM 2339 C CA . ILE B 1 70 ? 0.071 63.369 18.593 1.00 12.70 70 ILE B CA 1
ATOM 2340 C C . ILE B 1 70 ? 0.720 64.607 19.211 1.00 14.94 70 ILE B C 1
ATOM 2341 O O . ILE B 1 70 ? 1.728 64.501 19.903 1.00 11.89 70 ILE B O 1
ATOM 2346 N N . GLU B 1 71 ? 0.129 65.777 18.985 1.00 13.66 71 GLU B N 1
ATOM 2347 C CA . GLU B 1 71 ? 0.668 66.996 19.559 1.00 14.01 71 GLU B CA 1
ATOM 2348 C C . GLU B 1 71 ? 0.485 67.013 21.073 1.00 14.36 71 GLU B C 1
ATOM 2349 O O . GLU B 1 71 ? 1.333 67.502 21.794 1.00 14.01 71 GLU B O 1
ATOM 2379 N N . LYS B 1 74 ? 3.258 64.932 22.438 1.00 16.48 74 LYS B N 1
ATOM 2380 C CA . LYS B 1 74 ? 4.499 65.711 22.404 1.00 12.63 74 LYS B CA 1
ATOM 2381 C C . LYS B 1 74 ? 4.578 66.676 23.586 1.00 10.77 74 LYS B C 1
ATOM 2382 O O . LYS B 1 74 ? 5.617 66.804 24.224 1.00 13.86 74 LYS B O 1
ATOM 2388 N N . GLU B 1 75 ? 3.472 67.342 23.891 1.00 13.34 75 GLU B N 1
ATOM 2389 C CA . GLU B 1 75 ? 3.480 68.332 24.954 1.00 13.86 75 GLU B CA 1
ATOM 2390 C C . GLU B 1 75 ? 3.577 67.655 26.322 1.00 13.35 75 GLU B C 1
ATOM 2391 O O . GLU B 1 75 ? 4.182 68.205 27.245 1.00 16.83 75 GLU B O 1
ATOM 2397 N N . ASP B 1 76 ? 3.019 66.452 26.451 1.00 12.41 76 ASP B N 1
ATOM 2398 C CA . ASP B 1 76 ? 3.209 65.673 27.687 1.00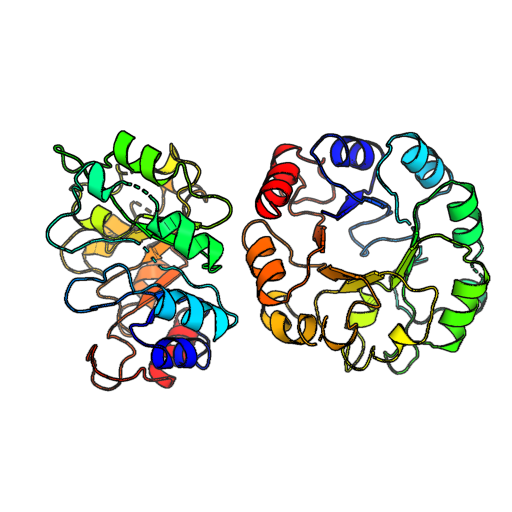 16.91 76 ASP B CA 1
ATOM 2399 C C . ASP B 1 76 ? 4.642 65.162 27.845 1.00 12.78 76 ASP B C 1
ATOM 2400 O O . ASP B 1 76 ? 5.121 64.994 28.966 1.00 12.41 76 ASP B O 1
ATOM 2405 N N . ILE B 1 77 ? 5.307 64.886 26.732 1.00 11.90 77 ILE B N 1
ATOM 2406 C CA . ILE B 1 77 ? 6.695 64.440 26.765 1.00 14.26 77 ILE B CA 1
ATOM 2407 C C . ILE B 1 77 ? 7.596 65.571 27.236 1.00 16.09 77 ILE B C 1
ATOM 2408 O O . ILE B 1 77 ? 8.489 65.380 28.063 1.00 14.19 77 ILE B O 1
ATOM 2413 N N . VAL B 1 78 ? 7.342 66.762 26.713 1.00 14.12 78 VAL B N 1
ATOM 2414 C CA . VAL B 1 78 ? 8.113 67.941 27.089 1.00 17.20 78 VAL B CA 1
ATOM 2415 C C . VAL B 1 78 ? 7.989 68.218 28.585 1.00 16.15 78 VAL B C 1
ATOM 2416 O O . VAL B 1 78 ? 8.984 68.432 29.270 1.00 15.97 78 VAL B O 1
ATOM 2420 N N . VAL B 1 79 ? 6.766 68.206 29.097 1.00 16.91 79 VAL B N 1
ATOM 2421 C CA . VAL B 1 79 ? 6.540 68.462 30.528 1.00 15.48 79 VAL B CA 1
ATOM 2422 C C . VAL B 1 79 ? 7.133 67.348 31.409 1.00 14.98 79 VAL B C 1
ATOM 2423 O O . VAL B 1 79 ? 7.726 67.613 32.452 1.00 15.61 79 VAL B O 1
ATOM 2427 N N . ALA B 1 80 ? 6.986 66.100 30.975 1.00 15.84 80 ALA B N 1
ATOM 2428 C CA . ALA B 1 80 ? 7.615 64.971 31.643 1.00 13.95 80 ALA B CA 1
ATOM 2429 C C . ALA B 1 80 ? 9.122 65.167 31.761 1.00 14.79 80 ALA B C 1
ATOM 2430 O O . ALA B 1 80 ? 9.684 65.019 32.837 1.00 11.71 80 ALA B O 1
ATOM 2432 N N . GLN B 1 81 ? 9.764 65.493 30.644 1.00 12.85 81 GLN B N 1
ATOM 2433 C CA . GLN B 1 81 ? 11.201 65.755 30.636 1.00 15.19 81 GLN B CA 1
ATOM 2434 C C . GLN B 1 81 ? 11.552 66.843 31.633 1.00 16.05 81 GLN B C 1
ATOM 2435 O O . GLN B 1 81 ? 12.509 66.723 32.383 1.00 15.78 81 GLN B O 1
ATOM 2441 N N . LYS B 1 82 ? 10.743 67.882 31.661 1.00 15.88 82 LYS B N 1
ATOM 2442 C CA . LYS B 1 82 ? 10.954 68.964 32.583 1.00 16.51 82 LYS B CA 1
ATOM 2443 C C . LYS B 1 82 ? 10.826 68.456 34.017 1.00 21.18 82 LYS B C 1
ATOM 2444 O O . LYS B 1 82 ? 11.426 68.992 34.904 1.00 21.84 82 LYS B O 1
ATOM 2450 N N . LEU B 1 83 ? 9.982 67.454 34.224 1.00 20.65 83 LEU B N 1
ATOM 2451 C CA . LEU B 1 83 ? 9.715 66.949 35.552 1.00 17.82 83 LEU B CA 1
ATOM 2452 C C . LEU B 1 83 ? 10.766 65.941 36.030 1.00 15.55 83 LEU B C 1
ATOM 2453 O O . LEU B 1 83 ? 10.715 65.482 37.156 1.00 13.51 83 LEU B O 1
ATOM 2458 N N . GLY B 1 84 ? 11.732 65.657 35.163 1.00 18.30 84 GLY B N 1
ATOM 2459 C CA . GLY B 1 84 ? 12.797 64.753 35.519 1.00 18.66 84 GLY B CA 1
ATOM 2460 C C . GLY B 1 84 ? 12.623 63.279 35.241 1.00 26.41 84 GLY B C 1
ATOM 2461 O O . GLY B 1 84 ? 13.266 62.464 35.835 1.00 23.91 84 GLY B O 1
ATOM 2462 N N . VAL B 1 85 ? 11.708 62.923 34.361 1.00 22.27 85 VAL B N 1
ATOM 2463 C CA . VAL B 1 85 ? 11.528 61.506 34.086 1.00 21.94 85 VAL B CA 1
ATOM 2464 C C . VAL B 1 85 ? 12.775 60.923 33.440 1.00 22.36 85 VAL B C 1
ATOM 2465 O O . VAL B 1 85 ? 13.545 61.633 32.807 1.00 22.31 85 VAL B O 1
ATOM 2469 N N . ALA B 1 86 ? 12.981 59.625 33.602 1.00 17.90 86 ALA B N 1
ATOM 2470 C CA . ALA B 1 86 ? 14.119 58.979 32.967 1.00 21.52 86 ALA B CA 1
ATOM 2471 C C . ALA B 1 86 ? 13.818 58.568 31.526 1.00 23.41 86 ALA B C 1
ATOM 2472 O O . ALA B 1 86 ? 14.726 58.237 30.755 1.00 20.16 86 ALA B O 1
ATOM 2474 N N . GLY B 1 87 ? 12.545 58.590 31.159 1.00 25.17 87 GLY B N 1
ATOM 2475 C CA . GLY B 1 87 ? 12.140 58.238 29.808 1.00 17.33 87 GLY B CA 1
ATOM 2476 C C . GLY B 1 87 ? 10.627 58.219 29.644 1.00 17.69 87 GLY B C 1
ATOM 2477 O O . GLY B 1 87 ? 9.892 58.466 30.598 1.00 16.22 87 GLY B O 1
ATOM 2478 N N . VAL B 1 88 ? 10.165 57.942 28.426 1.00 16.54 88 VAL B N 1
ATOM 2479 C CA . VAL B 1 88 ? 8.738 57.856 28.138 1.00 18.37 88 VAL B CA 1
ATOM 2480 C C . VAL B 1 88 ? 8.409 56.544 27.417 1.00 21.35 88 VAL B C 1
ATOM 2481 O O . VAL B 1 88 ? 9.250 55.984 26.718 1.00 20.83 88 VAL B O 1
ATOM 2485 N N . VAL B 1 89 ? 7.185 56.063 27.605 1.00 22.18 89 VAL B N 1
ATOM 2486 C CA . VAL B 1 89 ? 6.740 54.784 27.065 1.00 19.60 89 VAL B CA 1
ATOM 2487 C C . VAL B 1 89 ? 5.594 55.030 26.101 1.00 17.57 89 VAL B C 1
ATOM 2488 O O . VAL B 1 89 ? 4.564 55.551 26.501 1.00 18.63 89 VAL B O 1
ATOM 2492 N N . LEU B 1 90 ? 5.743 54.669 24.838 1.00 16.58 90 LEU B N 1
ATOM 2493 C CA . LEU B 1 90 ? 4.716 55.036 23.865 1.00 19.51 90 LEU B CA 1
ATOM 2494 C C . LEU B 1 90 ? 4.667 54.048 22.703 1.00 17.42 90 LEU B C 1
ATOM 2495 O O . LEU B 1 90 ? 5.434 53.106 22.656 1.00 18.06 90 LEU B O 1
ATOM 2500 N N . GLY B 1 91 ? 3.765 54.264 21.761 1.00 17.81 91 GLY B N 1
ATOM 2501 C CA . GLY B 1 91 ? 3.719 53.414 20.594 1.00 18.59 91 GLY B CA 1
ATOM 2502 C C . GLY B 1 91 ? 2.513 53.727 19.750 1.00 24.21 91 GLY B C 1
ATOM 2503 O O . GLY B 1 91 ? 1.394 53.706 20.244 1.00 26.11 91 GLY B O 1
ATOM 2504 N N . VAL B 1 92 ? 2.730 54.006 18.472 1.00 20.47 92 VAL B N 1
ATOM 2505 C CA . VAL B 1 92 ? 1.624 54.375 17.588 1.00 26.92 92 VAL B CA 1
ATOM 2506 C C . VAL B 1 92 ? 1.603 53.500 16.331 1.00 35.19 92 VAL B C 1
ATOM 2507 O O . VAL B 1 92 ? 2.623 53.309 15.655 1.00 40.05 92 VAL B O 1
ATOM 2511 N N . LEU B 1 93 ? 0.434 52.943 16.031 1.00 37.36 93 LEU B N 1
ATOM 2512 C CA . LEU B 1 93 ? 0.281 52.098 14.851 1.00 32.12 93 LEU B CA 1
ATOM 2513 C C . LEU B 1 93 ? -0.470 52.851 13.763 1.00 28.82 93 LEU B C 1
ATOM 2514 O O . LEU B 1 93 ? -1.288 53.723 14.051 1.00 24.45 93 LEU B O 1
ATOM 2519 N N . ASN B 1 94 ? -0.201 52.513 12.508 1.00 29.85 94 ASN B N 1
ATOM 2520 C CA . ASN B 1 94 ? -1.027 53.046 11.449 1.00 30.26 94 ASN B CA 1
ATOM 2521 C C . ASN B 1 94 ? -2.216 52.141 11.242 1.00 29.47 94 ASN B C 1
ATOM 2522 O O . ASN B 1 94 ? -2.511 51.275 12.063 1.00 31.27 94 ASN B O 1
ATOM 2527 N N . GLU B 1 95 ? -2.903 52.356 10.136 1.00 30.99 95 GLU B N 1
ATOM 2528 C CA . GLU B 1 95 ? -4.175 51.713 9.902 1.00 30.42 95 GLU B CA 1
ATOM 2529 C C . GLU B 1 95 ? -3.903 50.269 9.472 1.00 34.83 95 GLU B C 1
ATOM 2530 O O . GLU B 1 95 ? -4.796 49.421 9.476 1.00 35.29 95 GLU B O 1
ATOM 2536 N N . ARG B 1 96 ? -2.637 50.003 9.152 1.00 35.44 96 ARG B N 1
ATOM 2537 C CA . ARG B 1 96 ? -2.163 48.670 8.792 1.00 39.19 96 ARG B CA 1
ATOM 2538 C C . ARG B 1 96 ? -1.771 47.817 10.003 1.00 40.38 96 ARG B C 1
ATOM 2539 O O . ARG B 1 96 ? -1.280 46.706 9.830 1.00 43.37 96 ARG B O 1
ATOM 2547 N N . ASN B 1 97 ? -1.987 48.325 11.214 1.00 28.77 97 ASN B N 1
ATOM 2548 C CA . ASN B 1 97 ? -1.447 47.702 12.430 1.00 27.56 97 ASN B CA 1
ATOM 2549 C C . ASN B 1 97 ? 0.056 47.514 12.328 1.00 32.39 97 ASN B C 1
ATOM 2550 O O . ASN B 1 97 ? 0.591 46.458 12.661 1.00 34.41 97 ASN B O 1
ATOM 2555 N N . GLU B 1 98 ? 0.728 48.549 11.836 1.00 30.86 98 GLU B N 1
ATOM 2556 C CA . GLU B 1 98 ? 2.183 48.561 11.726 1.00 30.54 98 GLU B CA 1
ATOM 2557 C C . GLU B 1 98 ? 2.697 49.901 12.252 1.00 33.13 98 GLU B C 1
ATOM 2558 O O . GLU B 1 98 ? 1.901 50.758 12.594 1.00 36.26 98 GLU B O 1
ATOM 2564 N N . VAL B 1 99 ? 4.010 50.082 12.345 1.00 33.47 99 VAL B N 1
ATOM 2565 C CA . VAL B 1 99 ? 4.565 51.310 12.925 1.00 30.91 99 VAL B CA 1
ATOM 2566 C C . VAL B 1 99 ? 4.235 52.558 12.108 1.00 29.30 99 VAL B C 1
ATOM 2567 O O . VAL B 1 99 ? 4.618 52.674 10.946 1.00 26.88 99 VAL B O 1
ATOM 2571 N N . ALA B 1 100 ? 3.517 53.492 12.721 1.00 30.37 100 ALA B N 1
ATOM 2572 C CA . ALA B 1 100 ? 3.249 54.771 12.083 1.00 32.35 100 ALA B CA 1
ATOM 2573 C C . ALA B 1 100 ? 4.533 55.579 12.103 1.00 30.77 100 ALA B C 1
ATOM 2574 O O . ALA B 1 100 ? 4.860 56.202 13.100 1.00 24.39 100 ALA B O 1
ATOM 2576 N N . GLU B 1 101 ? 5.260 55.565 10.994 1.00 32.04 101 GLU B N 1
ATOM 2577 C CA . GLU B 1 101 ? 6.636 56.046 10.994 1.00 24.53 101 GLU B CA 1
ATOM 2578 C C . GLU B 1 101 ? 6.772 57.580 11.033 1.00 23.50 101 GLU B C 1
ATOM 2579 O O . GLU B 1 101 ? 7.719 58.106 11.610 1.00 26.51 101 GLU B O 1
ATOM 2585 N N . GLU B 1 102 ? 5.838 58.310 10.441 1.00 24.23 102 GLU B N 1
ATOM 2586 C CA . GLU B 1 102 ? 5.938 59.768 10.475 1.00 23.43 102 GLU B CA 1
ATOM 2587 C C . GLU B 1 102 ? 5.414 60.293 11.789 1.00 20.35 102 GLU B C 1
ATOM 2588 O O . GLU B 1 102 ? 5.888 61.300 12.294 1.00 20.84 102 GLU B O 1
ATOM 2594 N N . LYS B 1 103 ? 4.418 59.621 12.337 1.00 19.81 103 LYS B N 1
ATOM 2595 C CA . LYS B 1 103 ? 3.906 60.040 13.632 1.00 18.34 103 LYS B CA 1
ATOM 2596 C C . LYS B 1 103 ? 4.952 59.823 14.712 1.00 20.43 103 LYS B C 1
ATOM 2597 O O . LYS B 1 103 ? 5.081 60.632 15.632 1.00 18.88 103 LYS B O 1
ATOM 2603 N N . LEU B 1 104 ? 5.719 58.744 14.600 1.00 24.35 104 LEU B N 1
ATOM 2604 C CA . LEU B 1 104 ? 6.785 58.493 15.571 1.00 24.31 104 LEU B CA 1
ATOM 2605 C C . LEU B 1 104 ? 7.862 59.571 15.493 1.00 19.64 104 LEU B C 1
ATOM 2606 O O . LEU B 1 104 ? 8.342 60.047 16.511 1.00 22.70 104 LEU B O 1
ATOM 2611 N N . ALA B 1 105 ? 8.217 59.970 14.278 1.00 25.70 105 ALA B N 1
ATOM 2612 C CA . ALA B 1 105 ? 9.182 61.038 14.080 1.00 20.53 105 ALA B CA 1
ATOM 2613 C C . ALA B 1 105 ? 8.750 62.315 14.779 1.00 19.04 105 ALA B C 1
ATOM 2614 O O . ALA B 1 105 ? 9.561 63.020 15.363 1.00 29.51 105 ALA B O 1
ATOM 2616 N N . ASP B 1 106 ? 7.462 62.617 14.705 1.00 18.12 106 ASP B N 1
ATOM 2617 C CA . ASP B 1 106 ? 6.936 63.846 15.279 1.00 18.82 106 ASP B CA 1
ATOM 2618 C C . ASP B 1 106 ? 6.991 63.766 16.808 1.00 20.62 106 ASP B C 1
ATOM 2619 O O . ASP B 1 106 ? 7.325 64.736 17.496 1.00 15.22 106 ASP B O 1
ATOM 2624 N N . LEU B 1 107 ? 6.654 62.598 17.333 1.00 16.02 107 LEU B N 1
ATOM 2625 C CA . LEU B 1 107 ? 6.693 62.377 18.768 1.00 15.37 107 LEU B CA 1
ATOM 2626 C C . LEU B 1 107 ? 8.108 62.567 19.287 1.00 26.71 107 LEU B C 1
ATOM 2627 O O . LEU B 1 107 ? 8.329 63.235 20.297 1.00 24.85 107 LEU B O 1
ATOM 2632 N N . LEU B 1 108 ? 9.062 61.978 18.580 1.00 24.44 108 LEU B N 1
ATOM 2633 C CA . LEU B 1 108 ? 10.444 61.960 19.025 1.00 23.20 108 LEU B CA 1
ATOM 2634 C C . LEU B 1 108 ? 11.102 63.297 18.771 1.00 29.09 108 LEU B C 1
ATOM 2635 O O . LEU B 1 108 ? 12.158 63.582 19.328 1.00 36.69 108 LEU B O 1
ATOM 2640 N N . SER B 1 109 ? 10.479 64.119 17.938 1.00 25.76 109 SER B N 1
ATOM 2641 C CA . SER B 1 109 ? 11.011 65.442 17.653 1.00 17.13 109 SER B CA 1
ATOM 2642 C C . SER B 1 109 ? 11.217 66.298 18.909 1.00 30.81 109 SER B C 1
ATOM 2643 O O . SER B 1 109 ? 12.049 67.206 18.910 1.00 34.72 109 SER B O 1
ATOM 2646 N N . VAL B 1 110 ? 10.467 66.025 19.971 1.00 24.18 110 VAL B N 1
ATOM 2647 C CA . VAL B 1 110 ? 10.549 66.858 21.168 1.00 19.79 110 VAL B CA 1
ATOM 2648 C C . VAL B 1 110 ? 11.382 66.191 22.247 1.00 22.24 110 VAL B C 1
ATOM 2649 O O . VAL B 1 110 ? 11.679 66.802 23.269 1.00 21.96 110 VAL B O 1
ATOM 2653 N N . VAL B 1 111 ? 11.728 64.926 22.023 1.00 22.21 111 VAL B N 1
ATOM 2654 C CA . VAL B 1 111 ? 12.517 64.161 22.976 1.00 26.34 111 VAL B CA 1
ATOM 2655 C C . VAL B 1 111 ? 13.939 64.683 22.918 1.00 34.28 111 VAL B C 1
ATOM 2656 O O . VAL B 1 111 ? 14.426 65.065 21.847 1.00 38.98 111 VAL B O 1
ATOM 2660 N N . ASP B 1 112 ? 14.603 64.723 24.065 1.00 31.54 112 ASP B N 1
ATOM 2661 C CA . ASP B 1 112 ? 15.986 65.157 24.113 1.00 28.34 112 ASP B CA 1
ATOM 2662 C C . ASP B 1 112 ? 16.712 64.476 25.260 1.00 26.86 112 ASP B C 1
ATOM 2663 O O . ASP B 1 112 ? 16.671 64.948 26.393 1.00 29.35 112 ASP B O 1
ATOM 2668 N N . GLY B 1 113 ? 17.355 63.352 24.964 1.00 19.79 113 GLY B N 1
ATOM 2669 C CA . GLY B 1 113 ? 18.216 62.696 25.930 1.00 28.65 113 GLY B CA 1
ATOM 2670 C C . GLY B 1 113 ? 17.545 62.052 27.130 1.00 32.61 113 GLY B C 1
ATOM 2671 O O . GLY B 1 113 ? 18.088 62.110 28.231 1.00 37.50 113 GLY B O 1
ATOM 2672 N N . ILE B 1 114 ? 16.359 61.476 26.930 1.00 27.89 114 ILE B N 1
ATOM 2673 C CA . ILE B 1 114 ? 15.792 60.505 27.862 1.00 23.20 114 ILE B CA 1
ATOM 2674 C C . ILE B 1 114 ? 15.590 59.232 27.082 1.00 24.57 114 ILE B C 1
ATOM 2675 O O . ILE B 1 114 ? 15.762 59.225 25.867 1.00 22.80 114 ILE B O 1
ATOM 2680 N N . ASN B 1 115 ? 15.237 58.152 27.768 1.00 22.76 115 ASN B N 1
ATOM 2681 C CA . ASN B 1 115 ? 14.963 56.893 27.088 1.00 25.52 115 ASN B CA 1
ATOM 2682 C C . ASN B 1 115 ? 13.624 56.926 26.377 1.00 24.95 115 ASN B C 1
ATOM 2683 O O . ASN B 1 115 ? 12.776 57.763 26.680 1.00 28.53 115 ASN B O 1
ATOM 2688 N N . VAL B 1 116 ? 13.439 56.024 25.421 1.00 20.80 116 VAL B N 1
ATOM 2689 C CA . VAL B 1 116 ? 12.157 55.892 24.761 1.00 22.53 116 VAL B CA 1
ATOM 2690 C C . VAL B 1 116 ? 11.803 54.428 24.573 1.00 25.49 116 VAL B C 1
ATOM 2691 O O . VAL B 1 116 ? 12.519 53.683 23.898 1.00 29.40 116 VAL B O 1
ATOM 2695 N N . THR B 1 117 ? 10.708 54.016 25.201 1.00 21.57 117 THR B N 1
ATOM 2696 C CA . THR B 1 117 ? 10.230 52.650 25.099 1.00 23.24 117 THR B CA 1
ATOM 2697 C C . THR B 1 117 ? 9.047 52.583 24.166 1.00 22.73 117 THR B C 1
ATOM 2698 O O . THR B 1 117 ? 7.989 53.105 24.484 1.00 28.47 117 THR B O 1
ATOM 2702 N N . TYR B 1 118 ? 9.214 51.944 23.016 1.00 21.60 118 TYR B N 1
ATOM 2703 C CA . TYR B 1 118 ? 8.069 51.621 22.178 1.00 21.47 118 TYR B CA 1
ATOM 2704 C C . TYR B 1 118 ? 7.368 50.460 22.850 1.00 21.59 118 TYR B C 1
ATOM 2705 O O . TYR B 1 118 ? 7.970 49.413 23.067 1.00 28.57 118 TYR B O 1
ATOM 2714 N N . HIS B 1 119 ? 6.107 50.641 23.205 1.00 20.49 119 HIS B N 1
ATOM 2715 C CA . HIS B 1 119 ? 5.501 49.691 24.112 1.00 20.46 119 HIS B CA 1
ATOM 2716 C C . HIS B 1 119 ? 4.775 48.571 23.381 1.00 21.25 119 HIS B C 1
ATOM 2717 O O . HIS B 1 119 ? 5.053 48.272 22.212 1.00 22.22 119 HIS B O 1
ATOM 2724 N N . ARG B 1 120 ? 3.826 47.961 24.077 1.00 20.88 120 ARG B N 1
ATOM 2725 C CA . ARG B 1 120 ? 3.181 46.748 23.592 1.00 29.85 120 ARG B CA 1
ATOM 2726 C C . ARG B 1 120 ? 2.278 46.963 22.377 1.00 30.13 120 ARG B C 1
ATOM 2727 O O . ARG B 1 120 ? 1.590 46.035 21.927 1.00 26.88 120 ARG B O 1
ATOM 2735 N N . ALA B 1 121 ? 2.299 48.179 21.838 1.00 27.49 121 ALA B N 1
ATOM 2736 C CA . ALA B 1 121 ? 1.729 48.424 20.529 1.00 25.12 121 ALA B CA 1
ATOM 2737 C C . ALA B 1 121 ? 2.458 47.550 19.518 1.00 30.68 121 ALA B C 1
ATOM 2738 O O . ALA B 1 121 ? 1.858 47.062 18.568 1.00 32.42 121 ALA B O 1
ATOM 2740 N N . ILE B 1 122 ? 3.753 47.339 19.735 1.00 30.50 122 ILE B N 1
ATOM 2741 C CA . ILE B 1 122 ? 4.575 46.596 18.780 1.00 31.26 122 ILE B CA 1
ATOM 2742 C C . ILE B 1 122 ? 4.099 45.156 18.625 1.00 33.72 122 ILE B C 1
ATOM 2743 O O . ILE B 1 122 ? 4.379 44.497 17.619 1.00 39.26 122 ILE B O 1
ATOM 2748 N N . ASP B 1 123 ? 3.349 44.682 19.612 1.00 34.03 123 ASP B N 1
ATOM 2749 C CA . ASP B 1 123 ? 2.849 43.315 19.605 1.00 35.55 123 ASP B CA 1
ATOM 2750 C C . ASP B 1 123 ? 1.645 43.153 18.690 1.00 35.43 123 ASP B C 1
ATOM 2751 O O . ASP B 1 123 ? 1.305 42.041 18.301 1.00 40.19 123 ASP B O 1
ATOM 2756 N N . ASP B 1 124 ? 1.001 44.250 18.350 1.00 29.55 124 ASP B N 1
ATOM 2757 C CA . ASP B 1 124 ? -0.071 44.206 17.384 1.00 30.62 124 ASP B CA 1
ATOM 2758 C C . ASP B 1 124 ? 0.425 44.152 15.930 1.00 32.53 124 ASP B C 1
ATOM 2759 O O . ASP B 1 124 ? -0.339 43.898 15.033 1.00 35.48 124 ASP B O 1
ATOM 2764 N N . ILE B 1 125 ? 1.698 44.416 15.717 1.00 30.92 125 ILE B N 1
ATOM 2765 C CA . ILE B 1 125 ? 2.280 44.425 14.395 1.00 28.97 125 ILE B CA 1
ATOM 2766 C C . ILE B 1 125 ? 2.450 43.014 13.812 1.00 39.96 125 ILE B C 1
ATOM 2767 O O . ILE B 1 125 ? 2.916 42.117 14.502 1.00 36.49 125 ILE B O 1
ATOM 2772 N N . GLU B 1 126 ? 2.151 42.874 12.517 1.00 42.40 126 GLU B N 1
ATOM 2773 C CA . GLU B 1 126 ? 1.953 41.592 11.882 1.00 45.44 126 GLU B CA 1
ATOM 2774 C C . GLU B 1 126 ? 3.210 40.828 12.140 1.00 43.21 126 GLU B C 1
ATOM 2775 O O . GLU B 1 126 ? 3.138 39.760 12.685 1.00 47.57 126 GLU B O 1
ATOM 2781 N N . ASN B 1 127 ? 4.359 41.425 11.883 1.00 39.04 127 ASN B N 1
ATOM 2782 C CA . ASN B 1 127 ? 5.589 40.827 12.319 1.00 36.18 127 ASN B CA 1
ATOM 2783 C C . ASN B 1 127 ? 6.423 41.719 13.203 1.00 35.06 127 ASN B C 1
ATOM 2784 O O . ASN B 1 127 ? 7.098 42.609 12.723 1.00 35.99 127 ASN B O 1
ATOM 2789 N N . PRO B 1 128 ? 6.434 41.331 14.554 1.00 36.84 128 PRO B N 1
ATOM 2790 C CA . PRO B 1 128 ? 7.246 42.189 15.431 1.00 33.40 128 PRO B CA 1
ATOM 2791 C C . PRO B 1 128 ? 8.656 42.235 14.980 1.00 37.37 128 PRO B C 1
ATOM 2792 O O . PRO B 1 128 ? 9.347 43.196 15.216 1.00 35.93 128 PRO B O 1
ATOM 2796 N N . VAL B 1 129 ? 9.104 41.139 14.393 1.00 36.58 129 VAL B N 1
ATOM 2797 C CA . VAL B 1 129 ? 10.464 41.071 13.887 1.00 39.15 129 VAL B CA 1
ATOM 2798 C C . VAL B 1 129 ? 10.625 42.162 12.852 1.00 37.91 129 VAL B C 1
ATOM 2799 O O . VAL B 1 129 ? 11.560 42.959 12.906 1.00 37.78 129 VAL B O 1
ATOM 2803 N N . GLU B 1 130 ? 9.688 42.219 11.919 1.00 39.24 130 GLU B N 1
ATOM 2804 C CA . GLU B 1 130 ? 9.717 43.289 10.952 1.00 37.69 130 GLU B CA 1
ATOM 2805 C C . GLU B 1 130 ? 9.355 44.585 11.644 1.00 44.77 130 GLU B C 1
ATOM 2806 O O . GLU B 1 130 ? 9.824 45.646 11.249 1.00 47.04 130 GLU B O 1
ATOM 2812 N N . ALA B 1 131 ? 8.554 44.501 12.701 1.00 41.22 131 ALA B N 1
ATOM 2813 C CA . ALA B 1 131 ? 8.312 45.680 13.529 1.00 38.14 131 ALA B CA 1
ATOM 2814 C C . ALA B 1 131 ? 9.604 46.112 14.195 1.00 36.32 131 ALA B C 1
ATOM 2815 O O . ALA B 1 131 ? 9.928 47.291 14.195 1.00 38.39 131 ALA B O 1
ATOM 2825 N N . ARG B 1 133 ? 12.485 45.449 13.116 1.00 40.01 133 ARG B N 1
ATOM 2826 C CA . ARG B 1 133 ? 13.265 45.885 11.975 1.00 39.84 133 ARG B CA 1
ATOM 2827 C C . ARG B 1 133 ? 13.075 47.383 11.713 1.00 40.19 133 ARG B C 1
ATOM 2828 O O . ARG B 1 133 ? 14.037 48.153 11.703 1.00 41.30 133 ARG B O 1
ATOM 2836 N N . THR B 1 134 ? 11.832 47.804 11.531 1.00 38.22 134 THR B N 1
ATOM 2837 C CA . THR B 1 134 ? 11.562 49.201 11.223 1.00 38.43 134 THR B CA 1
ATOM 2838 C C . THR B 1 134 ? 11.870 50.117 12.410 1.00 36.09 134 THR B C 1
ATOM 2839 O O . THR B 1 134 ? 12.187 51.288 12.227 1.00 34.84 134 THR B O 1
ATOM 2843 N N . LEU B 1 135 ? 11.798 49.578 13.623 1.00 31.15 135 LEU B N 1
ATOM 2844 C CA . LEU B 1 135 ? 12.035 50.380 14.814 1.00 29.76 135 LEU B CA 1
ATOM 2845 C C . LEU B 1 135 ? 13.485 50.798 14.941 1.00 30.47 135 LEU B C 1
ATOM 2846 O O . LEU B 1 135 ? 13.782 51.912 15.362 1.00 29.49 135 LEU B O 1
ATOM 2851 N N . LYS B 1 136 ? 14.390 49.911 14.550 1.00 45.25 136 LYS B N 1
ATOM 2852 C CA . LYS B 1 136 ? 15.813 50.181 14.677 1.00 33.14 136 LYS B CA 1
ATOM 2853 C C . LYS B 1 136 ? 16.228 51.388 13.846 1.00 33.09 136 LYS B C 1
ATOM 2854 O O . LYS B 1 136 ? 17.327 51.914 14.009 1.00 42.12 136 LYS B O 1
ATOM 2860 N N . LYS B 1 137 ? 15.334 51.811 12.975 1.00 35.11 137 LYS B N 1
ATOM 2861 C CA . LYS B 1 137 ? 15.527 53.019 12.203 1.00 37.05 137 LYS B CA 1
ATOM 2862 C C . LYS B 1 137 ? 15.610 54.285 13.045 1.00 39.60 137 LYS B C 1
ATOM 2863 O O . LYS B 1 137 ? 16.298 55.215 12.684 1.00 40.18 137 LYS B O 1
ATOM 2869 N N . PHE B 1 138 ? 14.849 54.350 14.126 1.00 38.35 138 PHE B N 1
ATOM 2870 C CA . PHE B 1 138 ? 14.745 55.606 14.863 1.00 43.50 138 PHE B CA 1
ATOM 2871 C C . PHE B 1 138 ? 15.705 55.715 16.034 1.00 53.36 138 PHE B C 1
ATOM 2872 O O . PHE B 1 138 ? 15.514 55.069 17.034 1.00 50.06 138 PHE B O 1
ATOM 2880 N N . HIS B 1 139 ? 16.671 56.618 15.930 1.00 70.26 139 HIS B N 1
ATOM 2881 C CA . HIS B 1 139 ? 17.785 56.643 16.862 1.00 72.58 139 HIS B CA 1
ATOM 2882 C C . HIS B 1 139 ? 17.366 56.863 18.310 1.00 62.67 139 HIS B C 1
ATOM 2883 O O . HIS B 1 139 ? 17.954 56.298 19.208 1.00 63.18 139 HIS B O 1
ATOM 2890 N N . LYS B 1 140 ? 16.351 57.684 18.508 1.00 50.77 140 LYS B N 1
ATOM 2891 C CA . LYS B 1 140 ? 15.864 58.016 19.826 1.00 39.20 140 LYS B CA 1
ATOM 2892 C C . LYS B 1 140 ? 15.179 56.888 20.579 1.00 32.23 140 LYS B C 1
ATOM 2893 O O . LYS B 1 140 ? 14.948 57.026 21.758 1.00 31.65 140 LYS B O 1
ATOM 2899 N N . VAL B 1 141 ? 14.829 55.800 19.909 1.00 28.29 141 VAL B N 1
ATOM 2900 C CA . VAL B 1 141 ? 14.230 54.682 20.620 1.00 26.53 141 VAL B CA 1
ATOM 2901 C C . VAL B 1 141 ? 15.301 53.848 21.310 1.00 29.04 141 VAL B C 1
ATOM 2902 O O . VAL B 1 141 ? 16.144 53.279 20.650 1.00 27.82 141 VAL B O 1
ATOM 2906 N N . THR B 1 142 ? 15.239 53.766 22.634 1.00 25.62 142 THR B N 1
ATOM 2907 C CA . THR B 1 142 ? 16.255 53.030 23.367 1.00 24.98 142 THR B CA 1
ATOM 2908 C C . THR B 1 142 ? 15.771 51.683 23.879 1.00 22.23 142 THR B C 1
ATOM 2909 O O . THR B 1 142 ? 16.562 50.772 24.088 1.00 22.66 142 THR B O 1
ATOM 2913 N N . HIS B 1 143 ? 14.468 51.554 24.069 1.00 26.89 143 HIS B N 1
ATOM 2914 C CA . HIS B 1 143 ? 13.903 50.332 24.617 1.00 25.38 143 HIS B CA 1
ATOM 2915 C C . HIS B 1 143 ? 12.684 49.919 23.848 1.00 25.87 143 HIS B C 1
ATOM 2916 O O . HIS B 1 143 ? 12.029 50.753 23.217 1.00 21.88 143 HIS B O 1
ATOM 2923 N N . VAL B 1 144 ? 12.360 48.635 23.930 1.00 26.90 144 VAL B N 1
ATOM 2924 C CA . VAL B 1 144 ? 11.062 48.161 23.474 1.00 24.31 144 VAL B CA 1
ATOM 2925 C C . VAL B 1 144 ? 10.495 47.191 24.499 1.00 28.53 144 VAL B C 1
ATOM 2926 O O . VAL B 1 144 ? 11.177 46.271 24.952 1.00 27.10 144 VAL B O 1
ATOM 2930 N N . LEU B 1 145 ? 9.249 47.435 24.884 1.00 30.18 145 LEU B N 1
ATOM 2931 C CA . LEU B 1 145 ? 8.500 46.561 25.776 1.00 31.18 145 LEU B CA 1
ATOM 2932 C C . LEU B 1 145 ? 7.664 45.587 24.935 1.00 34.51 145 LEU B C 1
ATOM 2933 O O . LEU B 1 145 ? 6.975 46.017 24.005 1.00 31.94 145 LEU B O 1
ATOM 2938 N N . THR B 1 146 ? 7.718 44.287 25.232 1.00 33.51 146 THR B N 1
ATOM 2939 C CA . THR B 1 146 ? 7.000 43.319 24.393 1.00 29.80 146 THR B CA 1
ATOM 2940 C C . THR B 1 146 ? 6.752 41.944 25.025 1.00 30.66 146 THR B C 1
ATOM 2941 O O . THR B 1 146 ? 7.452 41.537 25.947 1.00 26.92 146 THR B O 1
ATOM 2945 N N . SER B 1 147 ? 5.747 41.240 24.504 1.00 33.74 147 SER B N 1
ATOM 2946 C CA . SER B 1 147 ? 5.493 39.838 24.845 1.00 34.49 147 SER B CA 1
ATOM 2947 C C . SER B 1 147 ? 5.629 38.944 23.605 1.00 28.45 147 SER B C 1
ATOM 2948 O O . SER B 1 147 ? 5.327 37.753 23.637 1.00 29.65 147 SER B O 1
ATOM 2951 N N . GLY B 1 148 ? 6.086 39.533 22.508 1.00 28.01 148 GLY B N 1
ATOM 2952 C CA . GLY B 1 148 ? 6.348 38.784 21.296 1.00 30.29 148 GLY B CA 1
ATOM 2953 C C . GLY B 1 148 ? 5.124 38.342 20.525 1.00 32.97 148 GLY B C 1
ATOM 2954 O O . GLY B 1 148 ? 5.117 37.254 19.956 1.00 35.80 148 GLY B O 1
ATOM 2955 N N . GLY B 1 149 ? 4.096 39.184 20.490 1.00 29.69 149 GLY B N 1
ATOM 2956 C CA . GLY B 1 149 ? 2.852 38.834 19.831 1.00 30.86 149 GLY B CA 1
ATOM 2957 C C . GLY B 1 149 ? 1.786 38.512 20.853 1.00 35.74 149 GLY B C 1
ATOM 2958 O O . GLY B 1 149 ? 2.053 38.508 22.054 1.00 35.66 149 GLY B O 1
ATOM 2959 N N . GLN B 1 150 ? 0.576 38.232 20.385 1.00 37.42 150 GLN B N 1
ATOM 2960 C CA . GLN B 1 150 ? -0.540 38.000 21.298 1.00 39.21 150 GLN B CA 1
ATOM 2961 C C . GLN B 1 150 ? -0.643 36.529 21.690 1.00 41.54 150 GLN B C 1
ATOM 2962 O O . GLN B 1 150 ? 0.187 35.713 21.288 1.00 43.16 150 GLN B O 1
ATOM 2968 N N . GLY B 1 151 ? -1.654 36.196 22.486 1.00 42.19 151 GLY B N 1
ATOM 2969 C CA . GLY B 1 151 ? -1.681 34.915 23.166 1.00 43.04 151 GLY B CA 1
ATOM 2970 C C . GLY B 1 151 ? -0.688 35.042 24.297 1.00 47.19 151 GLY B C 1
ATOM 2971 O O . GLY B 1 151 ? -0.119 36.115 24.479 1.00 49.53 151 GLY B O 1
ATOM 2972 N N . ASN B 1 152 ? -0.445 33.989 25.064 1.00 57.31 152 ASN B N 1
ATOM 2973 C CA . ASN B 1 152 ? 0.438 34.196 26.205 1.00 60.49 152 ASN B CA 1
ATOM 2974 C C . ASN B 1 152 ? 1.921 34.027 25.887 1.00 52.44 152 ASN B C 1
ATOM 2975 O O . ASN B 1 152 ? 2.320 33.240 25.028 1.00 50.95 152 ASN B O 1
ATOM 2980 N N . ILE B 1 153 ? 2.715 34.769 26.651 1.00 45.53 153 ILE B N 1
ATOM 2981 C CA . ILE B 1 153 ? 4.101 35.098 26.352 1.00 39.85 153 ILE B CA 1
ATOM 2982 C C . ILE B 1 153 ? 5.035 33.883 26.232 1.00 41.76 153 ILE B C 1
ATOM 2983 O O . ILE B 1 153 ? 6.065 33.948 25.553 1.00 44.31 153 ILE B O 1
ATOM 2988 N N . VAL B 1 154 ? 4.665 32.771 26.857 1.00 40.18 154 VAL B N 1
ATOM 2989 C CA . VAL B 1 154 ? 5.485 31.564 26.805 1.00 39.17 154 VAL B CA 1
ATOM 2990 C C . VAL B 1 154 ? 5.683 31.039 25.387 1.00 39.34 154 VAL B C 1
ATOM 2991 O O . VAL B 1 154 ? 6.805 30.761 24.957 1.00 36.45 154 VAL B O 1
ATOM 2995 N N . ASP B 1 155 ? 4.580 30.905 24.664 1.00 37.25 155 ASP B N 1
ATOM 2996 C CA . ASP B 1 155 ? 4.626 30.384 23.308 1.00 39.37 155 ASP B CA 1
ATOM 2997 C C . ASP B 1 155 ? 5.524 31.244 22.434 1.00 41.36 155 ASP B C 1
ATOM 2998 O O . ASP B 1 155 ? 6.175 30.745 21.518 1.00 41.99 155 ASP B O 1
ATOM 3003 N N . ASN B 1 156 ? 5.570 32.537 22.750 1.00 42.31 156 ASN B N 1
ATOM 3004 C CA . ASN B 1 156 ? 6.249 33.531 21.919 1.00 44.49 156 ASN B CA 1
ATOM 3005 C C . ASN B 1 156 ? 7.728 33.708 22.232 1.00 41.71 156 ASN B C 1
ATOM 3006 O O . ASN B 1 156 ? 8.345 34.692 21.820 1.00 41.61 156 ASN B O 1
ATOM 3011 N N . ILE B 1 157 ? 8.292 32.751 22.956 1.00 40.65 157 ILE B N 1
ATOM 3012 C CA . ILE B 1 157 ? 9.712 32.778 23.265 1.00 41.02 157 ILE B CA 1
ATOM 3013 C C . ILE B 1 157 ? 10.606 32.898 22.014 1.00 43.96 157 ILE B C 1
ATOM 3014 O O . ILE B 1 157 ? 11.589 33.643 22.033 1.00 45.51 157 ILE B O 1
ATOM 3019 N N . PRO B 1 158 ? 10.266 32.198 20.914 1.00 49.35 158 PRO B N 1
ATOM 3020 C CA . PRO B 1 158 ? 11.125 32.358 19.731 1.00 51.03 158 PRO B CA 1
ATOM 3021 C C . PRO B 1 158 ? 11.121 33.744 19.080 1.00 51.79 158 PRO B C 1
ATOM 3022 O O . PRO B 1 158 ? 12.169 34.155 18.585 1.00 54.91 158 PRO B O 1
ATOM 3026 N N . VAL B 1 159 ? 9.988 34.439 19.045 1.00 49.24 159 VAL B N 1
ATOM 3027 C CA . VAL B 1 159 ? 9.963 35.755 18.409 1.00 45.01 159 VAL B CA 1
ATOM 3028 C C . VAL B 1 159 ? 10.837 36.708 19.206 1.00 41.01 159 VAL B C 1
ATOM 3029 O O . VAL B 1 159 ? 11.630 37.464 18.637 1.00 40.50 159 VAL B O 1
ATOM 3033 N N . LEU B 1 160 ? 10.687 36.653 20.526 1.00 34.52 160 LEU B N 1
ATOM 3034 C CA . LEU B 1 160 ? 11.484 37.459 21.438 1.00 33.87 160 LEU B CA 1
ATOM 3035 C C . LEU B 1 160 ? 12.971 37.249 21.181 1.00 39.83 160 LEU B C 1
ATOM 3036 O O . LEU B 1 160 ? 13.778 38.184 21.213 1.00 34.16 160 LEU B O 1
ATOM 3041 N N . THR B 1 161 ? 13.313 35.995 20.919 1.00 41.51 161 THR B N 1
ATOM 3042 C CA . THR B 1 161 ? 14.658 35.615 20.544 1.00 37.81 161 THR B CA 1
ATOM 3043 C C . THR B 1 161 ? 15.103 36.322 19.265 1.00 36.54 161 THR B C 1
ATOM 3044 O O . THR B 1 161 ? 16.133 36.993 19.245 1.00 36.47 161 THR B O 1
ATOM 3048 N N . ASP B 1 162 ? 14.308 36.183 18.209 1.00 37.28 162 ASP B N 1
ATOM 3049 C CA . ASP B 1 162 ? 14.660 36.726 16.905 1.00 37.07 162 ASP B CA 1
ATOM 3050 C C . ASP B 1 162 ? 14.819 38.245 16.952 1.00 39.99 162 ASP B C 1
ATOM 3051 O O . ASP B 1 162 ? 15.751 38.786 16.372 1.00 44.06 162 ASP B O 1
ATOM 3064 N N . GLN B 1 164 ? 15.487 40.074 19.625 1.00 41.31 164 GLN B N 1
ATOM 3065 C CA . GLN B 1 164 ? 16.700 40.316 20.400 1.00 41.49 164 GLN B CA 1
ATOM 3066 C C . GLN B 1 164 ? 17.911 40.142 19.473 1.00 39.10 164 GLN B C 1
ATOM 3067 O O . GLN B 1 164 ? 18.879 40.906 19.545 1.00 34.91 164 GLN B O 1
ATOM 3073 N N . LYS B 1 165 ? 17.839 39.148 18.587 1.00 40.57 165 LYS B N 1
ATOM 3074 C CA . LYS B 1 165 ? 18.840 38.993 17.536 1.00 42.22 165 LYS B CA 1
ATOM 3075 C C . LYS B 1 165 ? 18.760 40.170 16.574 1.00 44.46 165 LYS B C 1
ATOM 3076 O O . LYS B 1 165 ? 19.778 40.794 16.250 1.00 47.52 165 LYS B O 1
ATOM 3082 N N . ILE B 1 166 ? 17.540 40.448 16.110 1.00 41.94 166 ILE B N 1
ATOM 3083 C CA . ILE B 1 166 ? 17.280 41.531 15.161 1.00 40.38 166 ILE B CA 1
ATOM 3084 C C . ILE B 1 166 ? 17.784 42.859 15.702 1.00 39.57 166 ILE B C 1
ATOM 3085 O O . ILE B 1 166 ? 18.477 43.594 14.998 1.00 38.29 166 ILE B O 1
ATOM 3090 N N . SER B 1 167 ? 17.450 43.144 16.961 1.00 38.88 167 SER B N 1
ATOM 3091 C CA . SER B 1 167 ? 17.904 44.370 17.611 1.00 38.17 167 SER B CA 1
ATOM 3092 C C . SER B 1 167 ? 19.410 44.452 17.590 1.00 41.95 167 SER B C 1
ATOM 3093 O O . SER B 1 167 ? 19.972 45.536 17.450 1.00 44.80 167 SER B O 1
ATOM 3096 N N . ASP B 1 168 ? 20.040 43.286 17.721 1.00 44.13 168 ASP B N 1
ATOM 3097 C CA . ASP B 1 168 ? 21.489 43.154 17.750 1.00 47.12 168 ASP B CA 1
ATOM 3098 C C . ASP B 1 168 ? 22.087 44.182 18.688 1.00 44.10 168 ASP B C 1
ATOM 3099 O O . ASP B 1 168 ? 22.972 44.939 18.300 1.00 46.49 168 ASP B O 1
ATOM 3104 N N . GLY B 1 169 ? 21.568 44.232 19.909 1.00 39.16 169 GLY B N 1
ATOM 3105 C CA . GLY B 1 169 ? 22.077 45.145 20.912 1.00 38.64 169 GLY B CA 1
ATOM 3106 C C . GLY B 1 169 ? 21.723 46.610 20.707 1.00 41.53 169 GLY B C 1
ATOM 3107 O O . GLY B 1 169 ? 22.084 47.450 21.540 1.00 41.79 169 GLY B O 1
ATOM 3108 N N . GLN B 1 170 ? 21.017 46.938 19.624 1.00 38.60 170 GLN B N 1
ATOM 3109 C CA . GLN B 1 170 ? 20.700 48.338 19.368 1.00 35.48 170 GLN B CA 1
ATOM 3110 C C . GLN B 1 170 ? 19.647 48.837 20.342 1.00 35.65 170 GLN B C 1
ATOM 3111 O O . GLN B 1 170 ? 19.812 49.873 20.982 1.00 33.16 170 GLN B O 1
ATOM 3117 N N . ILE B 1 171 ? 18.550 48.100 20.434 1.00 34.93 171 ILE B N 1
ATOM 3118 C CA . ILE B 1 171 ? 17.467 48.476 21.324 1.00 33.60 171 ILE B CA 1
ATOM 3119 C C . ILE B 1 171 ? 17.419 47.487 22.484 1.00 33.61 171 ILE B C 1
ATOM 3120 O O . ILE B 1 171 ? 17.613 46.286 22.293 1.00 35.52 171 ILE B O 1
ATOM 3125 N N . GLN B 1 172 ? 17.211 48.007 23.690 1.00 35.21 172 GLN B N 1
ATOM 3126 C CA . GLN B 1 172 ? 17.088 47.182 24.881 1.00 28.41 172 GLN B CA 1
ATOM 3127 C C . GLN B 1 172 ? 15.687 46.597 24.974 1.00 31.50 172 GLN B C 1
ATOM 3128 O O . GLN B 1 172 ? 14.698 47.324 24.936 1.00 33.18 172 GLN B O 1
ATOM 3134 N N . LEU B 1 173 ? 15.597 45.282 25.091 1.00 28.96 173 LEU B N 1
ATOM 3135 C CA . LEU B 1 173 ? 14.297 44.632 25.118 1.00 28.90 173 LEU B CA 1
ATOM 3136 C C . LEU B 1 173 ? 13.829 44.352 26.541 1.00 31.51 173 LEU B C 1
ATOM 3137 O O . LEU B 1 173 ? 14.623 44.130 27.443 1.00 28.65 173 LEU B O 1
ATOM 3142 N N . VAL B 1 174 ? 12.519 44.385 26.728 1.00 28.01 174 VAL B N 1
ATOM 3143 C CA . VAL B 1 174 ? 11.917 44.249 28.039 1.00 27.55 174 VAL B CA 1
ATOM 3144 C C . VAL B 1 174 ? 10.700 43.363 27.856 1.00 28.75 174 VAL B C 1
ATOM 3145 O O . VAL B 1 174 ? 9.797 43.722 27.099 1.00 27.57 174 VAL B O 1
ATOM 3149 N N . VAL B 1 175 ? 10.667 42.191 28.465 1.00 28.41 175 VAL B N 1
ATOM 3150 C CA . VAL B 1 175 ? 9.484 41.364 28.322 1.00 29.68 175 VAL B CA 1
ATOM 3151 C C . VAL B 1 175 ? 8.376 41.845 29.229 1.00 28.37 175 VAL B C 1
ATOM 3152 O O . VAL B 1 175 ? 8.582 42.078 30.394 1.00 30.41 175 VAL B O 1
ATOM 3156 N N . GLY B 1 176 ? 7.194 41.988 28.655 1.00 27.85 176 GLY B N 1
ATOM 3157 C CA . GLY B 1 176 ? 6.038 42.432 29.388 1.00 28.21 176 GLY B CA 1
ATOM 3158 C C . GLY B 1 176 ? 4.784 41.675 29.052 1.00 28.85 176 GLY B C 1
ATOM 3159 O O . GLY B 1 176 ? 4.543 41.410 27.915 1.00 31.14 176 GLY B O 1
ATOM 3160 N N . ALA B 1 177 ? 4.015 41.374 30.084 1.00 35.49 177 ALA B N 1
ATOM 3161 C CA . ALA B 1 177 ? 2.757 40.651 30.046 1.00 40.20 177 ALA B CA 1
ATOM 3162 C C . ALA B 1 177 ? 2.984 39.162 30.334 1.00 41.64 177 ALA B C 1
ATOM 3163 O O . ALA B 1 177 ? 3.879 38.554 29.788 1.00 41.03 177 ALA B O 1
ATOM 3165 N N . GLY B 1 178 ? 2.169 38.609 31.215 1.00 43.22 178 GLY B N 1
ATOM 3166 C CA . GLY B 1 178 ? 2.281 37.220 31.589 1.00 42.21 178 GLY B CA 1
ATOM 3167 C C . GLY B 1 178 ? 3.635 36.875 32.176 1.00 41.47 178 GLY B C 1
ATOM 3168 O O . GLY B 1 178 ? 4.099 35.756 32.024 1.00 42.42 178 GLY B O 1
ATOM 3169 N N . VAL B 1 179 ? 4.257 37.833 32.868 1.00 41.19 179 VAL B N 1
ATOM 3170 C CA . VAL B 1 179 ? 5.549 37.606 33.531 1.00 39.07 179 VAL B CA 1
ATOM 3171 C C . VAL B 1 179 ? 5.377 37.229 34.993 1.00 40.24 179 VAL B C 1
ATOM 3172 O O . VAL B 1 179 ? 4.683 37.909 35.727 1.00 41.87 179 VAL B O 1
ATOM 3176 N N . THR B 1 180 ? 6.015 36.139 35.416 1.00 40.46 180 THR B N 1
ATOM 3177 C CA . THR B 1 180 ? 5.775 35.660 36.777 1.00 41.11 180 THR B CA 1
ATOM 3178 C C . THR B 1 180 ? 7.023 35.125 37.458 1.00 41.25 180 THR B C 1
ATOM 3179 O O . THR B 1 180 ? 8.083 35.058 36.869 1.00 38.98 180 THR B O 1
ATOM 3183 N N . LYS B 1 181 ? 6.843 34.742 38.716 1.00 46.05 181 LYS B N 1
ATOM 3184 C CA . LYS B 1 181 ? 7.768 33.936 39.509 1.00 48.58 181 LYS B CA 1
ATOM 3185 C C . LYS B 1 181 ? 8.429 32.829 38.716 1.00 50.20 181 LYS B C 1
ATOM 3186 O O . LYS B 1 181 ? 9.650 32.692 38.668 1.00 49.67 181 LYS B O 1
ATOM 3192 N N . GLU B 1 182 ? 7.574 32.031 38.096 1.00 48.81 182 GLU B N 1
ATOM 3193 C CA . GLU B 1 182 ? 7.962 30.766 37.510 1.00 52.43 182 GLU B CA 1
ATOM 3194 C C . GLU B 1 182 ? 8.652 31.039 36.190 1.00 52.46 182 GLU B C 1
ATOM 3195 O O . GLU B 1 182 ? 9.768 30.576 35.939 1.00 51.88 182 GLU B O 1
ATOM 3201 N N . ASN B 1 183 ? 7.997 31.835 35.354 1.00 48.69 183 ASN B N 1
ATOM 3202 C CA . ASN B 1 183 ? 8.451 31.966 33.983 1.00 46.41 183 ASN B CA 1
ATOM 3203 C C . ASN B 1 183 ? 9.535 33.006 33.795 1.00 43.32 183 ASN B C 1
ATOM 3204 O O . ASN B 1 183 ? 10.172 33.025 32.748 1.00 45.55 183 ASN B O 1
ATOM 3209 N N . ILE B 1 184 ? 9.747 33.861 34.792 1.00 37.62 184 ILE B N 1
ATOM 3210 C CA . ILE B 1 184 ? 10.632 35.000 34.594 1.00 36.72 184 ILE B CA 1
ATOM 3211 C C . ILE B 1 184 ? 12.007 34.547 34.134 1.00 34.75 184 ILE B C 1
ATOM 3212 O O . ILE B 1 184 ? 12.466 34.965 33.087 1.00 43.97 184 ILE B O 1
ATOM 3217 N N . LYS B 1 185 ? 12.646 33.660 34.878 1.00 40.25 185 LYS B N 1
ATOM 3218 C CA . LYS B 1 185 ? 13.965 33.179 34.483 1.00 44.35 185 LYS B CA 1
ATOM 3219 C C . LYS B 1 185 ? 13.868 32.304 33.245 1.00 48.22 185 LYS B C 1
ATOM 3220 O O . LYS B 1 185 ? 14.731 32.340 32.357 1.00 48.51 185 LYS B O 1
ATOM 3226 N N . GLN B 1 186 ? 12.804 31.507 33.218 1.00 48.45 186 GLN B N 1
ATOM 3227 C CA . GLN B 1 186 ? 12.427 30.718 32.060 1.00 46.07 186 GLN B CA 1
ATOM 3228 C C . GLN B 1 186 ? 12.299 31.618 30.828 1.00 46.66 186 GLN B C 1
ATOM 3229 O O . GLN B 1 186 ? 12.719 31.239 29.740 1.00 48.08 186 GLN B O 1
ATOM 3235 N N . LEU B 1 187 ? 11.726 32.812 31.007 1.00 44.35 187 LEU B N 1
ATOM 3236 C CA . LEU B 1 187 ? 11.564 33.781 29.910 1.00 41.38 187 LEU B CA 1
ATOM 3237 C C . LEU B 1 187 ? 12.862 34.514 29.567 1.00 34.07 187 LEU B C 1
ATOM 3238 O O . LEU B 1 187 ? 13.131 34.809 28.404 1.00 35.16 187 LEU B O 1
ATOM 3243 N N . LEU B 1 188 ? 13.652 34.824 30.587 1.00 34.05 188 LEU B N 1
ATOM 3244 C CA . LEU B 1 188 ? 14.803 35.690 30.411 1.00 33.76 188 LEU B CA 1
ATOM 3245 C C . LEU B 1 188 ? 15.939 34.980 29.723 1.00 45.69 188 LEU B C 1
ATOM 3246 O O . LEU B 1 188 ? 16.652 35.558 28.899 1.00 48.93 188 LEU B O 1
ATOM 3251 N N . ASN B 1 189 ? 16.104 33.714 30.067 1.00 34.41 189 ASN B N 1
ATOM 3252 C CA . ASN B 1 189 ? 17.274 32.980 29.637 1.00 34.65 189 ASN B CA 1
ATOM 3253 C C . ASN B 1 189 ? 17.049 32.266 28.320 1.00 38.08 189 ASN B C 1
ATOM 3254 O O . ASN B 1 189 ? 17.969 32.158 27.515 1.00 34.73 189 ASN B O 1
ATOM 3259 N N . GLU B 1 190 ? 15.817 31.820 28.088 1.00 36.78 190 GLU B N 1
ATOM 3260 C CA . GLU B 1 190 ? 15.473 31.138 26.842 1.00 37.86 190 GLU B CA 1
ATOM 3261 C C . GLU B 1 190 ? 15.473 32.100 25.648 1.00 40.37 190 GLU B C 1
ATOM 3262 O O . GLU B 1 190 ? 15.738 31.689 24.521 1.00 42.89 190 GLU B O 1
ATOM 3268 N N . THR B 1 191 ? 15.204 33.380 25.889 1.00 38.01 191 THR B N 1
ATOM 3269 C CA . THR B 1 191 ? 15.178 34.359 24.801 1.00 38.46 191 THR B CA 1
ATOM 3270 C C . THR B 1 191 ? 16.438 35.209 24.750 1.00 38.06 191 THR B C 1
ATOM 3271 O O . THR B 1 191 ? 16.792 35.754 23.704 1.00 33.67 191 THR B O 1
ATOM 3275 N N . GLY B 1 192 ? 17.104 35.330 25.889 1.00 31.56 192 GLY B N 1
ATOM 3276 C CA . GLY B 1 192 ? 18.306 36.128 25.971 1.00 32.51 192 GLY B CA 1
ATOM 3277 C C . GLY B 1 192 ? 17.961 37.527 26.415 1.00 32.44 192 GLY B C 1
ATOM 3278 O O . GLY B 1 192 ? 18.817 38.410 26.432 1.00 34.59 192 GLY B O 1
ATOM 3279 N N . ILE B 1 193 ? 16.699 37.728 26.775 1.00 33.19 193 ILE B N 1
ATOM 3280 C CA . ILE B 1 193 ? 16.235 39.046 27.196 1.00 33.91 193 ILE B CA 1
ATOM 3281 C C . ILE B 1 193 ? 16.492 39.216 28.686 1.00 35.31 193 ILE B C 1
ATOM 3282 O O . ILE B 1 193 ? 16.236 38.311 29.471 1.00 37.74 193 ILE B O 1
ATOM 3287 N N . SER B 1 194 ? 17.019 40.372 29.068 1.00 33.09 194 SER B N 1
ATOM 3288 C CA . SER B 1 194 ? 17.565 40.533 30.408 1.00 33.50 194 SER B CA 1
ATOM 3289 C C . SER B 1 194 ? 16.754 41.469 31.288 1.00 35.84 194 SER B C 1
ATOM 3290 O O . SER B 1 194 ? 17.088 41.661 32.459 1.00 34.70 194 SER B O 1
ATOM 3293 N N . GLN B 1 195 ? 15.703 42.062 30.726 1.00 34.38 195 GLN B N 1
ATOM 3294 C CA . GLN B 1 195 ? 14.844 42.950 31.499 1.00 28.30 195 GLN B CA 1
ATOM 3295 C C . GLN B 1 195 ? 13.391 42.501 31.463 1.00 25.85 195 GLN B C 1
ATOM 3296 O O . GLN B 1 195 ? 12.863 42.136 30.416 1.00 22.94 195 GLN B O 1
ATOM 3302 N N . ALA B 1 196 ? 12.772 42.505 32.640 1.00 22.56 196 ALA B N 1
ATOM 3303 C CA . ALA B 1 196 ? 11.401 42.049 32.823 1.00 24.41 196 ALA B CA 1
ATOM 3304 C C . ALA B 1 196 ? 10.521 43.146 33.407 1.00 24.87 196 ALA B C 1
ATOM 3305 O O . ALA B 1 196 ? 10.969 43.982 34.192 1.00 20.98 196 ALA B O 1
ATOM 3307 N N . HIS B 1 197 ? 9.256 43.099 33.016 1.00 25.90 197 HIS B N 1
ATOM 3308 C CA . HIS B 1 197 ? 8.255 44.080 33.373 1.00 22.34 197 HIS B CA 1
ATOM 3309 C C . HI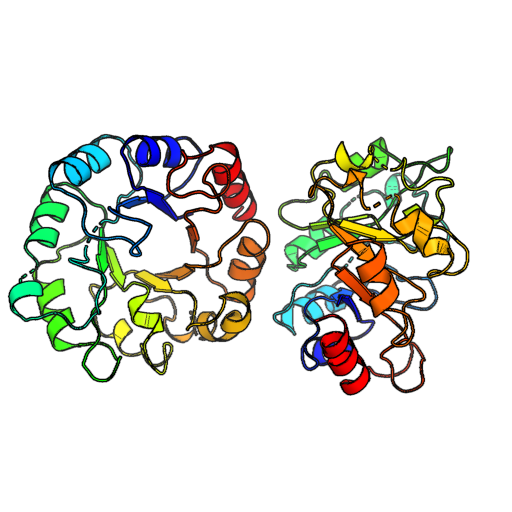S B 1 197 ? 7.097 43.333 34.020 1.00 25.38 197 HIS B C 1
ATOM 3310 O O . HIS B 1 197 ? 6.521 42.413 33.422 1.00 27.38 197 HIS B O 1
ATOM 3317 N N . VAL B 1 198 ? 6.788 43.687 35.263 1.00 25.20 198 VAL B N 1
ATOM 3318 C CA . VAL B 1 198 ? 5.662 43.072 35.948 1.00 22.99 198 VAL B CA 1
ATOM 3319 C C . VAL B 1 198 ? 4.737 44.097 36.560 1.00 24.92 198 VAL B C 1
ATOM 3320 O O . VAL B 1 198 ? 5.124 45.239 36.817 1.00 25.60 198 VAL B O 1
ATOM 3324 N N . GLY B 1 199 ? 3.514 43.661 36.817 1.00 25.55 199 GLY B N 1
ATOM 3325 C CA . GLY B 1 199 ? 2.548 44.464 37.521 1.00 23.46 199 GLY B CA 1
ATOM 3326 C C . GLY B 1 199 ? 1.943 43.669 38.655 1.00 24.61 199 GLY B C 1
ATOM 3327 O O . GLY B 1 199 ? 2.361 43.789 39.798 1.00 29.76 199 GLY B O 1
ATOM 3328 N N . THR B 1 200 ? 0.967 42.833 38.333 1.00 23.72 200 THR B N 1
ATOM 3329 C CA . THR B 1 200 ? 0.146 42.205 39.355 1.00 23.08 200 THR B CA 1
ATOM 3330 C C . THR B 1 200 ? 0.881 41.136 40.118 1.00 24.08 200 THR B C 1
ATOM 3331 O O . THR B 1 200 ? 0.576 40.878 41.272 1.00 26.78 200 THR B O 1
ATOM 3335 N N . ALA B 1 201 ? 1.863 40.521 39.477 1.00 23.87 201 ALA B N 1
ATOM 3336 C CA . ALA B 1 201 ? 2.568 39.410 40.084 1.00 25.64 201 ALA B CA 1
ATOM 3337 C C . ALA B 1 201 ? 3.186 39.799 41.426 1.00 28.87 201 ALA B C 1
ATOM 3338 O O . ALA B 1 201 ? 3.433 38.939 42.261 1.00 30.66 201 ALA B O 1
ATOM 3340 N N . VAL B 1 202 ? 3.410 41.096 41.641 1.00 28.05 202 VAL B N 1
ATOM 3341 C CA . VAL B 1 202 ? 3.946 41.575 42.916 1.00 26.78 202 VAL B CA 1
ATOM 3342 C C . VAL B 1 202 ? 2.936 42.382 43.732 1.00 27.32 202 VAL B C 1
ATOM 3343 O O . VAL B 1 202 ? 3.282 42.967 44.755 1.00 28.21 202 VAL B O 1
ATOM 3347 N N . ARG B 1 203 ? 1.687 42.414 43.283 1.00 27.08 203 ARG B N 1
ATOM 3348 C CA . ARG B 1 203 ? 0.621 42.978 44.094 1.00 26.71 203 ARG B CA 1
ATOM 3349 C C . ARG B 1 203 ? 0.004 41.908 44.970 1.00 29.94 203 ARG B C 1
ATOM 3350 O O . ARG B 1 203 ? -0.033 40.737 44.598 1.00 28.41 203 ARG B O 1
ATOM 3358 N N . GLU B 1 204 ? -0.468 42.321 46.141 1.00 33.02 204 GLU B N 1
ATOM 3359 C CA . GLU B 1 204 ? -1.192 41.429 47.036 1.00 35.35 204 GLU B CA 1
ATOM 3360 C C . GLU B 1 204 ? -2.400 40.861 46.300 1.00 36.03 204 GLU B C 1
ATOM 3361 O O . GLU B 1 204 ? -3.126 41.599 45.626 1.00 34.64 204 GLU B O 1
ATOM 3367 N N . GLY B 1 205 ? -2.592 39.546 46.398 1.00 32.64 205 GLY B N 1
ATOM 3368 C CA . GLY B 1 205 ? -3.683 38.872 45.712 1.00 31.52 205 GLY B CA 1
ATOM 3369 C C . GLY B 1 205 ? -3.590 39.077 44.217 1.00 29.51 205 GLY B C 1
ATOM 3370 O O . GLY B 1 205 ? -4.540 38.838 43.482 1.00 29.47 205 GLY B O 1
ATOM 3371 N N . LYS B 1 206 ? -2.421 39.541 43.793 1.00 29.66 206 LYS B N 1
ATOM 3372 C CA . LYS B 1 206 ? -2.132 39.896 42.414 1.00 31.46 206 LYS B CA 1
ATOM 3373 C C . LYS B 1 206 ? -3.175 40.854 41.853 1.00 39.48 206 LYS B C 1
ATOM 3374 O O . LYS B 1 206 ? -3.551 40.768 40.685 1.00 43.55 206 LYS B O 1
ATOM 3380 N N . SER B 1 207 ? -3.617 41.785 42.696 1.00 37.52 207 SER B N 1
ATOM 3381 C CA . SER B 1 207 ? -4.650 42.749 42.325 1.00 32.22 207 SER B CA 1
ATOM 3382 C C . SER B 1 207 ? -4.087 44.158 42.126 1.00 33.39 207 SER B C 1
ATOM 3383 O O . SER B 1 207 ? -3.391 44.678 43.001 1.00 36.38 207 SER B O 1
ATOM 3386 N N . CYS B 1 208 ? -4.403 44.789 40.995 1.00 28.87 208 CYS B N 1
ATOM 3387 C CA . CYS B 1 208 ? -3.867 46.119 40.709 1.00 26.17 208 CYS B CA 1
ATOM 3388 C C . CYS B 1 208 ? -4.427 47.165 41.668 1.00 25.77 208 CYS B C 1
ATOM 3389 O O . CYS B 1 208 ? -3.911 48.278 41.769 1.00 25.86 208 CYS B O 1
ATOM 3392 N N . PHE B 1 209 ? -5.474 46.803 42.395 1.00 24.30 209 PHE B N 1
ATOM 3393 C CA . PHE B 1 209 ? -6.028 47.712 43.379 1.00 23.70 209 PHE B CA 1
ATOM 3394 C C . PHE B 1 209 ? -5.456 47.458 44.751 1.00 23.77 209 PHE B C 1
ATOM 3395 O O . PHE B 1 209 ? -5.747 48.197 45.693 1.00 23.24 209 PHE B O 1
ATOM 3403 N N . ALA B 1 210 ? -4.622 46.426 44.848 1.00 23.28 210 ALA B N 1
ATOM 3404 C CA . ALA B 1 210 ? -3.915 46.131 46.083 1.00 32.92 210 ALA B CA 1
ATOM 3405 C C . ALA B 1 210 ? -2.616 46.921 46.162 1.00 23.03 210 ALA B C 1
ATOM 3406 O O . ALA B 1 210 ? -2.260 47.615 45.228 1.00 24.31 210 ALA B O 1
ATOM 3408 N N . GLU B 1 211 ? -1.916 46.805 47.287 1.00 23.76 211 GLU B N 1
ATOM 3409 C CA . GLU B 1 211 ? -0.632 47.474 47.479 1.00 23.71 211 GLU B CA 1
ATOM 3410 C C . GLU B 1 211 ? 0.516 46.621 46.971 1.00 24.28 211 GLU B C 1
ATOM 3411 O O . GLU B 1 211 ? 0.325 45.465 46.603 1.00 25.85 211 GLU B O 1
ATOM 3417 N N . ILE B 1 212 ? 1.713 47.201 46.950 1.00 23.49 212 ILE B N 1
ATOM 3418 C CA . ILE B 1 212 ? 2.903 46.453 46.579 1.00 26.12 212 ILE B CA 1
ATOM 3419 C C . ILE B 1 212 ? 3.362 45.670 47.795 1.00 30.33 212 ILE B C 1
ATOM 3420 O O . ILE B 1 212 ? 3.489 46.228 48.888 1.00 25.49 212 ILE B O 1
ATOM 3425 N N . ASP B 1 213 ? 3.562 44.369 47.594 1.00 32.63 213 ASP B N 1
ATOM 3426 C CA . ASP B 1 213 ? 4.137 43.482 48.594 1.00 31.01 213 ASP B CA 1
ATOM 3427 C C . ASP B 1 213 ? 5.640 43.429 48.362 1.00 27.97 213 ASP B C 1
ATOM 3428 O O . ASP B 1 213 ? 6.101 42.997 47.306 1.00 26.67 213 ASP B O 1
ATOM 3433 N N . LEU B 1 214 ? 6.410 43.872 49.341 1.00 29.38 214 LEU B N 1
ATOM 3434 C CA . LEU B 1 214 ? 7.852 43.920 49.178 1.00 32.36 214 LEU B CA 1
ATOM 3435 C C . LEU B 1 214 ? 8.433 42.514 49.062 1.00 36.44 214 LEU B C 1
ATOM 3436 O O . LEU B 1 214 ? 9.508 42.333 48.480 1.00 33.50 214 LEU B O 1
ATOM 3441 N N . ASN B 1 215 ? 7.715 41.527 49.602 1.00 30.95 215 ASN B N 1
ATOM 3442 C CA . ASN B 1 215 ? 8.120 40.128 49.457 1.00 41.02 215 ASN B CA 1
ATOM 3443 C C . ASN B 1 215 ? 8.260 39.750 47.999 1.00 38.72 215 ASN B C 1
ATOM 3444 O O . ASN B 1 215 ? 9.330 39.339 47.539 1.00 36.25 215 ASN B O 1
ATOM 3449 N N . LEU B 1 216 ? 7.154 39.899 47.285 1.00 29.79 216 LEU B N 1
ATOM 3450 C CA . LEU B 1 216 ? 7.035 39.405 45.928 1.00 31.22 216 LEU B CA 1
ATOM 3451 C C . LEU B 1 216 ? 7.989 40.109 44.979 1.00 31.34 216 LEU B C 1
ATOM 3452 O O . LEU B 1 216 ? 8.407 39.539 43.975 1.00 30.64 216 LEU B O 1
ATOM 3457 N N . VAL B 1 217 ? 8.336 41.350 45.291 1.00 26.95 217 VAL B N 1
ATOM 3458 C CA . VAL B 1 217 ? 9.202 42.099 44.405 1.00 25.93 217 VAL B CA 1
ATOM 3459 C C . VAL B 1 217 ? 10.615 41.529 44.489 1.00 27.13 217 VAL B C 1
ATOM 3460 O O . VAL B 1 217 ? 11.260 41.297 43.464 1.00 26.84 217 VAL B O 1
ATOM 3464 N N . GLN B 1 218 ? 11.103 41.296 45.704 1.00 28.67 218 GLN B N 1
ATOM 3465 C CA . GLN B 1 218 ? 12.484 40.830 45.849 1.00 34.90 218 GLN B CA 1
ATOM 3466 C C . GLN B 1 218 ? 12.677 39.402 45.332 1.00 33.32 218 GLN B C 1
ATOM 3467 O O . GLN B 1 218 ? 13.775 39.011 44.918 1.00 31.81 218 GLN B O 1
ATOM 3473 N N . GLU B 1 219 ? 11.597 38.634 45.349 1.00 31.19 219 GLU B N 1
ATOM 3474 C CA . GLU B 1 219 ? 11.641 37.247 44.914 1.00 36.69 219 GLU B CA 1
ATOM 3475 C C . GLU B 1 219 ? 12.026 37.129 43.438 1.00 34.75 219 GLU B C 1
ATOM 3476 O O . GLU B 1 219 ? 12.820 36.264 43.067 1.00 33.55 219 GLU B O 1
ATOM 3482 N N . LEU B 1 220 ? 11.506 38.037 42.614 1.00 29.57 220 LEU B N 1
ATOM 3483 C CA . LEU B 1 220 ? 11.837 38.070 41.193 1.00 30.26 220 LEU B CA 1
ATOM 3484 C C . LEU B 1 220 ? 13.221 38.647 40.972 1.00 30.29 220 LEU B C 1
ATOM 3485 O O . LEU B 1 220 ? 13.974 38.160 40.137 1.00 32.01 220 LEU B O 1
ATOM 3490 N N . VAL B 1 221 ? 13.546 39.688 41.727 1.00 29.57 221 VAL B N 1
ATOM 3491 C CA . VAL B 1 221 ? 14.857 40.319 41.650 1.00 32.83 221 VAL B CA 1
ATOM 3492 C C . VAL B 1 221 ? 15.959 39.298 41.889 1.00 37.21 221 VAL B C 1
ATOM 3493 O O . VAL B 1 221 ? 16.954 39.238 41.158 1.00 33.21 221 VAL B O 1
ATOM 3497 N N . GLN B 1 222 ? 15.776 38.483 42.917 1.00 42.48 222 GLN B N 1
ATOM 3498 C CA . GLN B 1 222 ? 16.750 37.448 43.207 1.00 45.60 222 GLN B CA 1
ATOM 3499 C C . GLN B 1 222 ? 16.718 36.381 42.132 1.00 41.62 222 GLN B C 1
ATOM 3500 O O . GLN B 1 222 ? 17.760 35.875 41.743 1.00 40.90 222 GLN B O 1
ATOM 3506 N N . ILE B 1 223 ? 15.531 36.046 41.639 1.00 40.82 223 ILE B N 1
ATOM 3507 C CA . ILE B 1 223 ? 15.441 35.127 40.510 1.00 40.96 223 ILE B CA 1
ATOM 3508 C C . ILE B 1 223 ? 16.217 35.702 39.330 1.00 43.09 223 ILE B C 1
ATOM 3509 O O . ILE B 1 223 ? 16.940 34.981 38.640 1.00 48.93 223 ILE B O 1
ATOM 3514 N N . ILE B 1 224 ? 16.098 37.010 39.127 1.00 41.30 224 ILE B N 1
ATOM 3515 C CA . ILE B 1 224 ? 16.864 37.689 38.086 1.00 39.60 224 ILE B CA 1
ATOM 3516 C C . ILE B 1 224 ? 18.350 37.557 38.392 1.00 39.25 224 ILE B C 1
ATOM 3517 O O . ILE B 1 224 ? 19.183 37.568 37.484 1.00 37.44 224 ILE B O 1
ATOM 3522 N N . GLN B 1 225 ? 18.676 37.399 39.673 1.00 41.88 225 GLN B N 1
ATOM 3523 C CA . GLN B 1 225 ? 20.056 37.150 40.079 1.00 45.88 225 GLN B CA 1
ATOM 3524 C C . GLN B 1 225 ? 20.357 35.671 40.350 1.00 43.83 225 GLN B C 1
ATOM 3525 O O . GLN B 1 225 ? 21.507 35.235 40.281 1.00 47.08 225 GLN B O 1
#

Organism: Bacillus anthracis (NCBI:txid1392)

CATH classification: 3.20.20.380